Protein AF-0000000066103511 (afdb_homodimer)

InterPro domains:
  IPR000836 Phosphoribosyltransferase domain [PF00156] (49-152)
  IPR000836 Phosphoribosyltransferase domain [cd06223] (54-162)
  IPR004467 Orotate phosphoribosyl transferase domain [TIGR00336] (7-167)
  IPR023031 Orotate phosphoribosyltransferase [MF_01208] (1-195)
  IPR029057 Phosphoribosyltransferase-like [G3DSA:3.40.50.2020] (1-192)
  IPR029057 Phosphoribosyltransferase-like [SSF53271] (5-192)

pLDDT: mean 93.3, std 11.45, range [39.0, 98.94]

Secondary structure (DSSP, 8-state):
--HHHHHHHTTSEEEEEEE-TTS-EEEEEE--TTGGGSHHHHHHHHHHHHHHTTT---SEEEEETTTHHHHHHHHHHHHT--EEEEE---SSS----EEES--TT-EEEEE-SEESSSHHHHHHHHHHHHTT-EEEEEEEEEE--SSHHHHHHTTT-EEEEEEEHHHHHHHHHTSSSS-HHHHHHHHHHHHHHT-/--HHHHHHHTTSEEEEEEE-TTS-EEEEEE--TTGGGSHHHHHHHHHHHHHHTTT---SEEEEETTTHHHHHHHHHHHHT--EEEEE---SSS----EEES--TT-EEEEE-SEESSSHHHHHHHHHHHHTT-EEEEEEEEEE--SSHHHHHHTTT-EEEEEEEHHHHHHHHHTSSSS-HHHHHHHHHHHHHHT-

Structure (mmCIF, N/CA/C/O backbone):
data_AF-0000000066103511-model_v1
#
loop_
_entity.id
_entity.type
_entity.pdbx_description
1 polymer 'Orotate phosphoribosyltransferase'
#
loop_
_atom_site.group_PDB
_atom_site.id
_atom_site.type_symbol
_atom_site.label_atom_id
_atom_site.label_alt_id
_atom_site.label_comp_id
_atom_site.label_asym_id
_atom_site.label_entity_id
_atom_site.label_seq_id
_atom_site.pdbx_PDB_ins_code
_atom_site.Cartn_x
_atom_site.Cartn_y
_atom_site.Cartn_z
_atom_site.occupancy
_atom_site.B_iso_or_equiv
_atom_site.auth_seq_id
_atom_site.auth_comp_id
_atom_site.auth_asym_id
_atom_site.auth_atom_id
_atom_site.pdbx_PDB_model_num
ATOM 1 N N . MET A 1 1 ? 7.734 -7.965 -22.047 1 66.94 1 MET A N 1
ATOM 2 C CA . MET A 1 1 ? 8.609 -8.773 -21.203 1 66.94 1 MET A CA 1
ATOM 3 C C . MET A 1 1 ? 7.879 -10.023 -20.719 1 66.94 1 MET A C 1
ATOM 5 O O . MET A 1 1 ? 6.664 -10 -20.5 1 66.94 1 MET A O 1
ATOM 9 N N . ASP A 1 2 ? 8.688 -11.172 -20.719 1 88.62 2 ASP A N 1
ATOM 10 C CA . ASP A 1 2 ? 8.109 -12.445 -20.312 1 88.62 2 ASP A CA 1
ATOM 11 C C . ASP A 1 2 ? 7.938 -12.508 -18.797 1 88.62 2 ASP A C 1
ATOM 13 O O . ASP A 1 2 ? 8.922 -12.461 -18.047 1 88.62 2 ASP A O 1
ATOM 17 N N . PHE A 1 3 ? 6.762 -12.43 -18.297 1 95.69 3 PHE A N 1
ATOM 18 C CA . PHE A 1 3 ? 6.41 -12.422 -16.891 1 95.69 3 PHE A CA 1
ATOM 19 C C . PHE A 1 3 ? 7.117 -13.547 -16.141 1 95.69 3 PHE A C 1
ATOM 21 O O . PHE A 1 3 ? 7.789 -13.305 -15.141 1 95.69 3 PHE A O 1
ATOM 28 N N . ILE A 1 4 ? 7.012 -14.695 -16.594 1 95.69 4 ILE A N 1
ATOM 29 C CA . ILE A 1 4 ? 7.527 -15.859 -15.883 1 95.69 4 ILE A CA 1
ATOM 30 C C . ILE A 1 4 ? 9.055 -15.812 -15.852 1 95.69 4 ILE A C 1
ATOM 32 O O . ILE A 1 4 ? 9.664 -16.078 -14.812 1 95.69 4 ILE A O 1
ATOM 36 N N . LYS A 1 5 ? 9.625 -15.508 -16.969 1 95 5 LYS A N 1
ATOM 37 C CA . LYS A 1 5 ? 11.078 -15.359 -17.016 1 95 5 LYS A CA 1
ATOM 38 C C . LYS A 1 5 ? 11.555 -14.328 -15.984 1 95 5 LYS A C 1
ATOM 40 O O . LYS A 1 5 ? 12.555 -14.547 -15.297 1 95 5 LYS A O 1
ATOM 45 N N . SER A 1 6 ? 10.812 -13.227 -15.922 1 95.5 6 SER A N 1
ATOM 46 C CA . SER A 1 6 ? 11.172 -12.164 -14.992 1 95.5 6 SER A CA 1
ATOM 47 C C . SER A 1 6 ? 11.078 -12.641 -13.547 1 95.5 6 SER A C 1
ATOM 49 O O . SER A 1 6 ? 11.898 -12.25 -12.703 1 95.5 6 SER A O 1
ATOM 51 N N . LEU A 1 7 ? 10.086 -13.461 -13.242 1 97.5 7 LEU A N 1
ATOM 52 C CA . LEU A 1 7 ? 9.93 -13.992 -11.898 1 97.5 7 LEU A CA 1
ATOM 53 C C . LEU A 1 7 ? 11.156 -14.805 -11.484 1 97.5 7 LEU A C 1
ATOM 55 O O . LEU A 1 7 ? 11.672 -14.648 -10.383 1 97.5 7 LEU A O 1
ATOM 59 N N . VAL A 1 8 ? 11.602 -15.609 -12.406 1 96.06 8 VAL A N 1
ATOM 60 C CA . VAL A 1 8 ? 12.719 -16.516 -12.117 1 96.06 8 VAL A CA 1
ATOM 61 C C . VAL A 1 8 ? 14.016 -15.719 -12.047 1 96.06 8 VAL A C 1
ATOM 63 O O . VAL A 1 8 ? 14.789 -15.867 -11.102 1 96.06 8 VAL A O 1
ATOM 66 N N . GLU A 1 9 ? 14.234 -14.852 -13 1 95 9 GLU A N 1
ATOM 67 C CA . GLU A 1 9 ? 15.477 -14.086 -13.094 1 95 9 GLU A CA 1
ATOM 68 C C . GLU A 1 9 ? 15.656 -13.172 -11.891 1 95 9 GLU A C 1
ATOM 70 O O . GLU A 1 9 ? 16.781 -12.938 -11.438 1 95 9 GLU A O 1
ATOM 75 N N . ASN A 1 10 ? 14.555 -12.703 -11.367 1 95.38 10 ASN A N 1
ATOM 76 C CA . ASN A 1 10 ? 14.633 -11.758 -10.258 1 95.38 10 ASN A CA 1
ATOM 77 C C . ASN A 1 10 ? 14.359 -12.438 -8.922 1 95.38 10 ASN A C 1
ATOM 79 O O . ASN A 1 10 ? 14.156 -11.766 -7.91 1 95.38 10 ASN A O 1
ATOM 83 N N . LYS A 1 11 ? 14.219 -13.727 -8.914 1 95.94 11 LYS A N 1
ATOM 84 C CA . LYS A 1 11 ? 14.133 -14.57 -7.727 1 95.94 11 LYS A CA 1
ATOM 85 C C . LYS A 1 11 ? 12.82 -14.328 -6.98 1 95.94 11 LYS A C 1
ATOM 87 O O . LYS A 1 11 ? 12.781 -14.398 -5.754 1 95.94 11 LYS A O 1
ATOM 92 N N . LEU A 1 12 ? 11.859 -13.906 -7.742 1 97.44 12 LEU A N 1
ATOM 93 C CA . LEU A 1 12 ? 10.516 -13.82 -7.195 1 97.44 12 LEU A CA 1
ATOM 94 C C . LEU A 1 12 ? 9.844 -15.195 -7.188 1 97.44 12 LEU A C 1
ATOM 96 O O . LEU A 1 12 ? 8.891 -15.422 -6.441 1 97.44 12 LEU A O 1
ATOM 100 N N . LEU A 1 13 ? 10.281 -16.016 -8.023 1 97.56 13 LEU A N 1
ATOM 101 C CA . LEU A 1 13 ? 9.93 -17.438 -8.094 1 97.56 13 LEU A CA 1
ATOM 102 C C . LEU A 1 13 ? 11.1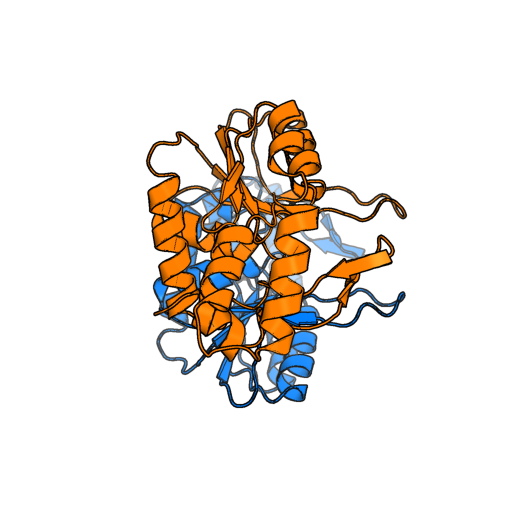8 -18.297 -8 1 97.56 13 LEU A C 1
ATOM 104 O O . LEU A 1 13 ? 12.07 -18.219 -8.852 1 97.56 13 LEU A O 1
ATOM 108 N N . LEU A 1 14 ? 11.195 -19.078 -6.945 1 97 14 LEU A N 1
ATOM 109 C CA . LEU A 1 14 ? 12.297 -20.016 -6.762 1 97 14 LEU A CA 1
ATOM 110 C C . LEU A 1 14 ? 11.844 -21.453 -7.023 1 97 14 LEU A C 1
ATOM 112 O O . LEU A 1 14 ? 10.742 -21.844 -6.629 1 97 14 LEU A O 1
ATOM 116 N N . ILE A 1 15 ? 12.664 -22.141 -7.719 1 96.19 15 ILE A N 1
ATOM 117 C CA . ILE A 1 15 ? 12.383 -23.547 -7.984 1 96.19 15 ILE A CA 1
ATOM 118 C C . ILE A 1 15 ? 13.336 -24.422 -7.172 1 96.19 15 ILE A C 1
ATOM 120 O O . ILE A 1 15 ? 14.539 -24.156 -7.121 1 96.19 15 ILE A O 1
ATOM 124 N N . GLY A 1 16 ? 12.828 -25.312 -6.477 1 94.81 16 GLY A N 1
ATOM 125 C CA . GLY A 1 16 ? 13.555 -26.203 -5.59 1 94.81 16 GLY A CA 1
ATOM 126 C C . GLY A 1 16 ? 12.648 -27.031 -4.688 1 94.81 16 GLY A C 1
ATOM 127 O O . GLY A 1 16 ? 11.57 -27.453 -5.109 1 94.81 16 GLY A O 1
ATOM 128 N N . ASN A 1 17 ? 13.148 -27.375 -3.516 1 92.44 17 ASN A N 1
ATOM 129 C CA . ASN A 1 17 ? 12.367 -28.094 -2.512 1 92.44 17 ASN A CA 1
ATOM 130 C C . ASN A 1 17 ? 12.109 -27.234 -1.28 1 92.44 17 ASN A C 1
ATOM 132 O O . ASN A 1 17 ? 13.023 -26.953 -0.508 1 92.44 17 ASN A O 1
ATOM 136 N N . PHE A 1 18 ? 10.852 -26.938 -1.115 1 94.69 18 PHE A N 1
ATOM 137 C CA . PHE A 1 18 ? 10.469 -26.047 -0.024 1 94.69 18 PHE A CA 1
ATOM 138 C C . PHE A 1 18 ? 9.422 -26.703 0.871 1 94.69 18 PHE A C 1
ATOM 140 O O . PHE A 1 18 ? 8.438 -27.25 0.379 1 94.69 18 PHE A O 1
ATOM 147 N N . VAL A 1 19 ? 9.641 -26.594 2.129 1 90.25 19 VAL A N 1
ATOM 148 C CA . VAL A 1 19 ? 8.711 -27.188 3.08 1 90.25 19 VAL A CA 1
ATOM 149 C C . VAL A 1 19 ? 7.668 -26.156 3.508 1 90.25 19 VAL A C 1
ATOM 151 O O . VAL A 1 19 ? 8.016 -25.094 4.016 1 90.25 19 VAL A O 1
ATOM 154 N N . LEU A 1 20 ? 6.504 -26.531 3.295 1 82.62 20 LEU A N 1
ATOM 155 C CA . LEU A 1 20 ? 5.406 -25.656 3.682 1 82.62 20 LEU A CA 1
ATOM 156 C C . LEU A 1 20 ? 5.051 -25.844 5.152 1 82.62 20 LEU A C 1
ATOM 158 O O . LEU A 1 20 ? 5.531 -26.781 5.797 1 82.62 20 LEU A O 1
ATOM 162 N N . THR A 1 21 ? 4.266 -24.922 5.699 1 76.31 21 THR A N 1
ATOM 163 C CA . THR A 1 21 ? 3.857 -25 7.098 1 76.31 21 THR A CA 1
ATOM 164 C C . THR A 1 21 ? 3.086 -26.297 7.363 1 76.31 21 THR A C 1
ATOM 166 O O . THR A 1 21 ? 3.102 -26.812 8.484 1 76.31 21 THR A O 1
ATOM 169 N N . SER A 1 22 ? 2.457 -26.781 6.391 1 76.06 22 SER A N 1
ATOM 170 C CA . SER A 1 22 ? 1.691 -28.031 6.484 1 76.06 22 SER A CA 1
ATOM 171 C C . SER A 1 22 ? 2.611 -29.234 6.547 1 76.06 22 SER A C 1
ATOM 173 O O . SER A 1 22 ? 2.166 -30.344 6.863 1 76.06 22 SER A O 1
ATOM 175 N N . GLY A 1 23 ? 3.857 -28.969 6.203 1 84.12 23 GLY A N 1
ATOM 176 C CA . GLY A 1 23 ? 4.797 -30.078 6.109 1 84.12 23 GLY A CA 1
ATOM 177 C C . GLY A 1 23 ? 4.961 -30.594 4.695 1 84.12 23 GLY A C 1
ATOM 178 O O . GLY A 1 23 ? 5.898 -31.344 4.41 1 84.12 23 GLY A O 1
ATOM 179 N N . LYS A 1 24 ? 4.102 -30.141 3.848 1 83.81 24 LYS A N 1
ATOM 180 C CA . LYS A 1 24 ? 4.176 -30.562 2.451 1 83.81 24 LYS A CA 1
ATOM 181 C C . LYS A 1 24 ? 5.359 -29.906 1.743 1 83.81 24 LYS A C 1
ATOM 183 O O . LYS A 1 24 ? 5.797 -28.812 2.133 1 83.81 24 LYS A O 1
ATOM 188 N N . ILE A 1 25 ? 5.809 -30.656 0.769 1 89.81 25 ILE A N 1
ATOM 189 C CA . ILE A 1 25 ? 6.934 -30.125 0.005 1 89.81 25 ILE A CA 1
ATOM 190 C C . ILE A 1 25 ? 6.426 -29.484 -1.287 1 89.81 25 ILE A C 1
ATOM 192 O O . ILE A 1 25 ? 5.613 -30.078 -1.999 1 89.81 25 ILE A O 1
ATOM 196 N N . SER A 1 26 ? 6.898 -28.328 -1.518 1 92.94 26 SER A N 1
ATOM 197 C CA . SER A 1 26 ? 6.582 -27.609 -2.75 1 92.94 26 SER A CA 1
ATOM 198 C C . SER A 1 26 ? 7.82 -27.438 -3.623 1 92.94 26 SER A C 1
ATOM 200 O O . SER A 1 26 ? 8.906 -27.156 -3.117 1 92.94 26 SER A O 1
ATOM 202 N N . PRO A 1 27 ? 7.648 -27.688 -4.902 1 95.31 27 PRO A N 1
ATOM 203 C CA . PRO A 1 27 ? 8.805 -27.516 -5.789 1 95.31 27 PRO A CA 1
ATOM 204 C C . PRO A 1 27 ? 9.086 -26.062 -6.125 1 95.31 27 PRO A C 1
ATOM 206 O O . PRO A 1 27 ? 9.961 -25.766 -6.938 1 95.31 27 PRO A O 1
ATOM 209 N N . TYR A 1 28 ? 8.297 -25.203 -5.551 1 96.5 28 TYR A N 1
ATOM 210 C CA . TYR A 1 28 ? 8.5 -23.797 -5.863 1 96.5 28 TYR A CA 1
ATOM 211 C C . TYR A 1 28 ? 8.188 -22.922 -4.656 1 96.5 28 TYR A C 1
ATOM 213 O O . TYR A 1 28 ? 7.504 -23.344 -3.727 1 96.5 28 TYR A O 1
ATOM 221 N N . TYR A 1 29 ? 8.766 -21.812 -4.629 1 96.31 29 TYR A N 1
ATOM 222 C CA . TYR A 1 29 ? 8.477 -20.734 -3.682 1 96.31 29 TYR A CA 1
ATOM 223 C C . TYR A 1 29 ? 8.203 -19.422 -4.406 1 96.31 29 TYR A C 1
ATOM 225 O O . TYR A 1 29 ? 9.031 -18.969 -5.199 1 96.31 29 TYR A O 1
ATOM 233 N N . LEU A 1 30 ? 7.008 -18.906 -4.121 1 96.62 30 LEU A N 1
ATOM 234 C CA . LEU A 1 30 ? 6.559 -17.703 -4.812 1 96.62 30 LEU A CA 1
ATOM 235 C C . LEU A 1 30 ? 6.379 -16.547 -3.834 1 96.62 30 LEU A C 1
ATOM 237 O O . LEU A 1 30 ? 5.648 -16.672 -2.85 1 96.62 30 LEU A O 1
ATOM 241 N N . ASP A 1 31 ? 7.074 -15.461 -4.07 1 95.31 31 ASP A N 1
ATOM 242 C CA . ASP A 1 31 ? 6.953 -14.219 -3.307 1 95.31 31 ASP A CA 1
ATOM 243 C C . ASP A 1 31 ? 6.895 -13.008 -4.23 1 95.31 31 ASP A C 1
ATOM 245 O O . ASP A 1 31 ? 7.914 -12.602 -4.797 1 95.31 31 ASP A O 1
ATOM 249 N N . LEU A 1 32 ? 5.723 -12.422 -4.277 1 97.81 32 LEU A N 1
ATOM 250 C CA . LEU A 1 32 ? 5.531 -11.359 -5.266 1 97.81 32 LEU A CA 1
ATOM 251 C C . LEU A 1 32 ? 5.637 -9.984 -4.617 1 97.81 32 LEU A C 1
ATOM 253 O O . LEU A 1 32 ? 5.426 -8.969 -5.277 1 97.81 32 LEU A O 1
ATOM 257 N N . ARG A 1 33 ? 6.047 -9.883 -3.363 1 96.44 33 ARG A N 1
ATOM 258 C CA . ARG A 1 33 ? 6.055 -8.625 -2.625 1 96.44 33 ARG A CA 1
ATOM 259 C C . ARG A 1 33 ? 7.004 -7.617 -3.266 1 96.44 33 ARG A C 1
ATOM 261 O O . ARG A 1 33 ? 6.797 -6.406 -3.17 1 96.44 33 ARG A O 1
ATOM 268 N N . ARG A 1 34 ? 7.945 -8.117 -4.027 1 97.12 34 ARG A N 1
ATOM 269 C CA . ARG A 1 34 ? 8.938 -7.23 -4.629 1 97.12 34 ARG A CA 1
ATOM 270 C C . ARG A 1 34 ? 8.703 -7.086 -6.129 1 97.12 34 ARG A C 1
ATOM 272 O O . ARG A 1 34 ? 9.547 -6.531 -6.844 1 97.12 34 ARG A O 1
ATOM 279 N N . LEU A 1 35 ? 7.605 -7.598 -6.605 1 98.25 35 LEU A N 1
ATOM 280 C CA . LEU A 1 35 ? 7.336 -7.488 -8.031 1 98.25 35 LEU A CA 1
ATOM 281 C C . LEU A 1 35 ? 7.336 -6.031 -8.477 1 98.25 35 LEU A C 1
ATOM 283 O O . LEU A 1 35 ? 7.801 -5.711 -9.578 1 98.25 35 LEU A O 1
ATOM 287 N N . SER A 1 36 ? 6.914 -5.152 -7.637 1 98.62 36 SER A N 1
ATOM 288 C CA . SER A 1 36 ? 6.793 -3.736 -7.973 1 98.62 36 SER A CA 1
ATOM 289 C C . SER A 1 36 ? 8.164 -3.072 -8.07 1 98.62 36 SER A C 1
ATOM 291 O O . SER A 1 36 ? 8.273 -1.947 -8.562 1 98.62 36 SER A O 1
ATOM 293 N N . ASN A 1 37 ? 9.188 -3.812 -7.629 1 98.38 37 ASN A N 1
ATOM 294 C CA . ASN A 1 37 ? 10.547 -3.314 -7.828 1 98.38 37 ASN A CA 1
ATOM 295 C C . ASN A 1 37 ? 10.898 -3.234 -9.312 1 98.38 37 ASN A C 1
ATOM 297 O O . ASN A 1 37 ? 11.867 -2.568 -9.688 1 98.38 37 ASN A O 1
ATOM 301 N N . TYR A 1 38 ? 10.141 -3.924 -10.078 1 97.88 38 TYR A N 1
ATOM 302 C CA . TYR A 1 38 ? 10.336 -3.998 -11.516 1 97.88 38 TYR A CA 1
ATOM 303 C C . TYR A 1 38 ? 9.164 -3.377 -12.266 1 97.88 38 TYR A C 1
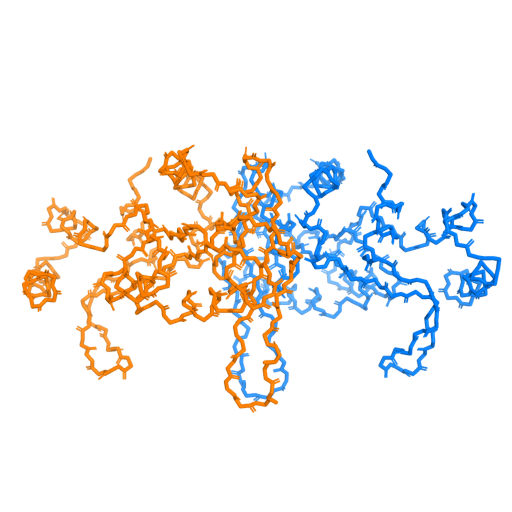ATOM 305 O O . TYR A 1 38 ? 8.234 -4.082 -12.672 1 97.88 38 TYR A O 1
ATOM 313 N N . TYR A 1 39 ? 9.297 -2.129 -12.562 1 98.38 39 TYR A N 1
ATOM 314 C CA . TYR A 1 39 ? 8.172 -1.301 -12.984 1 98.38 39 TYR A CA 1
ATOM 315 C C . TYR A 1 39 ? 7.527 -1.86 -14.25 1 98.38 39 TYR A C 1
ATOM 317 O O . TYR A 1 39 ? 6.305 -2.004 -14.312 1 98.38 39 TYR A O 1
ATOM 325 N N . GLU A 1 40 ? 8.344 -2.184 -15.227 1 97.75 40 GLU A N 1
ATOM 326 C CA . GLU A 1 40 ? 7.785 -2.574 -16.516 1 97.75 40 GLU A CA 1
ATOM 327 C C . GLU A 1 40 ? 6.941 -3.84 -16.391 1 97.75 40 GLU A C 1
ATOM 329 O O . GLU A 1 40 ? 5.82 -3.896 -16.906 1 97.75 40 GLU A O 1
ATOM 334 N N . ILE A 1 41 ? 7.461 -4.785 -15.672 1 97.94 41 ILE A N 1
ATOM 335 C CA . ILE A 1 41 ? 6.746 -6.051 -15.516 1 97.94 41 ILE A CA 1
ATOM 336 C C . ILE A 1 41 ? 5.504 -5.844 -14.656 1 97.94 41 ILE A C 1
ATOM 338 O O . ILE A 1 41 ? 4.438 -6.387 -14.953 1 97.94 41 ILE A O 1
ATOM 342 N N . PHE A 1 42 ? 5.66 -5.07 -13.641 1 98.56 42 PHE A N 1
ATOM 343 C CA . PHE A 1 42 ? 4.535 -4.781 -12.758 1 98.56 42 PHE A CA 1
ATOM 344 C C . PHE A 1 42 ? 3.447 -4.012 -13.5 1 98.56 42 PHE A C 1
ATOM 346 O O . PHE A 1 42 ? 2.27 -4.367 -13.43 1 98.56 42 PHE A O 1
ATOM 353 N N . SER A 1 43 ? 3.846 -3.041 -14.242 1 98.62 43 SER A N 1
ATOM 354 C CA . SER A 1 43 ? 2.938 -2.225 -15.039 1 98.62 43 SER A CA 1
ATOM 355 C C . SER A 1 43 ? 2.178 -3.072 -16.062 1 98.62 43 SER A C 1
ATOM 357 O O . SER A 1 43 ? 0.959 -2.938 -16.188 1 98.62 43 SER A O 1
ATOM 359 N N . ASP A 1 44 ? 2.855 -3.953 -16.688 1 98.44 44 ASP A N 1
ATOM 360 C CA . ASP A 1 44 ? 2.23 -4.844 -17.656 1 98.44 44 ASP A CA 1
ATOM 361 C C . ASP A 1 44 ? 1.229 -5.777 -16.984 1 98.44 44 ASP A C 1
ATOM 363 O O . ASP A 1 44 ? 0.163 -6.055 -17.547 1 98.44 44 ASP A O 1
ATOM 367 N N . THR A 1 45 ? 1.624 -6.262 -15.852 1 98.69 45 THR A N 1
ATOM 368 C CA . THR A 1 45 ? 0.745 -7.145 -15.094 1 98.69 45 THR A CA 1
ATOM 369 C C . THR A 1 45 ? -0.543 -6.422 -14.703 1 98.69 45 THR A C 1
ATOM 371 O O . THR A 1 45 ? -1.634 -6.988 -14.812 1 98.69 45 THR A O 1
ATOM 374 N N . VAL A 1 46 ? -0.422 -5.184 -14.328 1 98.81 46 VAL A N 1
ATOM 375 C CA . VAL A 1 46 ? -1.58 -4.375 -13.961 1 98.81 46 VAL A CA 1
ATOM 376 C C . VAL A 1 46 ? -2.482 -4.188 -15.18 1 98.81 46 VAL A C 1
ATOM 378 O O . VAL A 1 46 ? -3.707 -4.293 -15.07 1 98.81 46 VAL A O 1
ATOM 381 N N . ASN A 1 47 ? -1.891 -3.947 -16.312 1 98.75 47 ASN A N 1
ATOM 382 C CA . ASN A 1 47 ? -2.68 -3.795 -17.531 1 98.75 47 ASN A CA 1
ATOM 383 C C . ASN A 1 47 ? -3.469 -5.059 -17.844 1 98.75 47 ASN A C 1
ATOM 385 O O . ASN A 1 47 ? -4.648 -4.988 -18.203 1 98.75 47 ASN A O 1
ATOM 389 N N . LYS A 1 48 ? -2.816 -6.176 -17.703 1 98.69 48 LYS A N 1
ATOM 390 C CA . LYS A 1 48 ? -3.492 -7.449 -17.938 1 98.69 48 LYS A CA 1
ATOM 391 C C . LYS A 1 48 ? -4.637 -7.656 -16.953 1 98.69 48 LYS A C 1
ATOM 393 O O . LYS A 1 48 ? -5.699 -8.148 -17.328 1 98.69 48 LYS A O 1
ATOM 398 N N . ALA A 1 49 ? -4.383 -7.297 -15.773 1 98.88 49 ALA A N 1
ATOM 399 C CA . ALA A 1 49 ? -5.41 -7.41 -14.742 1 98.88 49 ALA A CA 1
ATOM 400 C C . ALA A 1 49 ? -6.625 -6.555 -15.086 1 98.88 49 ALA A C 1
ATOM 402 O O . ALA A 1 49 ? -7.766 -7.008 -14.961 1 98.88 49 ALA A O 1
ATOM 403 N N . ILE A 1 50 ? -6.387 -5.348 -15.477 1 98.88 50 ILE A N 1
ATOM 404 C CA . ILE A 1 50 ? -7.461 -4.414 -15.797 1 98.88 50 ILE A CA 1
ATOM 405 C C . ILE A 1 50 ? -8.297 -4.973 -16.953 1 98.88 50 ILE A C 1
ATOM 407 O O . ILE A 1 50 ? -9.531 -4.875 -16.938 1 98.88 50 ILE A O 1
ATOM 411 N N . ASP A 1 51 ? -7.645 -5.594 -17.891 1 98.75 51 ASP A N 1
ATOM 412 C CA . ASP A 1 51 ? -8.352 -6.23 -19 1 98.75 51 ASP A CA 1
ATOM 413 C C . ASP A 1 51 ? -9.281 -7.336 -18.5 1 98.75 51 ASP A C 1
ATOM 415 O O . ASP A 1 51 ? -10.398 -7.488 -18.984 1 98.75 51 ASP A O 1
ATOM 419 N N . LYS A 1 52 ? -8.852 -8.047 -17.516 1 98.62 52 LYS A N 1
ATOM 420 C CA . LYS A 1 52 ? -9.609 -9.18 -17 1 98.62 52 LYS A CA 1
ATOM 421 C C . LYS A 1 52 ? -10.828 -8.711 -16.203 1 98.62 52 LYS A C 1
ATOM 423 O O . LYS A 1 52 ? -11.805 -9.445 -16.062 1 98.62 52 LYS A O 1
ATOM 428 N N . ILE A 1 53 ? -10.75 -7.508 -15.695 1 98.62 53 ILE A N 1
ATOM 429 C CA . ILE A 1 53 ? -11.844 -7.078 -14.82 1 98.62 53 ILE A CA 1
ATOM 430 C C . ILE A 1 53 ? -12.672 -6 -15.523 1 98.62 53 ILE A C 1
ATOM 432 O O . ILE A 1 53 ? -13.492 -5.332 -14.891 1 98.62 53 ILE A O 1
ATOM 436 N N . LYS A 1 54 ? -12.477 -5.777 -16.75 1 97.19 54 LYS A N 1
ATOM 437 C CA . LYS A 1 54 ? -13.078 -4.68 -17.5 1 97.19 54 LYS A CA 1
ATOM 438 C C . LYS A 1 54 ? -14.602 -4.77 -17.469 1 97.19 54 LYS A C 1
ATOM 440 O O . LYS A 1 54 ? -15.289 -3.748 -17.562 1 97.19 54 LYS A O 1
ATOM 445 N N . ASN A 1 55 ? -15.164 -5.988 -17.281 1 97.62 55 ASN A N 1
ATOM 446 C CA . ASN A 1 55 ? -16.609 -6.172 -17.328 1 97.62 55 ASN A CA 1
ATOM 447 C C . ASN A 1 55 ? -17.203 -6.297 -15.922 1 97.62 55 ASN A C 1
ATOM 449 O O . ASN A 1 55 ? -18.375 -6.605 -15.766 1 97.62 55 ASN A O 1
ATOM 453 N N . ILE A 1 56 ? -16.422 -6.129 -14.969 1 98.31 56 ILE A N 1
ATOM 454 C CA . ILE A 1 56 ? -16.891 -6.184 -13.594 1 98.31 56 ILE A CA 1
ATOM 455 C C . ILE A 1 56 ? -17.297 -4.785 -13.125 1 98.31 56 ILE A C 1
ATOM 457 O O . ILE A 1 56 ? -16.547 -3.824 -13.312 1 98.31 56 ILE A O 1
ATOM 461 N N . ASP A 1 57 ? -18.484 -4.691 -12.586 1 98.38 57 ASP A N 1
ATOM 462 C CA . ASP A 1 57 ? -18.969 -3.426 -12.055 1 98.38 57 ASP A CA 1
ATOM 463 C C . ASP A 1 57 ? -18.625 -3.281 -10.57 1 98.38 57 ASP A C 1
ATOM 465 O O . ASP A 1 57 ? -19.109 -4.047 -9.734 1 98.38 57 ASP A O 1
ATOM 469 N N . PHE A 1 58 ? -17.828 -2.311 -10.234 1 98.81 58 PHE A N 1
ATOM 470 C CA . PHE A 1 58 ? -17.453 -2.033 -8.859 1 98.81 58 PHE A CA 1
ATOM 471 C C . PHE A 1 58 ? -17.172 -0.546 -8.656 1 98.81 58 PHE A C 1
ATOM 473 O O . PHE A 1 58 ? -16.891 0.171 -9.617 1 98.81 58 PHE A O 1
ATOM 480 N N . ASP A 1 59 ? -17.188 -0.113 -7.352 1 98.25 59 ASP A N 1
ATOM 481 C CA . ASP A 1 59 ? -17.078 1.295 -6.98 1 98.25 59 ASP A CA 1
ATOM 482 C C . ASP A 1 59 ? -15.711 1.605 -6.379 1 98.25 59 ASP A C 1
ATOM 484 O O . ASP A 1 59 ? -15.258 2.75 -6.418 1 98.25 59 ASP A O 1
ATOM 488 N N . MET A 1 60 ? -15.203 0.579 -5.754 1 98.81 60 MET A N 1
ATOM 489 C CA . MET A 1 60 ? -14.016 0.798 -4.938 1 98.81 60 MET A CA 1
ATOM 490 C C . MET A 1 60 ? -13.125 -0.437 -4.934 1 98.81 60 MET A C 1
ATOM 492 O O . MET A 1 60 ? -13.609 -1.558 -5.109 1 98.81 60 MET A O 1
ATOM 496 N N . ILE A 1 61 ? -11.906 -0.186 -4.836 1 98.94 61 ILE A N 1
ATOM 497 C CA . ILE A 1 61 ? -10.914 -1.247 -4.758 1 98.94 61 ILE A CA 1
ATOM 498 C C . ILE A 1 61 ? -10.336 -1.315 -3.346 1 98.94 61 ILE A C 1
ATOM 500 O O . ILE A 1 61 ? -9.992 -0.287 -2.76 1 98.94 61 ILE A O 1
ATOM 504 N N . ILE A 1 62 ? -10.281 -2.477 -2.793 1 98.88 62 ILE A N 1
ATOM 505 C CA . ILE A 1 62 ? -9.68 -2.688 -1.48 1 98.88 62 ILE A CA 1
ATOM 506 C C . ILE A 1 62 ? -8.5 -3.65 -1.604 1 98.88 62 ILE A C 1
ATOM 508 O O . ILE A 1 62 ? -8.656 -4.77 -2.098 1 98.88 62 ILE A O 1
ATOM 512 N N . GLY A 1 63 ? -7.352 -3.193 -1.202 1 98.81 63 GLY A N 1
ATOM 513 C CA . GLY A 1 63 ? -6.172 -4.047 -1.192 1 98.81 63 GLY A CA 1
ATOM 514 C C . GLY A 1 63 ? -5.918 -4.691 0.156 1 98.81 63 GLY A C 1
ATOM 515 O O . GLY A 1 63 ? -6.07 -4.051 1.197 1 98.81 63 GLY A O 1
ATOM 516 N N . ILE A 1 64 ? -5.535 -5.906 0.145 1 98 64 ILE A N 1
ATOM 517 C CA . ILE A 1 64 ? -5.133 -6.578 1.373 1 98 64 ILE A CA 1
ATOM 518 C C . ILE A 1 64 ? -3.701 -6.184 1.732 1 98 64 ILE A C 1
ATOM 520 O O . ILE A 1 64 ? -2.791 -6.312 0.91 1 98 64 ILE A O 1
ATOM 524 N N . ALA A 1 65 ? -3.504 -5.652 2.924 1 95.94 65 ALA A N 1
ATOM 525 C CA . ALA A 1 65 ? -2.174 -5.289 3.398 1 95.94 65 ALA A CA 1
ATOM 526 C C . ALA A 1 65 ? -1.328 -6.527 3.674 1 95.94 65 ALA A C 1
ATOM 528 O O . ALA A 1 65 ? -1.829 -7.523 4.207 1 95.94 65 ALA A O 1
ATOM 529 N N . THR A 1 66 ? -0.083 -6.492 3.305 1 94.56 66 THR A N 1
ATOM 530 C CA . THR A 1 66 ? 0.63 -5.363 2.723 1 94.56 66 THR A CA 1
ATOM 531 C C . THR A 1 66 ? 0.851 -5.578 1.227 1 94.56 66 THR A C 1
ATOM 533 O O . THR A 1 66 ? 0.768 -4.629 0.441 1 94.56 66 THR A O 1
ATOM 536 N N . GLY A 1 67 ? 0.946 -6.801 0.786 1 95.62 67 GLY A N 1
ATOM 537 C CA . GLY A 1 67 ? 1.352 -7.145 -0.566 1 95.62 67 GLY A CA 1
ATOM 538 C C . GLY A 1 67 ? 0.319 -6.773 -1.613 1 95.62 67 GLY A C 1
ATOM 539 O O . GLY A 1 67 ? 0.656 -6.57 -2.781 1 95.62 67 GLY A O 1
ATOM 540 N N . GLY A 1 68 ? -0.88 -6.629 -1.239 1 98.31 68 GLY A N 1
ATOM 541 C CA . GLY A 1 68 ? -1.958 -6.332 -2.168 1 98.31 68 GLY A CA 1
ATOM 542 C C . GLY A 1 68 ? -2.123 -4.848 -2.439 1 98.31 68 GLY A C 1
ATOM 543 O O . GLY A 1 68 ? -2.797 -4.457 -3.395 1 98.31 68 GLY A O 1
ATOM 544 N N . ILE A 1 69 ? -1.504 -4.031 -1.669 1 98.81 69 ILE A N 1
ATOM 545 C CA . ILE A 1 69 ? -1.782 -2.602 -1.709 1 98.81 69 ILE A CA 1
ATOM 546 C C . ILE A 1 69 ? -1.152 -1.987 -2.957 1 98.81 69 ILE A C 1
ATOM 548 O O . ILE A 1 69 ? -1.801 -1.223 -3.676 1 98.81 69 ILE A O 1
ATOM 552 N N . PRO A 1 70 ? 0.101 -2.326 -3.311 1 98.94 70 PRO A N 1
ATOM 553 C CA . PRO A 1 70 ? 0.659 -1.757 -4.539 1 98.94 70 PRO A CA 1
ATOM 554 C C . PRO A 1 70 ? -0.168 -2.1 -5.777 1 98.94 70 PRO A C 1
ATOM 556 O O . PRO A 1 70 ? -0.456 -1.222 -6.594 1 98.94 70 PRO A O 1
ATOM 559 N N . PHE A 1 71 ? -0.536 -3.352 -5.836 1 98.94 71 PHE A N 1
ATOM 560 C CA . PHE A 1 71 ? -1.325 -3.83 -6.965 1 98.94 71 PHE A CA 1
ATOM 561 C C . PHE A 1 71 ? -2.666 -3.109 -7.035 1 98.94 71 PHE A C 1
ATOM 563 O O . PHE A 1 71 ? -3.021 -2.547 -8.07 1 98.94 71 PHE A O 1
ATOM 570 N N . ALA A 1 72 ? -3.352 -3.023 -5.941 1 98.94 72 ALA A N 1
ATOM 571 C CA . ALA A 1 72 ? -4.625 -2.316 -5.836 1 98.94 72 ALA A CA 1
ATOM 572 C C . ALA A 1 72 ? -4.465 -0.841 -6.188 1 98.94 72 ALA A C 1
ATOM 574 O O . ALA A 1 72 ? -5.309 -0.266 -6.883 1 98.94 72 ALA A O 1
ATOM 575 N N . SER A 1 73 ? -3.404 -0.24 -5.734 1 98.94 73 SER A N 1
ATOM 576 C CA . SER A 1 73 ? -3.156 1.184 -5.938 1 98.94 73 SER A CA 1
ATOM 577 C C . SER A 1 73 ? -2.945 1.501 -7.414 1 98.94 73 SER A C 1
ATOM 579 O O . SER A 1 73 ? -3.451 2.506 -7.918 1 98.94 73 SER A O 1
ATOM 581 N N . PHE A 1 74 ? -2.182 0.656 -8.094 1 98.94 74 PHE A N 1
ATOM 582 C CA . PHE A 1 74 ? -1.953 0.872 -9.516 1 98.94 74 PHE A CA 1
ATOM 583 C C . PHE A 1 74 ? -3.26 0.779 -10.297 1 98.94 74 PHE A C 1
ATOM 585 O O . PHE A 1 74 ? -3.518 1.593 -11.188 1 98.94 74 PHE A O 1
ATOM 592 N N . ILE A 1 75 ? -4.07 -0.205 -9.961 1 98.94 75 ILE A N 1
ATOM 593 C CA . ILE A 1 75 ? -5.355 -0.356 -10.633 1 98.94 75 ILE A CA 1
ATOM 594 C C . ILE A 1 75 ? -6.223 0.875 -10.367 1 98.94 75 ILE A C 1
ATOM 596 O O . ILE A 1 75 ? -6.82 1.429 -11.289 1 98.94 75 ILE A O 1
ATOM 600 N N . SER A 1 76 ? -6.273 1.317 -9.141 1 98.94 76 SER A N 1
ATOM 601 C CA . SER A 1 76 ? -7.012 2.523 -8.773 1 98.94 76 SER A CA 1
ATOM 602 C C . SER A 1 76 ? -6.531 3.729 -9.578 1 98.94 76 SER A C 1
ATOM 604 O O . SER A 1 76 ? -7.344 4.469 -10.141 1 98.94 76 SER A O 1
ATOM 606 N N . CYS A 1 77 ? -5.277 3.891 -9.625 1 98.94 77 CYS A N 1
ATOM 607 C CA . CYS A 1 77 ? -4.664 5.023 -10.312 1 98.94 77 CYS A CA 1
ATOM 608 C C . CYS A 1 77 ? -5.07 5.055 -11.781 1 98.94 77 CYS A C 1
ATOM 610 O O . CYS A 1 77 ? -5.414 6.113 -12.312 1 98.94 77 CYS A O 1
ATOM 612 N N . ARG A 1 78 ? -5.113 3.924 -12.391 1 98.81 78 ARG A N 1
ATOM 613 C CA . ARG A 1 78 ? -5.359 3.852 -13.828 1 98.81 78 ARG A CA 1
ATOM 614 C C . ARG A 1 78 ? -6.852 3.93 -14.133 1 98.81 78 ARG A C 1
ATOM 616 O O . ARG A 1 78 ? -7.254 4.508 -15.141 1 98.81 78 ARG A O 1
ATOM 623 N N . MET A 1 79 ? -7.633 3.365 -13.258 1 98.75 79 MET A N 1
ATOM 624 C CA . MET A 1 79 ? -9.055 3.27 -13.555 1 98.75 79 MET A CA 1
ATOM 625 C C . MET A 1 79 ? -9.812 4.469 -13 1 98.75 79 MET A C 1
ATOM 627 O O . MET A 1 79 ? -10.992 4.664 -13.305 1 98.75 79 MET A O 1
ATOM 631 N N . GLY A 1 80 ? -9.164 5.254 -12.164 1 98.56 80 GLY A N 1
ATOM 632 C CA . GLY A 1 80 ? -9.812 6.41 -11.562 1 98.56 80 GLY A CA 1
ATOM 633 C C . GLY A 1 80 ? -10.883 6.039 -10.555 1 98.56 80 GLY A C 1
ATOM 634 O O . GLY A 1 80 ? -11.961 6.629 -10.547 1 98.56 80 GLY A O 1
ATOM 635 N N . LYS A 1 81 ? -10.562 5.043 -9.742 1 98.75 81 LYS A N 1
ATOM 636 C CA . LYS A 1 81 ? -11.531 4.57 -8.75 1 98.75 81 LYS A CA 1
ATOM 637 C C . LYS A 1 81 ? -10.984 4.723 -7.336 1 98.75 81 LYS A C 1
ATOM 639 O O . LYS A 1 81 ? -9.781 4.625 -7.117 1 98.75 81 LYS A O 1
ATOM 644 N N . PRO A 1 82 ? -11.891 4.883 -6.324 1 98.88 82 PRO A N 1
ATOM 645 C CA . PRO A 1 82 ? -11.469 4.957 -4.926 1 98.88 82 PRO A CA 1
ATOM 646 C C . PRO A 1 82 ? -10.68 3.727 -4.48 1 98.88 82 PRO A C 1
ATOM 648 O O . PRO A 1 82 ? -10.938 2.619 -4.961 1 98.88 82 PRO A O 1
ATOM 651 N N . LEU A 1 83 ? -9.789 4.008 -3.59 1 98.88 83 LEU A N 1
ATOM 652 C CA . LEU A 1 83 ? -8.898 2.977 -3.064 1 98.88 83 LEU A CA 1
ATOM 653 C C . LEU A 1 83 ? -8.953 2.93 -1.542 1 98.88 83 LEU A C 1
ATOM 655 O O . LEU A 1 83 ? -8.977 3.973 -0.886 1 98.88 83 LEU A O 1
ATOM 659 N N . GLY A 1 84 ? -9.047 1.748 -0.993 1 98.62 84 GLY A N 1
ATOM 660 C CA . GLY A 1 84 ? -8.805 1.472 0.415 1 98.62 84 GLY A CA 1
ATOM 661 C C . GLY A 1 84 ? -7.977 0.22 0.644 1 98.62 84 GLY A C 1
ATOM 662 O O . GLY A 1 84 ? -7.5 -0.398 -0.31 1 98.62 84 GLY A O 1
ATOM 663 N N . TYR A 1 85 ? -7.734 -0.079 1.934 1 98.5 85 TYR A N 1
ATOM 664 C CA . TYR A 1 85 ? -7.027 -1.316 2.244 1 98.5 85 TYR A CA 1
ATOM 665 C C . TYR A 1 85 ? -7.48 -1.883 3.584 1 98.5 85 TYR A C 1
ATOM 667 O O . TYR A 1 85 ? -8.156 -1.199 4.359 1 98.5 85 TYR A O 1
ATOM 675 N N . ILE A 1 86 ? -7.18 -3.133 3.719 1 97.38 86 ILE A N 1
ATOM 676 C CA . ILE A 1 86 ? -7.523 -3.836 4.949 1 97.38 86 ILE A CA 1
ATOM 677 C C . ILE A 1 86 ? -6.297 -4.562 5.492 1 97.38 86 ILE A C 1
ATOM 679 O O . ILE A 1 86 ? -5.551 -5.188 4.734 1 97.38 86 ILE A O 1
ATOM 683 N N . ARG A 1 87 ? -6.055 -4.375 6.816 1 93.62 87 ARG A N 1
ATOM 684 C CA . ARG A 1 87 ? -4.973 -5.059 7.52 1 93.62 87 ARG A CA 1
ATOM 685 C C . ARG A 1 87 ? -5.504 -6.238 8.328 1 93.62 87 ARG A C 1
ATOM 687 O O . ARG A 1 87 ? -6.461 -6.09 9.094 1 93.62 87 ARG A O 1
ATOM 694 N N . MET A 1 88 ? -4.824 -7.434 8.086 1 82.44 88 MET A N 1
ATOM 695 C CA . MET A 1 88 ? -5.27 -8.648 8.766 1 82.44 88 MET A CA 1
ATOM 696 C C . MET A 1 88 ? -4.453 -8.898 10.023 1 82.44 88 MET A C 1
ATOM 698 O O . MET A 1 88 ? -3.236 -8.703 10.031 1 82.44 88 MET A O 1
ATOM 702 N N . GLU A 1 89 ? -4.977 -8.648 11.219 1 65.5 89 GLU A N 1
ATOM 703 C CA . GLU A 1 89 ? -4.238 -8.875 12.461 1 65.5 89 GLU A CA 1
ATOM 704 C C . GLU A 1 89 ? -4.191 -10.359 12.812 1 65.5 89 GLU A C 1
ATOM 706 O O . GLU A 1 89 ? -5.125 -11.102 12.516 1 65.5 89 GLU A O 1
ATOM 711 N N . LYS A 1 90 ? -2.977 -10.93 13.242 1 56.41 90 LYS A N 1
ATOM 712 C CA . LYS A 1 90 ? -2.807 -12.281 13.773 1 56.41 90 LYS A CA 1
ATOM 713 C C . LYS A 1 90 ? -3.59 -12.461 15.07 1 56.41 90 LYS A C 1
ATOM 715 O O . LYS A 1 90 ? -3.791 -11.5 15.82 1 56.41 90 LYS A O 1
ATOM 720 N N . LYS A 1 91 ? -4.184 -13.656 15.367 1 47.94 91 LYS A N 1
ATOM 721 C CA . LYS A 1 91 ? -4.805 -14.242 16.547 1 47.94 91 LYS A CA 1
ATOM 722 C C . LYS A 1 91 ? -3.959 -13.992 17.797 1 47.94 91 LYS A C 1
ATOM 724 O O . LYS A 1 91 ? -2.732 -14.102 17.75 1 47.94 91 LYS A O 1
ATOM 729 N N . GLY A 1 92 ? -4.086 -12.938 18.781 1 42.28 92 GLY A N 1
ATOM 730 C CA . GLY A 1 92 ? -3.85 -12.664 20.188 1 42.28 92 GLY A CA 1
ATOM 731 C C . GLY A 1 92 ? -4.141 -11.227 20.578 1 42.28 92 GLY A C 1
ATOM 732 O O . GLY A 1 92 ? -4.758 -10.969 21.609 1 42.28 92 GLY A O 1
ATOM 733 N N . TYR A 1 93 ? -3.229 -10.391 20.516 1 40.84 93 TYR A N 1
ATOM 734 C CA . TYR A 1 93 ? -3.396 -9.156 21.281 1 40.84 93 TYR A CA 1
ATOM 735 C C . TYR A 1 93 ? -4.559 -8.336 20.719 1 40.84 93 TYR A C 1
ATOM 737 O O . TYR A 1 93 ? -4.582 -8 19.547 1 40.84 93 TYR A O 1
ATOM 745 N N . GLY A 1 94 ? -5.668 -8.586 20.5 1 39 94 GLY A N 1
ATOM 746 C CA . GLY A 1 94 ? -6.852 -7.875 20.047 1 39 94 GLY A CA 1
ATOM 747 C C . GLY A 1 94 ? -6.566 -6.902 18.922 1 39 94 GLY A C 1
ATOM 748 O O . GLY A 1 94 ? -6.289 -5.727 19.172 1 39 94 GLY A O 1
ATOM 749 N N . THR A 1 95 ? -5.734 -7.254 18.031 1 43.34 95 THR A N 1
ATOM 750 C CA . THR A 1 95 ? -5.449 -6.336 16.938 1 43.34 95 THR A CA 1
ATOM 751 C C . THR A 1 95 ? -6.68 -6.152 16.047 1 43.34 95 THR A C 1
ATOM 753 O O . THR A 1 95 ? -7.25 -7.129 15.555 1 43.34 95 THR A O 1
ATOM 756 N N . ASP A 1 96 ? -7.535 -5.32 16.203 1 50.5 96 ASP A N 1
ATOM 757 C CA . ASP A 1 96 ? -8.656 -4.695 15.508 1 50.5 96 ASP A CA 1
ATOM 758 C C . ASP A 1 96 ? -8.414 -4.66 14 1 50.5 96 ASP A C 1
AT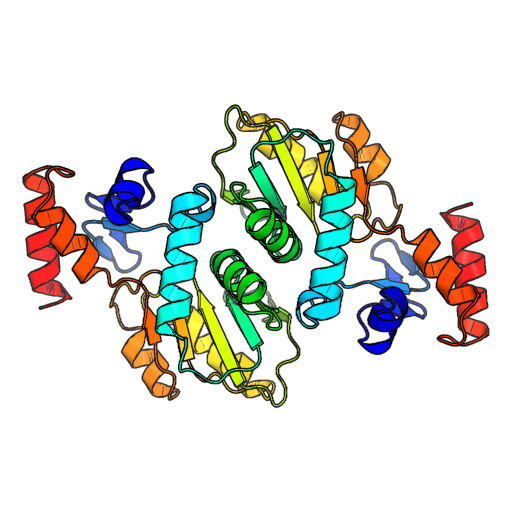OM 760 O O . ASP A 1 96 ? -7.301 -4.359 13.555 1 50.5 96 ASP A O 1
ATOM 764 N N . LYS A 1 97 ? -8.906 -5.727 13.305 1 60.25 97 LYS A N 1
ATOM 765 C CA . LYS A 1 97 ? -9.031 -5.602 11.859 1 60.25 97 LYS A CA 1
ATOM 766 C C . LYS A 1 97 ? -9.406 -4.18 11.453 1 60.25 97 LYS A C 1
ATOM 768 O O . LYS A 1 97 ? -10.359 -3.611 11.984 1 60.25 97 LYS A O 1
ATOM 773 N N . ILE A 1 98 ? -8.336 -3.566 10.703 1 81 98 ILE A N 1
ATOM 774 C CA . ILE A 1 98 ? -8.57 -2.15 10.438 1 81 98 ILE A CA 1
ATOM 775 C C . ILE A 1 98 ? -8.82 -1.938 8.945 1 81 98 ILE A C 1
ATOM 777 O O . ILE A 1 98 ? -7.957 -2.225 8.117 1 81 98 ILE A O 1
ATOM 781 N N . LEU A 1 99 ? -10.094 -2.023 8.672 1 94.38 99 LEU A N 1
ATOM 782 C CA . LEU A 1 99 ? -10.516 -1.575 7.352 1 94.38 99 LEU A CA 1
ATOM 783 C C . LEU A 1 99 ? -10.375 -0.062 7.219 1 94.38 99 LEU A C 1
ATOM 785 O O . LEU A 1 99 ? -11.07 0.691 7.902 1 94.38 99 LEU A O 1
ATOM 789 N N . GLU A 1 100 ? -9.43 0.279 6.391 1 96.19 100 GLU A N 1
ATOM 790 C CA . GLU A 1 100 ? -9.242 1.699 6.109 1 96.19 100 GLU A CA 1
ATOM 791 C C . GLU A 1 100 ? -10.008 2.121 4.859 1 96.19 100 GLU A C 1
ATOM 793 O O . GLU A 1 100 ? -9.406 2.545 3.871 1 96.19 100 GLU A O 1
ATOM 798 N N . ALA A 1 101 ? -11.289 2.025 4.941 1 97.38 101 ALA A N 1
ATOM 799 C CA . ALA A 1 101 ? -12.172 2.344 3.826 1 97.38 101 ALA A CA 1
ATOM 800 C C . ALA A 1 101 ? -13.617 2.486 4.297 1 97.38 101 ALA A C 1
ATOM 802 O O . ALA A 1 101 ? -14.07 1.743 5.172 1 97.38 101 ALA A O 1
ATOM 803 N N . ASP A 1 102 ? -14.258 3.451 3.781 1 95.94 102 ASP A N 1
ATOM 804 C CA . ASP A 1 102 ? -15.711 3.512 3.898 1 95.94 102 ASP A CA 1
ATOM 805 C C . ASP A 1 102 ? -16.391 2.705 2.791 1 95.94 102 ASP A C 1
ATOM 807 O O . ASP A 1 102 ? -16.484 3.166 1.651 1 95.94 102 ASP A O 1
ATOM 811 N N . VAL A 1 103 ? -16.984 1.536 3.166 1 97.94 103 VAL A N 1
ATOM 812 C CA . VAL A 1 103 ? -17.406 0.591 2.143 1 97.94 103 VAL A CA 1
ATOM 813 C C . VAL A 1 103 ? -18.938 0.518 2.115 1 97.94 103 VAL A C 1
ATOM 815 O O . VAL A 1 103 ? -19.516 -0.222 1.315 1 97.94 103 VAL A O 1
ATOM 818 N N . SER A 1 104 ? -19.562 1.254 2.994 1 97.56 104 SER A N 1
ATOM 819 C CA . SER A 1 104 ? -21 1.146 3.133 1 97.56 104 SER A CA 1
ATOM 820 C C . SER A 1 104 ? -21.719 1.458 1.819 1 97.56 104 SER A C 1
ATOM 822 O O . SER A 1 104 ? -21.531 2.539 1.255 1 97.56 104 SER A O 1
ATOM 824 N N . GLY A 1 105 ? -22.469 0.489 1.302 1 98.38 105 GLY A N 1
ATOM 825 C CA . GLY A 1 105 ? -23.266 0.668 0.102 1 98.38 105 GLY A CA 1
ATOM 826 C C . GLY A 1 105 ? -22.453 0.566 -1.177 1 98.38 105 GLY A C 1
ATOM 827 O O . GLY A 1 105 ? -22.969 0.844 -2.264 1 98.38 105 GLY A O 1
ATOM 828 N N . ARG A 1 106 ? -21.266 0.124 -1.04 1 98.62 106 ARG A N 1
ATOM 829 C CA . ARG A 1 106 ? -20.391 0.131 -2.213 1 98.62 106 ARG A CA 1
ATOM 830 C C . ARG A 1 106 ? -20.125 -1.288 -2.701 1 98.62 106 ARG A C 1
ATOM 832 O O . ARG A 1 106 ? -20.062 -2.223 -1.901 1 98.62 106 ARG A O 1
ATOM 839 N N . LYS A 1 107 ? -20.016 -1.44 -4.031 1 98.88 107 LYS A N 1
ATOM 840 C CA . LYS A 1 107 ? -19.484 -2.65 -4.652 1 98.88 107 LYS A CA 1
ATOM 841 C C . LYS A 1 107 ? -17.953 -2.646 -4.645 1 98.88 107 LYS A C 1
ATOM 843 O O . LYS A 1 107 ? -17.328 -1.696 -5.121 1 98.88 107 LYS A O 1
ATOM 848 N N . ILE A 1 108 ? -17.391 -3.777 -4.156 1 98.88 108 ILE A N 1
ATOM 849 C CA . ILE A 1 108 ? -15.961 -3.754 -3.85 1 98.88 108 ILE A CA 1
ATOM 850 C C . ILE A 1 108 ? -15.234 -4.789 -4.703 1 98.88 108 ILE A C 1
ATOM 852 O O . ILE A 1 108 ? -15.688 -5.93 -4.832 1 98.88 108 ILE A O 1
ATOM 856 N N . LEU A 1 109 ? -14.172 -4.363 -5.363 1 98.94 109 LEU A N 1
ATOM 857 C CA . LEU A 1 109 ? -13.164 -5.293 -5.863 1 98.94 109 LEU A CA 1
ATOM 858 C C . LEU A 1 109 ? -12.07 -5.516 -4.824 1 98.94 109 LEU A C 1
ATOM 860 O O . LEU A 1 109 ? -11.375 -4.578 -4.438 1 98.94 109 LEU A O 1
ATOM 864 N N . LEU A 1 110 ? -11.914 -6.75 -4.348 1 98.94 110 LEU A N 1
ATOM 865 C CA . LEU A 1 110 ? -10.922 -7.117 -3.338 1 98.94 110 LEU A CA 1
ATOM 866 C C . LEU A 1 110 ? -9.664 -7.668 -3.99 1 98.94 110 LEU A C 1
ATOM 868 O O . LEU A 1 110 ? -9.727 -8.594 -4.797 1 98.94 110 LEU A O 1
ATOM 872 N N . VAL A 1 111 ? -8.484 -7.086 -3.604 1 98.94 111 VAL A N 1
ATOM 873 C CA . VAL A 1 111 ? -7.281 -7.328 -4.387 1 98.94 111 VAL A CA 1
ATOM 874 C C . VAL A 1 111 ? -6.152 -7.793 -3.467 1 98.94 111 VAL A C 1
ATOM 876 O O . VAL A 1 111 ? -5.965 -7.246 -2.377 1 98.94 111 VAL A O 1
ATOM 879 N N . ASP A 1 112 ? -5.422 -8.758 -3.881 1 98.69 112 ASP A N 1
ATOM 880 C CA . ASP A 1 112 ? -4.191 -9.219 -3.244 1 98.69 112 ASP A CA 1
ATOM 881 C C . ASP A 1 112 ? -3.158 -9.641 -4.289 1 98.69 112 ASP A C 1
ATOM 883 O O . ASP A 1 112 ? -3.418 -9.562 -5.492 1 98.69 112 ASP A O 1
ATOM 887 N N . ASP A 1 113 ? -1.979 -9.992 -3.822 1 98.5 113 ASP A N 1
ATOM 888 C CA . ASP A 1 113 ? -0.964 -10.367 -4.801 1 98.5 113 ASP A CA 1
ATOM 889 C C . ASP A 1 113 ? -1.04 -11.859 -5.133 1 98.5 113 ASP A C 1
ATOM 891 O O . ASP A 1 113 ? -1.043 -12.234 -6.305 1 98.5 113 ASP A O 1
ATOM 895 N N . VAL A 1 114 ? -1.171 -12.695 -4.078 1 98.31 114 VAL A N 1
ATOM 896 C CA . VAL A 1 114 ? -1.194 -14.141 -4.273 1 98.31 114 VAL A CA 1
ATOM 897 C C . VAL A 1 114 ? -2.357 -14.75 -3.492 1 98.31 114 VAL A C 1
ATOM 899 O O . VAL A 1 114 ? -2.631 -14.344 -2.361 1 98.31 114 VAL A O 1
ATOM 902 N N . ALA A 1 115 ? -3.039 -15.703 -4.09 1 98.06 115 ALA A N 1
ATOM 903 C CA . ALA A 1 115 ? -4.051 -16.5 -3.395 1 98.06 115 ALA A CA 1
ATOM 904 C C . ALA A 1 115 ? -3.58 -17.938 -3.195 1 98.06 115 ALA A C 1
ATOM 906 O O . ALA A 1 115 ? -3.141 -18.594 -4.145 1 98.06 115 ALA A O 1
ATOM 907 N N . THR A 1 116 ? -3.615 -18.359 -1.979 1 94.5 116 THR A N 1
ATOM 908 C CA . THR A 1 116 ? -3.311 -19.75 -1.648 1 94.5 116 THR A CA 1
ATOM 909 C C . THR A 1 116 ? -4.57 -20.484 -1.204 1 94.5 116 THR A C 1
ATOM 911 O O . THR A 1 116 ? -5.387 -20.891 -2.035 1 94.5 116 THR A O 1
ATOM 914 N N . THR A 1 117 ? -4.84 -20.516 0.109 1 94.19 117 THR A N 1
ATOM 915 C CA . THR A 1 117 ? -6.047 -21.172 0.607 1 94.19 117 THR A CA 1
ATOM 916 C C . THR A 1 117 ? -7.246 -20.234 0.509 1 94.19 117 THR A C 1
ATOM 918 O O . THR A 1 117 ? -8.391 -20.672 0.553 1 94.19 117 THR A O 1
ATOM 921 N N . GLY A 1 118 ? -6.973 -18.984 0.494 1 96.19 118 GLY A N 1
ATOM 922 C CA . GLY A 1 118 ? -8.023 -17.984 0.457 1 96.19 118 GLY A CA 1
ATOM 923 C C . GLY A 1 118 ? -8.406 -17.469 1.831 1 96.19 118 GLY A C 1
ATOM 924 O O . GLY A 1 118 ? -9.414 -16.766 1.979 1 96.19 118 GLY A O 1
ATOM 925 N N . GLY A 1 119 ? -7.648 -17.766 2.797 1 94.62 119 GLY A N 1
ATOM 926 C CA . GLY A 1 119 ? -7.953 -17.391 4.168 1 94.62 119 GLY A CA 1
ATOM 927 C C . GLY A 1 119 ? -8.023 -15.883 4.363 1 94.62 119 GLY A C 1
ATOM 928 O O . GLY A 1 119 ? -9.016 -15.375 4.887 1 94.62 119 GLY A O 1
ATOM 929 N N . SER A 1 120 ? -7.023 -15.164 3.945 1 95.06 120 SER A N 1
ATOM 930 C CA . SER A 1 120 ? -6.992 -13.711 4.09 1 95.06 120 SER A CA 1
ATOM 931 C C . SER A 1 120 ? -8.117 -13.055 3.291 1 95.06 120 SER A C 1
ATOM 933 O O . SER A 1 120 ? -8.797 -12.156 3.791 1 95.06 120 SER A O 1
ATOM 935 N N . LEU A 1 121 ? -8.359 -13.562 2.127 1 97.88 121 LEU A N 1
ATOM 936 C CA . LEU A 1 121 ? -9.383 -13 1.26 1 97.88 121 LEU A CA 1
ATOM 937 C C . LEU A 1 121 ? -10.773 -13.227 1.849 1 97.88 121 LEU A C 1
ATOM 939 O O . LEU A 1 121 ? -11.594 -12.305 1.898 1 97.88 121 LEU A O 1
ATOM 943 N N . SER A 1 122 ? -11.008 -14.414 2.279 1 97.31 122 SER A N 1
ATOM 944 C CA . SER A 1 122 ? -12.328 -14.727 2.814 1 97.31 122 SER A CA 1
ATOM 945 C C . SER A 1 122 ? -12.625 -13.922 4.074 1 97.31 122 SER A C 1
ATOM 947 O O . SER A 1 122 ? -13.742 -13.438 4.262 1 97.31 122 SER A O 1
ATOM 949 N N . LYS A 1 123 ? -11.648 -13.812 4.918 1 96.19 123 LYS A N 1
ATOM 950 C CA . LYS A 1 123 ? -11.82 -13 6.117 1 96.19 123 LYS A CA 1
ATOM 951 C C . LYS A 1 123 ? -12.117 -11.547 5.758 1 96.19 123 LYS A C 1
ATOM 953 O O . LYS A 1 123 ? -12.953 -10.906 6.391 1 96.19 123 LYS A O 1
ATOM 958 N N . ALA A 1 124 ? -11.43 -11.055 4.793 1 97.69 124 ALA A N 1
ATOM 959 C CA . ALA A 1 124 ? -11.672 -9.688 4.332 1 97.69 124 ALA A CA 1
ATOM 960 C C . ALA A 1 124 ? -13.102 -9.531 3.807 1 97.69 124 ALA A C 1
ATOM 962 O O . ALA A 1 124 ? -13.758 -8.523 4.07 1 97.69 124 ALA A O 1
ATOM 963 N N . VAL A 1 125 ? -13.539 -10.508 3.078 1 98.19 125 VAL A N 1
ATOM 964 C CA . VAL A 1 125 ? -14.906 -10.484 2.562 1 98.19 125 VAL A CA 1
ATOM 965 C C . VAL A 1 125 ? -15.891 -10.352 3.719 1 98.19 125 VAL A C 1
ATOM 967 O O . VAL A 1 125 ? -16.797 -9.516 3.674 1 98.19 125 VAL A O 1
ATOM 970 N N . GLU A 1 126 ? -15.648 -11.102 4.742 1 97.25 126 GLU A N 1
ATOM 971 C CA . GLU A 1 126 ? -16.531 -11.07 5.906 1 97.25 126 GLU A CA 1
ATOM 972 C C . GLU A 1 126 ? -16.547 -9.688 6.551 1 97.25 126 GLU A C 1
ATOM 974 O O . GLU A 1 126 ? -17.625 -9.164 6.871 1 97.25 126 GLU A O 1
ATOM 979 N N . ILE A 1 127 ? -15.445 -9.125 6.715 1 96.31 127 ILE A N 1
ATOM 980 C CA . ILE A 1 127 ? -15.32 -7.828 7.371 1 96.31 127 ILE A CA 1
ATOM 981 C C . ILE A 1 127 ? -15.984 -6.754 6.516 1 96.31 127 ILE A C 1
ATOM 983 O O . ILE A 1 127 ? -16.766 -5.941 7.02 1 96.31 127 ILE A O 1
ATOM 987 N N . ILE A 1 128 ? -15.727 -6.738 5.234 1 97.81 128 ILE A N 1
ATOM 988 C CA . ILE A 1 128 ? -16.266 -5.738 4.32 1 97.81 128 ILE A CA 1
ATOM 989 C C . ILE A 1 128 ? -17.797 -5.844 4.285 1 97.81 128 ILE A C 1
ATOM 991 O O . ILE A 1 128 ? -18.484 -4.832 4.375 1 97.81 128 ILE A O 1
ATOM 995 N N . ASN A 1 129 ? -18.234 -7.082 4.203 1 96.88 129 ASN A N 1
ATOM 996 C CA . ASN A 1 129 ? -19.672 -7.293 4.191 1 96.88 129 ASN A CA 1
ATOM 997 C C . ASN A 1 129 ? -20.328 -6.816 5.488 1 96.88 129 ASN A C 1
ATOM 999 O O . ASN A 1 129 ? -21.375 -6.184 5.465 1 96.88 129 ASN A O 1
ATOM 1003 N N . SER A 1 130 ? -19.656 -7.078 6.582 1 96.44 130 SER A N 1
ATOM 1004 C CA . SER A 1 130 ? -20.188 -6.691 7.883 1 96.44 130 SER A CA 1
ATOM 1005 C C . SER A 1 130 ? -20.25 -5.176 8.031 1 96.44 130 SER A C 1
ATOM 1007 O O . SER A 1 130 ? -21.016 -4.648 8.828 1 96.44 130 SER A O 1
ATOM 1009 N N . GLU A 1 131 ? -19.484 -4.492 7.242 1 96.44 131 GLU A N 1
ATOM 1010 C CA . GLU A 1 131 ? -19.438 -3.033 7.312 1 96.44 131 GLU A CA 1
ATOM 1011 C C . GLU A 1 131 ? -20.312 -2.404 6.227 1 96.44 131 GLU A C 1
ATOM 1013 O O . GLU A 1 131 ? -20.266 -1.188 6.02 1 96.44 131 GLU A O 1
ATOM 1018 N N . GLY A 1 132 ? -21 -3.195 5.52 1 98 132 GLY A N 1
ATOM 1019 C CA . GLY A 1 132 ? -22.031 -2.697 4.613 1 98 132 GLY A CA 1
ATOM 1020 C C . GLY A 1 132 ? -21.578 -2.689 3.162 1 98 132 GLY A C 1
ATOM 1021 O O . GLY A 1 132 ? -22.312 -2.217 2.287 1 98 132 GLY A O 1
ATOM 1022 N N . GLY A 1 133 ? -20.391 -3.166 2.914 1 98.5 133 GLY A N 1
ATOM 1023 C CA . GLY A 1 133 ? -19.922 -3.336 1.547 1 98.5 133 GLY A CA 1
ATOM 1024 C C . GLY A 1 133 ? -20.297 -4.68 0.951 1 98.5 133 GLY A C 1
ATOM 1025 O O . GLY A 1 133 ? -20.75 -5.574 1.664 1 98.5 133 GLY A O 1
ATOM 1026 N N . ARG A 1 134 ? -20.172 -4.738 -0.335 1 98.62 134 ARG A N 1
ATOM 1027 C CA . ARG A 1 134 ? -20.375 -5.996 -1.049 1 98.62 134 ARG A CA 1
ATOM 1028 C C . ARG A 1 134 ? -19.188 -6.316 -1.946 1 98.62 134 ARG A C 1
ATOM 1030 O O . ARG A 1 134 ? -18.969 -5.637 -2.949 1 98.62 134 ARG A O 1
ATOM 1037 N N . VAL A 1 135 ? -18.531 -7.336 -1.612 1 98.81 135 VAL A N 1
ATOM 1038 C CA . VAL A 1 135 ? -17.438 -7.77 -2.471 1 98.81 135 VAL A CA 1
ATOM 1039 C C . VAL A 1 135 ? -17.984 -8.477 -3.703 1 98.81 135 VAL A C 1
ATOM 1041 O O . VAL A 1 135 ? -18.656 -9.516 -3.586 1 98.81 135 VAL A O 1
ATOM 1044 N N . VAL A 1 136 ? -17.672 -7.957 -4.875 1 98.69 136 VAL A N 1
ATOM 1045 C CA . VAL A 1 136 ? -18.281 -8.5 -6.086 1 98.69 136 VAL A CA 1
ATOM 1046 C C . VAL A 1 136 ? -17.312 -9.461 -6.77 1 98.69 136 VAL A C 1
ATOM 1048 O O . VAL A 1 136 ? -17.734 -10.352 -7.516 1 98.69 136 VAL A O 1
ATOM 1051 N N . ALA A 1 137 ? -16.047 -9.266 -6.551 1 98.88 137 ALA A N 1
ATOM 1052 C CA . ALA A 1 137 ? -14.992 -10.133 -7.078 1 98.88 137 ALA A CA 1
ATOM 1053 C C . ALA A 1 137 ? -13.688 -9.93 -6.324 1 98.88 137 ALA A C 1
ATOM 1055 O O . ALA A 1 137 ? -13.5 -8.922 -5.645 1 98.88 137 ALA A O 1
ATOM 1056 N N . SER A 1 138 ? -12.906 -10.914 -6.391 1 98.88 138 SER A N 1
ATOM 1057 C CA . SER A 1 138 ? -11.531 -10.836 -5.898 1 98.88 138 SER A CA 1
ATOM 1058 C C . SER A 1 138 ? -10.523 -11.016 -7.027 1 98.88 138 SER A C 1
ATOM 1060 O O . SER A 1 138 ? -10.758 -11.797 -7.953 1 98.88 138 SER A O 1
ATOM 1062 N N . LEU A 1 139 ? -9.469 -10.25 -6.934 1 98.94 139 LEU A N 1
ATOM 1063 C CA . LEU A 1 139 ? -8.438 -10.258 -7.965 1 98.94 139 LEU A CA 1
ATOM 1064 C C . LEU A 1 139 ? -7.055 -10.461 -7.344 1 98.94 139 LEU A C 1
ATOM 1066 O O . LEU A 1 139 ? -6.719 -9.82 -6.348 1 98.94 139 LEU A O 1
ATOM 1070 N N . VAL A 1 140 ? -6.297 -11.375 -7.941 1 98.94 140 VAL A N 1
ATOM 1071 C CA . VAL A 1 140 ? -4.91 -11.57 -7.531 1 98.94 140 VAL A CA 1
ATOM 1072 C C . VAL A 1 140 ? -4.012 -11.648 -8.766 1 98.94 140 VAL A C 1
ATOM 1074 O O . VAL A 1 140 ? -4.496 -11.828 -9.883 1 98.94 140 VAL A O 1
ATOM 1077 N N . ILE A 1 141 ? -2.729 -11.461 -8.531 1 98.88 141 ILE A N 1
ATOM 1078 C CA . ILE A 1 141 ? -1.779 -11.633 -9.625 1 98.88 141 ILE A CA 1
ATOM 1079 C C . ILE A 1 141 ? -1.619 -13.117 -9.945 1 98.88 141 ILE A C 1
ATOM 1081 O O . ILE A 1 141 ? -1.756 -13.531 -11.094 1 98.88 141 ILE A O 1
ATOM 1085 N N . VAL A 1 142 ? -1.415 -13.914 -8.875 1 98.88 142 VAL A N 1
ATOM 1086 C CA . VAL A 1 142 ? -1.246 -15.344 -9.086 1 98.88 142 VAL A CA 1
ATOM 1087 C C . VAL A 1 142 ? -2.164 -16.125 -8.148 1 98.88 142 VAL A C 1
ATOM 1089 O O . VAL A 1 142 ? -2.184 -15.867 -6.938 1 98.88 142 VAL A O 1
ATOM 1092 N N . ASP A 1 143 ? -2.906 -17 -8.648 1 98.44 143 ASP A N 1
ATOM 1093 C CA . ASP A 1 143 ? -3.619 -18.031 -7.887 1 98.44 143 ASP A CA 1
ATOM 1094 C C . ASP A 1 143 ? -2.801 -19.312 -7.793 1 98.44 143 ASP A C 1
ATOM 1096 O O . ASP A 1 143 ? -2.525 -19.953 -8.812 1 98.44 143 ASP A O 1
ATOM 1100 N N . ARG A 1 144 ? -2.508 -19.656 -6.613 1 96.56 144 ARG A N 1
ATOM 1101 C CA . ARG A 1 144 ? -1.723 -20.859 -6.414 1 96.56 144 ARG A CA 1
ATOM 1102 C C . ARG A 1 144 ? -2.59 -22.109 -6.57 1 96.56 144 ARG A C 1
ATOM 1104 O O . ARG A 1 144 ? -2.08 -23.234 -6.574 1 96.56 144 ARG A O 1
ATOM 1111 N N . GLU A 1 145 ? -3.836 -21.938 -6.645 1 96 145 GLU A N 1
ATOM 1112 C CA . GLU A 1 145 ? -4.812 -23 -6.883 1 96 145 GLU A CA 1
ATOM 1113 C C . GLU A 1 145 ? -4.824 -24 -5.738 1 96 145 GLU A C 1
ATOM 1115 O O . GLU A 1 145 ? -4.836 -25.219 -5.977 1 96 145 GLU A O 1
ATOM 1120 N N . GLU A 1 146 ? -4.824 -23.438 -4.539 1 93.62 146 GLU A N 1
ATOM 1121 C CA . GLU A 1 146 ? -4.809 -24.281 -3.354 1 93.62 146 GLU A CA 1
ATOM 1122 C C . GLU A 1 146 ? -6.062 -24.062 -2.506 1 93.62 146 GLU A C 1
ATOM 1124 O O . GLU A 1 146 ? -6 -24.109 -1.274 1 93.62 146 GLU A O 1
ATOM 1129 N N . GLY A 1 147 ? -7.145 -23.719 -3.176 1 95.94 147 GLY A N 1
ATOM 1130 C CA . GLY A 1 147 ? -8.406 -23.75 -2.455 1 95.94 147 GLY A CA 1
ATOM 1131 C C . GLY A 1 147 ? -9.086 -22.391 -2.389 1 95.94 147 GLY A C 1
ATOM 1132 O O . GLY A 1 147 ? -10.266 -22.297 -2.023 1 95.94 147 GLY A O 1
ATOM 1133 N N . ALA A 1 148 ? -8.438 -21.375 -2.846 1 98.12 148 ALA A N 1
ATOM 1134 C CA . ALA A 1 148 ? -8.977 -20.016 -2.711 1 98.12 148 ALA A CA 1
ATOM 1135 C C . ALA A 1 148 ? -10.266 -19.859 -3.506 1 98.12 148 ALA A C 1
ATOM 1137 O O . ALA A 1 148 ? -11.219 -19.234 -3.033 1 98.12 148 ALA A O 1
ATOM 1138 N N . GLU A 1 149 ? -10.32 -20.375 -4.668 1 98.19 149 GLU A N 1
ATOM 1139 C CA . GLU A 1 149 ? -11.508 -20.25 -5.508 1 98.19 149 GLU A CA 1
ATOM 1140 C C . GLU A 1 149 ? -12.734 -20.844 -4.816 1 98.19 149 GLU A C 1
ATOM 1142 O O . GLU A 1 149 ? -13.789 -20.203 -4.766 1 98.19 149 GLU A O 1
ATOM 1147 N N . LYS A 1 150 ? -12.562 -21.984 -4.297 1 97.88 150 LYS A N 1
ATOM 1148 C CA . LYS A 1 150 ? -13.664 -22.656 -3.611 1 97.88 150 LYS A CA 1
ATOM 1149 C C . LYS A 1 150 ? -14.086 -21.875 -2.363 1 97.88 150 LYS A C 1
ATOM 1151 O O . LYS A 1 150 ? -15.273 -21.672 -2.131 1 97.88 150 LYS A O 1
ATOM 1156 N N . LYS A 1 151 ? -13.133 -21.516 -1.596 1 98.12 151 LYS A N 1
ATOM 1157 C CA . LYS A 1 151 ? -13.414 -20.797 -0.354 1 98.12 151 LYS A CA 1
ATOM 1158 C C . LYS A 1 151 ? -14.172 -19.5 -0.625 1 98.12 151 LYS A C 1
ATOM 1160 O O . LYS A 1 151 ? -15.18 -19.219 0.031 1 98.12 151 LYS A O 1
ATOM 1165 N N . LEU A 1 152 ? -13.719 -18.75 -1.538 1 98.69 152 LEU A N 1
ATOM 1166 C CA . LEU A 1 152 ? -14.383 -17.5 -1.885 1 98.69 152 LEU A CA 1
ATOM 1167 C C . LEU A 1 152 ? -15.766 -17.75 -2.479 1 98.69 152 LEU A C 1
ATOM 1169 O O . LEU A 1 152 ? -16.688 -16.953 -2.291 1 98.69 152 LEU A O 1
ATOM 1173 N N . GLY A 1 153 ? -15.852 -18.859 -3.217 1 98.25 153 GLY A N 1
ATOM 1174 C CA . GLY A 1 153 ? -17.141 -19.25 -3.766 1 98.25 153 GLY A CA 1
ATOM 1175 C C . GLY A 1 153 ? -18.219 -19.422 -2.709 1 98.25 153 GLY A C 1
ATOM 1176 O O . GLY A 1 153 ? -19.391 -19.172 -2.975 1 98.25 153 GLY A O 1
ATOM 1177 N N . GLU A 1 154 ? -17.828 -19.797 -1.558 1 97.5 154 GLU A N 1
ATOM 1178 C CA . GLU A 1 154 ? -18.75 -19.953 -0.448 1 97.5 154 GLU A CA 1
ATOM 1179 C C . GLU A 1 154 ? -19.391 -18.625 -0.075 1 97.5 154 GLU A C 1
ATOM 1181 O O . GLU A 1 154 ? -20.484 -18.594 0.499 1 97.5 154 GLU A O 1
ATOM 1186 N N . TYR A 1 155 ? -18.766 -17.562 -0.439 1 96.94 155 TYR A N 1
ATOM 1187 C CA . TYR A 1 155 ? -19.281 -16.234 -0.16 1 96.94 155 TYR A CA 1
ATOM 1188 C C . TYR A 1 155 ? -19.922 -15.625 -1.401 1 96.94 155 TYR A C 1
ATOM 1190 O O . TYR A 1 155 ? -20.297 -14.453 -1.397 1 96.94 155 TYR A O 1
ATOM 1198 N N . GLY A 1 156 ? -19.922 -16.422 -2.469 1 97.69 156 GLY A N 1
ATOM 1199 C CA . GLY A 1 156 ? -20.453 -15.898 -3.719 1 97.69 156 GLY A CA 1
ATOM 1200 C C . GLY A 1 156 ? -19.5 -14.938 -4.41 1 97.69 156 GLY A C 1
ATOM 1201 O O . GLY A 1 156 ? -19.938 -14.086 -5.191 1 97.69 156 GLY A O 1
ATOM 1202 N N . VAL A 1 157 ? -18.25 -15.016 -4.098 1 98.62 157 VAL A N 1
ATOM 1203 C CA . VAL A 1 157 ? -17.25 -14.117 -4.66 1 98.62 157 VAL A CA 1
ATOM 1204 C C . VAL A 1 157 ? -16.391 -14.867 -5.676 1 98.62 157 VAL A C 1
ATOM 1206 O O . VAL A 1 157 ? -15.82 -15.914 -5.367 1 98.62 157 VAL A O 1
ATOM 1209 N N . LYS A 1 158 ? -16.297 -14.336 -6.848 1 98.38 158 LYS A N 1
ATOM 1210 C CA . LYS A 1 158 ? -15.461 -14.914 -7.895 1 98.38 158 LYS A CA 1
ATOM 1211 C C . LYS A 1 158 ? -13.992 -14.531 -7.695 1 98.38 158 LYS A C 1
ATOM 1213 O O . LYS A 1 158 ? -13.688 -13.375 -7.406 1 98.38 158 LYS A O 1
ATOM 1218 N N . LEU A 1 159 ? -13.164 -15.516 -7.848 1 98.81 159 LEU A N 1
ATOM 1219 C CA . LEU A 1 159 ? -11.734 -15.25 -7.848 1 98.81 159 LEU A CA 1
ATOM 1220 C C . LEU A 1 159 ? -11.203 -15.117 -9.273 1 98.81 159 LEU A C 1
ATOM 1222 O O . LEU A 1 159 ? -11.352 -16.031 -10.086 1 98.81 159 LEU A O 1
ATOM 1226 N N . ILE A 1 160 ? -10.648 -13.977 -9.547 1 98.88 160 ILE A N 1
ATOM 1227 C CA . ILE A 1 160 ? -9.984 -13.703 -10.82 1 98.88 160 ILE A CA 1
ATOM 1228 C C . ILE A 1 160 ? -8.477 -13.609 -10.609 1 98.88 160 ILE A C 1
ATOM 1230 O O . ILE A 1 160 ? -8.016 -13.023 -9.625 1 98.88 160 ILE A O 1
ATOM 1234 N N . SER A 1 161 ? -7.707 -14.242 -11.445 1 98.88 161 SER A N 1
ATOM 1235 C CA . SER A 1 161 ? -6.254 -14.172 -11.359 1 98.88 161 SER A CA 1
ATOM 1236 C C . SER A 1 161 ? -5.637 -13.828 -12.711 1 98.88 161 SER A C 1
ATOM 1238 O O . SER A 1 161 ? -6.172 -14.195 -13.758 1 98.88 161 SER A O 1
ATOM 1240 N N . VAL A 1 162 ? -4.586 -13.07 -12.672 1 98.75 162 VAL A N 1
ATOM 1241 C CA . VAL A 1 162 ? -3.852 -12.789 -13.906 1 98.75 162 VAL A CA 1
ATOM 1242 C C . VAL A 1 162 ? -3.191 -14.07 -14.414 1 98.75 162 VAL A C 1
ATOM 1244 O O . VAL A 1 162 ? -3.236 -14.359 -15.609 1 98.75 162 VAL A O 1
ATOM 1247 N N . TYR A 1 163 ? -2.59 -14.797 -13.477 1 98.25 163 TYR A N 1
ATOM 1248 C CA . TYR A 1 163 ? -1.966 -16.078 -13.789 1 98.25 163 TYR A CA 1
ATOM 1249 C C . TYR A 1 163 ? -2.393 -17.156 -12.789 1 98.25 163 TYR A C 1
ATOM 1251 O O . TYR A 1 163 ? -2.719 -16.844 -11.641 1 98.25 163 TYR A O 1
ATOM 1259 N N . LYS A 1 164 ? -2.365 -18.328 -13.281 1 97.81 164 LYS A N 1
ATOM 1260 C CA . LYS A 1 164 ? -2.48 -19.5 -12.422 1 97.81 164 LYS A CA 1
ATOM 1261 C C . LYS A 1 164 ? -1.142 -20.219 -12.289 1 97.81 164 LYS A C 1
ATOM 1263 O O . LYS A 1 164 ? -0.366 -20.281 -13.25 1 97.81 164 LYS A O 1
ATOM 1268 N N . ILE A 1 165 ? -0.934 -20.781 -11.078 1 97.25 165 ILE A N 1
ATOM 1269 C CA . ILE A 1 165 ? 0.361 -21.406 -10.828 1 97.25 165 ILE A CA 1
ATOM 1270 C C . ILE A 1 165 ? 0.59 -22.531 -11.828 1 97.25 165 ILE A C 1
ATOM 1272 O O . ILE A 1 165 ? 1.716 -22.75 -12.281 1 97.25 165 ILE A O 1
ATOM 1276 N N . ARG A 1 166 ? -0.406 -23.219 -12.211 1 95.94 166 ARG A N 1
ATOM 1277 C CA . ARG A 1 166 ? -0.283 -24.297 -13.172 1 95.94 166 ARG A CA 1
ATOM 1278 C C . ARG A 1 166 ? 0.284 -23.797 -14.5 1 95.94 166 ARG A C 1
ATOM 1280 O O . ARG A 1 166 ? 1.147 -24.453 -15.094 1 95.94 166 ARG A O 1
ATOM 1287 N N . GLU A 1 167 ? -0.194 -22.688 -14.938 1 95.69 167 GLU A N 1
ATOM 1288 C CA . GLU A 1 167 ? 0.276 -22.094 -16.188 1 95.69 167 GLU A CA 1
ATOM 1289 C C . GLU A 1 167 ? 1.752 -21.719 -16.094 1 95.69 167 GLU A C 1
ATOM 1291 O O . GLU A 1 167 ? 2.504 -21.906 -17.062 1 95.69 167 GLU A O 1
ATOM 1296 N N . ILE A 1 168 ? 2.09 -21.203 -14.969 1 97.19 168 ILE A N 1
ATOM 1297 C CA . ILE A 1 168 ? 3.469 -20.781 -14.734 1 97.19 168 ILE A CA 1
ATOM 1298 C C . ILE A 1 168 ? 4.387 -22 -14.742 1 97.19 168 ILE A C 1
ATOM 1300 O O . ILE A 1 168 ? 5.414 -22.016 -15.422 1 97.19 168 ILE A O 1
ATOM 1304 N N . LEU A 1 169 ? 3.99 -23.047 -14.062 1 96.06 169 LEU A N 1
ATOM 1305 C CA . LEU A 1 169 ? 4.805 -24.25 -13.953 1 96.06 169 LEU A CA 1
ATOM 1306 C C . LEU A 1 169 ? 4.891 -24.969 -15.289 1 96.06 169 LEU A C 1
ATOM 1308 O O . LEU A 1 169 ? 5.953 -25.484 -15.656 1 96.06 169 LEU A O 1
ATOM 1312 N N . GLU A 1 170 ? 3.84 -25 -16.031 1 95.25 170 GLU A N 1
ATOM 1313 C CA . GLU A 1 170 ? 3.842 -25.609 -17.359 1 95.25 170 GLU A CA 1
ATOM 1314 C C . GLU A 1 170 ? 4.793 -24.875 -18.297 1 95.25 170 GLU A C 1
ATOM 1316 O O . GLU A 1 170 ? 5.492 -25.5 -19.109 1 95.25 170 GLU A O 1
ATOM 1321 N N . TYR A 1 171 ? 4.754 -23.594 -18.172 1 94.94 171 TYR A N 1
ATOM 1322 C CA . TYR A 1 171 ? 5.684 -22.797 -18.969 1 94.94 171 TYR A CA 1
ATOM 1323 C C . TYR A 1 171 ? 7.129 -23.156 -18.641 1 94.94 171 TYR A C 1
ATOM 1325 O O . TYR A 1 171 ? 7.961 -23.281 -19.531 1 94.94 171 TYR A O 1
ATOM 1333 N N . LEU A 1 172 ? 7.418 -23.359 -17.422 1 94.94 172 LEU A N 1
ATOM 1334 C CA . LEU A 1 172 ? 8.766 -23.672 -16.969 1 94.94 172 LEU A CA 1
ATOM 1335 C C . LEU A 1 172 ? 9.203 -25.031 -17.469 1 94.94 172 LEU A C 1
ATOM 1337 O O . LEU A 1 172 ? 10.375 -25.234 -17.812 1 94.94 172 LEU A O 1
ATOM 1341 N N . LEU A 1 173 ? 8.297 -25.969 -17.562 1 94.06 173 LEU A N 1
ATOM 1342 C CA . LEU A 1 173 ? 8.594 -27.312 -18.047 1 94.06 173 LEU A CA 1
ATOM 1343 C C . LEU A 1 173 ? 9.07 -27.266 -19.5 1 94.06 173 LEU A C 1
ATOM 1345 O O . LEU A 1 173 ? 9.883 -28.094 -19.922 1 94.06 173 LEU A O 1
ATOM 1349 N N . ASN A 1 174 ? 8.633 -26.266 -20.188 1 92.38 174 ASN A N 1
ATOM 1350 C CA . ASN A 1 174 ? 8.938 -26.188 -21.609 1 92.38 174 ASN A CA 1
ATOM 1351 C C . ASN A 1 174 ? 10.008 -25.141 -21.891 1 92.38 174 ASN A C 1
ATOM 1353 O O . ASN A 1 174 ? 10.25 -24.781 -23.047 1 92.38 174 ASN A O 1
ATOM 1357 N N . SER A 1 175 ? 10.57 -24.672 -20.812 1 91.81 175 SER A N 1
ATOM 1358 C CA . SER A 1 175 ? 11.586 -23.625 -20.953 1 91.81 175 SER A CA 1
ATOM 1359 C C . SER A 1 175 ? 12.977 -24.156 -20.609 1 91.81 175 SER A C 1
ATOM 1361 O O . SER A 1 175 ? 13.117 -25.297 -20.172 1 91.81 175 SER A O 1
ATOM 1363 N N . SER A 1 176 ? 13.992 -23.375 -20.875 1 91.25 176 SER A N 1
ATOM 1364 C CA . SER A 1 176 ? 15.359 -23.719 -20.5 1 91.25 176 SER A CA 1
ATOM 1365 C C . SER A 1 176 ? 15.781 -22.984 -19.234 1 91.25 176 SER A C 1
ATOM 1367 O O . SER A 1 176 ? 16.969 -22.922 -18.906 1 91.25 176 SER A O 1
ATOM 1369 N N . LEU A 1 177 ? 14.766 -22.531 -18.547 1 91.19 177 LEU A N 1
ATOM 1370 C CA . LEU A 1 177 ? 15.047 -21.656 -17.422 1 91.19 177 LEU A CA 1
ATOM 1371 C C . LEU A 1 177 ? 15.391 -22.469 -16.172 1 91.19 177 LEU A C 1
ATOM 1373 O O . LEU A 1 177 ? 15.945 -21.938 -15.211 1 91.19 177 LEU A O 1
ATOM 1377 N N . ILE A 1 178 ? 15.086 -23.781 -16.203 1 92.12 178 ILE A N 1
ATOM 1378 C CA . ILE A 1 178 ? 15.305 -24.594 -15.008 1 92.12 178 ILE A CA 1
ATOM 1379 C C . ILE A 1 178 ? 15.953 -25.922 -15.398 1 92.12 178 ILE A C 1
ATOM 1381 O O . ILE A 1 178 ? 15.953 -26.297 -16.562 1 92.12 178 ILE A O 1
ATOM 1385 N N . SER A 1 179 ? 16.516 -26.609 -14.406 1 92.94 179 SER A N 1
ATOM 1386 C CA . SER A 1 179 ? 17.219 -27.859 -14.648 1 92.94 179 SER A CA 1
ATOM 1387 C C . SER A 1 179 ? 16.234 -29 -14.922 1 92.94 179 SER A C 1
ATOM 1389 O O . SER A 1 179 ? 15.039 -28.891 -14.625 1 92.94 179 SER A O 1
ATOM 1391 N N . ASP A 1 180 ? 16.766 -30.016 -15.484 1 93.44 180 ASP A N 1
ATOM 1392 C CA . ASP A 1 180 ? 15.938 -31.188 -15.758 1 93.44 180 ASP A CA 1
ATOM 1393 C C . ASP A 1 180 ? 15.414 -31.797 -14.461 1 93.44 180 ASP A C 1
ATOM 1395 O O . ASP A 1 180 ? 14.289 -32.312 -14.414 1 93.44 180 ASP A O 1
ATOM 1399 N N . ASN A 1 181 ? 16.219 -31.797 -13.484 1 93.69 181 ASN A N 1
ATOM 1400 C CA . ASN A 1 181 ? 15.781 -32.281 -12.188 1 93.69 181 ASN A CA 1
ATOM 1401 C C . ASN A 1 181 ? 14.609 -31.484 -11.641 1 93.69 181 ASN A C 1
ATOM 1403 O O . ASN A 1 181 ? 13.641 -32.062 -11.125 1 93.69 181 ASN A O 1
ATOM 1407 N N . ASP A 1 182 ? 14.742 -30.234 -11.812 1 94.31 182 ASP A N 1
ATOM 1408 C CA . ASP A 1 182 ? 13.664 -29.359 -11.375 1 94.31 182 ASP A CA 1
ATOM 1409 C C . ASP A 1 182 ? 12.391 -29.609 -12.188 1 94.31 182 ASP A C 1
ATOM 1411 O O . ASP A 1 182 ? 11.281 -29.578 -11.641 1 94.31 182 ASP A O 1
ATOM 1415 N N . LYS A 1 183 ? 12.539 -29.844 -13.406 1 94.69 183 LYS A N 1
ATOM 1416 C CA . LYS A 1 183 ? 11.391 -30.156 -14.258 1 94.69 183 LYS A CA 1
ATOM 1417 C C . LYS A 1 183 ? 10.664 -31.406 -13.773 1 94.69 183 LYS A C 1
ATOM 1419 O O . LYS A 1 183 ? 9.438 -31.453 -13.734 1 94.69 183 LYS A O 1
ATOM 1424 N N . ASN A 1 184 ? 11.398 -32.344 -13.367 1 94.12 184 ASN A N 1
ATOM 1425 C CA . ASN A 1 184 ? 10.812 -33.562 -12.875 1 94.12 184 ASN A CA 1
ATOM 1426 C C . ASN A 1 184 ? 10.016 -33.344 -11.594 1 94.12 184 ASN A C 1
ATOM 1428 O O . ASN A 1 184 ? 8.914 -33.875 -11.445 1 94.12 184 ASN A O 1
ATOM 1432 N N . ASN A 1 185 ? 10.586 -32.594 -10.758 1 92.69 185 ASN A N 1
ATOM 1433 C CA . ASN A 1 185 ? 9.891 -32.25 -9.516 1 92.69 185 ASN A CA 1
ATOM 1434 C C . ASN A 1 185 ? 8.578 -31.531 -9.773 1 92.69 185 ASN A C 1
ATOM 1436 O O . ASN A 1 185 ? 7.574 -31.812 -9.109 1 92.69 185 ASN A O 1
ATOM 1440 N N . ILE A 1 186 ? 8.602 -30.688 -10.703 1 93.75 186 ILE A N 1
ATOM 1441 C CA . ILE A 1 186 ? 7.414 -29.922 -11.062 1 93.75 186 ILE A CA 1
ATOM 1442 C C . ILE A 1 186 ? 6.363 -30.844 -11.656 1 93.75 186 ILE A C 1
ATOM 1444 O O . ILE A 1 186 ? 5.18 -30.75 -11.328 1 93.75 186 ILE A O 1
ATOM 1448 N N . LYS A 1 187 ? 6.809 -31.734 -12.5 1 93.12 187 LYS A N 1
ATOM 1449 C CA . LYS A 1 187 ? 5.891 -32.688 -13.117 1 93.12 187 LYS A CA 1
ATOM 1450 C C . LYS A 1 187 ? 5.184 -33.531 -12.062 1 93.12 187 LYS A C 1
ATOM 1452 O O . LYS A 1 187 ? 3.967 -33.719 -12.117 1 93.12 187 LYS A O 1
ATOM 1457 N N . GLU A 1 188 ? 5.898 -34 -11.156 1 91.44 188 GLU A N 1
ATOM 1458 C CA . GLU A 1 188 ? 5.336 -34.781 -10.078 1 91.44 188 GLU A CA 1
ATOM 1459 C C . GLU A 1 188 ? 4.328 -34 -9.258 1 91.44 188 GLU A C 1
ATOM 1461 O O . GLU A 1 188 ? 3.273 -34.531 -8.883 1 91.44 188 GLU A O 1
ATOM 1466 N N . TYR A 1 189 ? 4.715 -32.812 -9.023 1 91.31 189 TYR A N 1
ATOM 1467 C CA . TYR A 1 189 ? 3.85 -31.906 -8.258 1 91.31 189 TYR A CA 1
ATOM 1468 C C . TYR A 1 189 ? 2.535 -31.672 -8.992 1 91.31 189 TYR A C 1
ATOM 1470 O O . TYR A 1 189 ? 1.463 -31.703 -8.383 1 91.31 189 TYR A O 1
ATOM 1478 N N . LEU A 1 190 ? 2.588 -31.422 -10.242 1 88.56 190 LEU A N 1
ATOM 1479 C CA . LEU A 1 190 ? 1.408 -31.109 -11.039 1 88.56 190 LEU A CA 1
ATOM 1480 C C . LEU A 1 190 ? 0.469 -32.312 -11.109 1 88.56 190 LEU A C 1
ATOM 1482 O O . LEU A 1 190 ? -0.754 -32.156 -11.086 1 88.56 190 LEU A O 1
ATOM 1486 N N . VAL A 1 191 ? 1.021 -33.469 -11.109 1 84 191 VAL A N 1
ATOM 1487 C CA . VAL A 1 191 ? 0.233 -34.688 -11.18 1 84 191 VAL A CA 1
ATOM 1488 C C . VAL A 1 191 ? -0.466 -34.938 -9.844 1 84 191 VAL A C 1
ATOM 1490 O O . VAL A 1 191 ? -1.648 -35.281 -9.812 1 84 191 VAL A O 1
ATOM 1493 N N . LYS A 1 192 ? 0.171 -34.625 -8.773 1 82.88 192 LYS A N 1
ATOM 1494 C CA . LYS A 1 192 ? -0.326 -34.938 -7.441 1 82.88 192 LYS A CA 1
ATOM 1495 C C . LYS A 1 192 ? -1.333 -33.875 -6.965 1 82.88 192 LYS A C 1
ATOM 1497 O O . LYS A 1 192 ? -2.275 -34.219 -6.238 1 82.88 192 LYS A O 1
ATOM 1502 N N . ASN A 1 193 ? -1.107 -32.625 -7.473 1 75.25 193 ASN A N 1
ATOM 1503 C CA . ASN A 1 193 ? -1.843 -31.578 -6.781 1 75.25 193 ASN A CA 1
ATOM 1504 C C . ASN A 1 193 ? -2.801 -30.859 -7.723 1 75.25 193 ASN A C 1
ATOM 1506 O O . ASN A 1 193 ? -3.75 -30.203 -7.273 1 75.25 193 ASN A O 1
ATOM 1510 N N . ILE A 1 194 ? -2.553 -30.875 -8.93 1 63.5 194 ILE A N 1
ATOM 1511 C CA . ILE A 1 194 ? -3.354 -30.047 -9.812 1 63.5 194 ILE A CA 1
ATOM 1512 C C . ILE A 1 194 ? -4.188 -30.938 -10.742 1 63.5 194 ILE A C 1
ATOM 1514 O O . ILE A 1 194 ? -5.352 -30.641 -11.008 1 63.5 194 ILE A O 1
ATOM 1518 N N . GLU A 1 195 ? -3.619 -32.188 -11.211 1 54.5 195 GLU A N 1
ATOM 1519 C CA . GLU A 1 195 ? -4.359 -33.125 -12.07 1 54.5 195 GLU A CA 1
ATOM 1520 C C . GLU A 1 195 ? -5.262 -34.031 -11.25 1 54.5 195 GLU A C 1
ATOM 1522 O O . GLU A 1 195 ? -4.961 -34.344 -10.094 1 54.5 195 GLU A O 1
ATOM 1527 N N . MET B 1 1 ? -10.703 20.641 -6.371 1 66.19 1 MET B N 1
ATOM 1528 C CA . MET B 1 1 ? -11.336 20.5 -5.066 1 66.19 1 MET B CA 1
ATOM 1529 C C . MET B 1 1 ? -10.422 21 -3.955 1 66.19 1 MET B C 1
ATOM 1531 O O . MET B 1 1 ? -9.203 20.906 -4.059 1 66.19 1 MET B O 1
ATOM 1535 N N . ASP B 1 2 ? -11.109 21.688 -2.965 1 88.25 2 ASP B N 1
ATOM 1536 C CA . ASP B 1 2 ? -10.352 22.25 -1.854 1 88.25 2 ASP B CA 1
ATOM 1537 C C . ASP B 1 2 ? -9.875 21.156 -0.9 1 88.25 2 ASP B C 1
ATOM 1539 O O . ASP B 1 2 ? -10.695 20.469 -0.281 1 88.25 2 ASP B O 1
ATOM 1543 N N . PHE B 1 3 ? -8.633 20.828 -0.89 1 95.56 3 PHE B N 1
ATOM 1544 C CA . PHE B 1 3 ? -8.008 19.781 -0.091 1 95.56 3 PHE B CA 1
ATOM 1545 C C . PHE B 1 3 ? -8.438 19.875 1.366 1 95.56 3 PHE B C 1
ATOM 1547 O O . PHE B 1 3 ? -8.922 18.891 1.943 1 95.56 3 PHE B O 1
ATOM 1554 N N . ILE B 1 4 ? -8.32 20.984 1.935 1 95.69 4 ILE B N 1
ATOM 1555 C CA . ILE B 1 4 ? -8.57 21.156 3.361 1 95.69 4 ILE B CA 1
ATOM 1556 C C . ILE B 1 4 ? -10.055 20.953 3.658 1 95.69 4 ILE B C 1
ATOM 1558 O O . ILE B 1 4 ? -10.414 20.297 4.633 1 95.69 4 ILE B O 1
ATOM 1562 N N . LYS B 1 5 ? -10.867 21.547 2.844 1 95 5 LYS B N 1
ATOM 1563 C CA . LYS B 1 5 ? -12.305 21.344 3.002 1 95 5 LYS B CA 1
ATOM 1564 C C . LYS B 1 5 ? -12.664 19.875 2.957 1 95 5 LYS B C 1
ATOM 1566 O O . LYS B 1 5 ? -13.477 19.391 3.76 1 95 5 LYS B O 1
ATOM 1571 N N . SER B 1 6 ? -12.047 19.172 2.016 1 95.5 6 SER B N 1
ATOM 1572 C CA . SER B 1 6 ? -12.312 17.75 1.863 1 95.5 6 SER B CA 1
ATOM 1573 C C . SER B 1 6 ? -11.883 16.969 3.102 1 95.5 6 SER B C 1
ATOM 1575 O O . SER B 1 6 ? -12.547 16 3.498 1 95.5 6 SER B O 1
ATOM 1577 N N . LEU B 1 7 ? -10.781 17.375 3.705 1 97.5 7 LEU B N 1
ATOM 1578 C CA . LEU B 1 7 ? -10.305 16.703 4.914 1 97.5 7 LEU B CA 1
ATOM 1579 C C . LEU B 1 7 ? -11.336 16.812 6.031 1 97.5 7 LEU B C 1
ATOM 1581 O O . LEU B 1 7 ? -11.633 15.82 6.707 1 97.5 7 LEU B O 1
ATOM 1585 N N . VAL B 1 8 ? -11.875 17.984 6.16 1 96.12 8 VAL B N 1
ATOM 1586 C CA . VAL B 1 8 ? -12.812 18.25 7.246 1 96.12 8 VAL B CA 1
ATOM 1587 C C . VAL B 1 8 ? -14.141 17.562 6.957 1 96.12 8 VAL B C 1
ATOM 1589 O O . VAL B 1 8 ? -14.688 16.859 7.816 1 96.12 8 VAL B O 1
ATOM 1592 N N . GLU B 1 9 ? -14.633 17.688 5.754 1 95.06 9 GLU B N 1
ATOM 1593 C CA . GLU B 1 9 ? -15.938 17.141 5.371 1 95.06 9 GLU B CA 1
ATOM 1594 C C . GLU B 1 9 ? -15.945 15.625 5.469 1 95.06 9 GLU B C 1
ATOM 1596 O O . GLU B 1 9 ? -16.969 15.023 5.797 1 95.06 9 GLU B O 1
ATOM 1601 N N . ASN B 1 10 ? -14.82 15.031 5.219 1 95.38 10 ASN B N 1
ATOM 1602 C CA . ASN B 1 10 ? -14.758 13.57 5.211 1 95.38 10 ASN B CA 1
ATOM 1603 C C . ASN B 1 10 ? -14.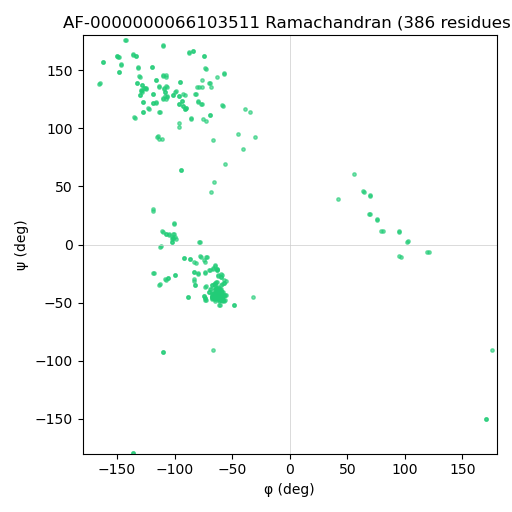156 13.023 6.504 1 95.38 10 ASN B C 1
ATOM 1605 O O . ASN B 1 10 ? -13.812 11.844 6.582 1 95.38 10 ASN B O 1
ATOM 1609 N N . LYS B 1 11 ? -13.891 13.867 7.449 1 95.94 11 LYS B N 1
ATOM 1610 C CA . LYS B 1 11 ? -13.484 13.531 8.812 1 95.94 11 LYS B CA 1
ATOM 1611 C C . LYS B 1 11 ? -12.078 12.938 8.828 1 95.94 11 LYS B C 1
ATOM 1613 O O . LYS B 1 11 ? -11.781 12.055 9.641 1 95.94 11 LYS B O 1
ATOM 1618 N N . LEU B 1 12 ? -11.344 13.32 7.84 1 97.5 12 LEU B N 1
ATOM 1619 C CA . LEU B 1 12 ? -9.922 12.984 7.848 1 97.5 12 LEU B CA 1
ATOM 1620 C C . LEU B 1 12 ? -9.141 13.938 8.75 1 97.5 12 LEU B C 1
ATOM 1622 O O . LEU B 1 12 ? -8.047 13.609 9.211 1 97.5 12 LEU B O 1
ATOM 1626 N N . LEU B 1 13 ? -9.656 15.07 8.93 1 97.56 13 LEU B N 1
ATOM 1627 C CA . LEU B 1 13 ? -9.203 16.062 9.891 1 97.56 13 LEU B CA 1
ATOM 1628 C C . LEU B 1 13 ? -10.32 16.453 10.859 1 97.56 13 LEU B C 1
ATOM 1630 O O . LEU B 1 13 ? -11.359 16.953 10.438 1 97.56 13 LEU B O 1
ATOM 1634 N N . LEU B 1 14 ? -10.047 16.141 12.102 1 97.06 14 LEU B N 1
ATOM 1635 C CA . LEU B 1 14 ? -11 16.5 13.148 1 97.06 14 LEU B CA 1
ATOM 1636 C C . LEU B 1 14 ? -10.477 17.672 13.977 1 97.06 14 LEU B C 1
ATOM 1638 O O . LEU B 1 14 ? -9.281 17.734 14.289 1 97.06 14 LEU B O 1
ATOM 1642 N N . ILE B 1 15 ? -11.336 18.578 14.219 1 96.19 15 ILE B N 1
ATOM 1643 C CA . ILE B 1 15 ? -10.992 19.719 15.062 1 96.19 15 ILE B CA 1
ATOM 1644 C C . ILE B 1 15 ? -11.672 19.578 16.422 1 96.19 15 ILE B C 1
ATOM 1646 O O . ILE B 1 15 ? -12.859 19.266 16.5 1 96.19 15 ILE B O 1
ATOM 1650 N N . GLY B 1 16 ? -10.945 19.672 17.422 1 94.81 16 GLY B N 1
ATOM 1651 C CA . GLY B 1 16 ? -11.383 19.516 18.797 1 94.81 16 GLY B CA 1
ATOM 1652 C C . GLY B 1 16 ? -10.242 19.453 19.797 1 94.81 16 GLY B C 1
ATOM 1653 O O . GLY B 1 16 ? -9.234 20.141 19.641 1 94.81 16 GLY B O 1
ATOM 1654 N N . ASN B 1 17 ? -10.453 18.75 20.891 1 92.5 17 ASN B N 1
ATOM 1655 C CA . ASN B 1 17 ? -9.422 18.531 21.906 1 92.5 17 ASN B CA 1
ATOM 1656 C C . ASN B 1 17 ? -9.008 17.062 21.969 1 92.5 17 ASN B C 1
ATOM 1658 O O . ASN B 1 17 ? -9.773 16.219 22.422 1 92.5 17 ASN B O 1
ATOM 1662 N N . PHE B 1 18 ? -7.77 16.875 21.594 1 94.75 18 PHE B N 1
ATOM 1663 C CA . PHE B 1 18 ? -7.266 15.508 21.531 1 94.75 18 PHE B CA 1
ATOM 1664 C C . PHE B 1 18 ? -6.004 15.359 22.375 1 94.75 18 PHE B C 1
ATOM 1666 O O . PHE B 1 18 ? -5.082 16.172 22.281 1 94.75 18 PHE B O 1
ATOM 1673 N N . VAL B 1 19 ? -5.98 14.305 23.125 1 90.38 19 VAL B N 1
ATOM 1674 C CA . VAL B 1 19 ? -4.832 14.062 23.984 1 90.38 19 VAL B CA 1
ATOM 1675 C C . VAL B 1 19 ? -3.824 13.172 23.266 1 90.38 19 VAL B C 1
ATOM 1677 O O . VAL B 1 19 ? -4.16 12.062 22.844 1 90.38 19 VAL B O 1
ATOM 1680 N N . LEU B 1 20 ? -2.691 13.68 23.188 1 82.75 20 LEU B N 1
ATOM 1681 C CA . LEU B 1 20 ? -1.622 12.922 22.562 1 82.75 20 LEU B CA 1
ATOM 1682 C C . LEU B 1 20 ? -0.963 11.969 23.547 1 82.75 20 LEU B C 1
ATOM 1684 O O . LEU B 1 20 ? -1.211 12.055 24.75 1 82.75 20 LEU B O 1
ATOM 1688 N N . THR B 1 21 ? -0.178 11.031 23.047 1 76.62 21 THR B N 1
ATOM 1689 C CA . THR B 1 21 ? 0.508 10.07 23.891 1 76.62 21 THR B CA 1
ATOM 1690 C C . THR B 1 21 ? 1.436 10.781 24.875 1 76.62 21 THR B C 1
ATOM 1692 O O . THR B 1 21 ? 1.699 10.273 25.969 1 76.62 21 THR B O 1
ATOM 1695 N N . SER B 1 22 ? 1.892 11.891 24.516 1 76.44 22 SER B N 1
ATOM 1696 C CA . SER B 1 22 ? 2.771 12.695 25.359 1 76.44 22 SER B CA 1
ATOM 1697 C C . SER B 1 22 ? 2 13.359 26.484 1 76.44 22 SER B C 1
ATOM 1699 O O . SER B 1 22 ? 2.6 13.883 27.422 1 76.44 22 SER B O 1
ATOM 1701 N N . GLY B 1 23 ? 0.687 13.32 26.328 1 84.19 23 GLY B N 1
ATOM 1702 C CA . GLY B 1 23 ? -0.147 14.031 27.281 1 84.19 23 GLY B CA 1
ATOM 1703 C C . GLY B 1 23 ? -0.538 15.422 26.828 1 84.19 23 GLY B C 1
ATOM 1704 O O . GLY B 1 23 ? -1.441 16.031 27.391 1 84.19 23 GLY B O 1
ATOM 1705 N N . LYS B 1 24 ? 0.087 15.828 25.781 1 83.88 24 LYS B N 1
ATOM 1706 C CA . LYS B 1 24 ? -0.227 17.141 25.234 1 83.88 24 LYS B CA 1
ATOM 1707 C C . LYS B 1 24 ? -1.582 17.141 24.531 1 83.88 24 LYS B C 1
ATOM 1709 O O . LYS B 1 24 ? -2.031 16.094 24.047 1 83.88 24 LYS B O 1
ATOM 1714 N N . ILE B 1 25 ? -2.143 18.328 24.562 1 89.88 25 ILE B N 1
ATOM 1715 C CA . ILE B 1 25 ? -3.441 18.453 23.922 1 89.88 25 ILE B CA 1
ATOM 1716 C C . ILE B 1 25 ? -3.268 19.062 22.531 1 89.88 25 ILE B C 1
ATOM 1718 O O . ILE B 1 25 ? -2.572 20.078 22.375 1 89.88 25 ILE B O 1
ATOM 1722 N N . SER B 1 26 ? -3.879 18.438 21.609 1 93.06 26 SER B N 1
ATOM 1723 C CA . SER B 1 26 ? -3.887 18.938 20.234 1 93.06 26 SER B CA 1
ATOM 1724 C C . SER B 1 26 ? -5.285 19.375 19.812 1 93.06 26 SER B C 1
ATOM 1726 O O . SER B 1 26 ? -6.273 18.703 20.125 1 93.06 26 SER B O 1
ATOM 1728 N N . PRO B 1 27 ? -5.352 20.516 19.156 1 95.38 27 PRO B N 1
ATOM 1729 C CA . PRO B 1 27 ? -6.672 20.969 18.719 1 95.38 27 PRO B CA 1
ATOM 1730 C C . PRO B 1 27 ? -7.152 20.25 17.453 1 95.38 27 PRO B C 1
ATOM 1732 O O . PRO B 1 27 ? -8.203 20.594 16.906 1 95.38 27 PRO B O 1
ATOM 1735 N N . TYR B 1 28 ? -6.352 19.344 17.016 1 96.5 28 TYR B N 1
ATOM 1736 C CA . TYR B 1 28 ? -6.75 18.641 15.797 1 96.5 28 TYR B CA 1
ATOM 1737 C C . TYR B 1 28 ? -6.285 17.188 15.82 1 96.5 28 TYR B C 1
ATOM 1739 O O . TYR B 1 28 ? -5.387 16.828 16.594 1 96.5 28 TYR B O 1
ATOM 1747 N N . TYR B 1 29 ? -6.949 16.391 15.109 1 96.31 29 TYR B N 1
ATOM 1748 C CA . TYR B 1 29 ? -6.578 15.016 14.836 1 96.31 29 TYR B CA 1
ATOM 1749 C C . TYR B 1 29 ? -6.578 14.734 13.336 1 96.31 29 TYR B C 1
ATOM 1751 O O . TYR B 1 29 ? -7.586 14.969 12.656 1 96.31 29 TYR B O 1
ATOM 1759 N N . LEU B 1 30 ? -5.41 14.297 12.875 1 96.56 30 LEU B N 1
ATOM 1760 C CA . LEU B 1 30 ? -5.223 14.078 11.445 1 96.56 30 LEU B CA 1
ATOM 1761 C C . LEU B 1 30 ? -4.961 12.609 11.148 1 96.56 30 LEU B C 1
ATOM 1763 O O . LEU B 1 30 ? -4.039 12.008 11.703 1 96.56 30 LEU B O 1
ATOM 1767 N N . ASP B 1 31 ? -5.789 12.016 10.32 1 95.25 31 ASP B N 1
ATOM 1768 C CA . ASP B 1 31 ? -5.633 10.648 9.836 1 95.25 31 ASP B CA 1
ATOM 1769 C C . ASP B 1 31 ? -5.875 10.562 8.328 1 95.25 31 ASP B C 1
ATOM 1771 O O . ASP B 1 31 ? -7.016 10.633 7.871 1 95.25 31 ASP B O 1
ATOM 1775 N N . LEU B 1 32 ? -4.797 10.336 7.617 1 97.81 32 LEU B N 1
ATOM 1776 C CA . LEU B 1 32 ? -4.906 10.414 6.164 1 97.81 32 LEU B CA 1
ATOM 1777 C C . LEU B 1 32 ? -5.004 9.023 5.551 1 97.81 32 LEU B C 1
ATOM 1779 O O . LEU B 1 32 ? -5.023 8.875 4.324 1 97.81 32 LEU B O 1
ATOM 1783 N N . ARG B 1 33 ? -5.164 7.965 6.34 1 96.44 33 ARG B N 1
ATOM 1784 C CA . ARG B 1 33 ? -5.141 6.59 5.848 1 96.44 33 ARG B CA 1
ATOM 1785 C C . ARG B 1 33 ? -6.289 6.332 4.879 1 96.44 33 ARG B C 1
ATOM 1787 O O . ARG B 1 33 ? -6.176 5.5 3.98 1 96.44 33 ARG B O 1
ATOM 1794 N N . ARG B 1 34 ? -7.316 7.141 4.977 1 97.19 34 ARG B N 1
ATOM 1795 C CA . ARG B 1 34 ? -8.484 6.922 4.133 1 97.19 34 ARG B CA 1
ATOM 1796 C C . ARG B 1 34 ? -8.578 7.988 3.043 1 97.19 34 ARG B C 1
ATOM 1798 O O . ARG B 1 34 ? -9.594 8.086 2.352 1 97.19 34 ARG B O 1
ATOM 1805 N N . LEU B 1 35 ? -7.562 8.781 2.91 1 98.25 35 LEU B N 1
ATOM 1806 C CA . LEU B 1 35 ? -7.602 9.82 1.883 1 98.25 35 LEU B CA 1
ATOM 1807 C C . LEU B 1 35 ? -7.828 9.211 0.504 1 98.25 35 LEU B C 1
ATOM 1809 O O . LEU B 1 35 ? -8.539 9.789 -0.325 1 98.25 35 LEU B O 1
ATOM 1813 N N . SER B 1 36 ? -7.32 8.039 0.276 1 98.62 36 SER B N 1
ATOM 1814 C CA . SER B 1 36 ? -7.402 7.383 -1.025 1 98.62 36 SER B CA 1
ATOM 1815 C C . SER B 1 36 ? -8.82 6.898 -1.31 1 98.62 36 SER B C 1
ATOM 1817 O O . SER B 1 36 ? -9.141 6.523 -2.439 1 98.62 36 SER B O 1
ATOM 1819 N N . ASN B 1 37 ? -9.664 6.945 -0.267 1 98.44 37 ASN B N 1
ATOM 1820 C CA . ASN B 1 37 ? -11.07 6.645 -0.493 1 98.44 37 ASN B CA 1
ATOM 1821 C C . ASN B 1 37 ? -11.727 7.68 -1.402 1 98.44 37 ASN B C 1
ATOM 1823 O O . ASN B 1 37 ? -12.805 7.441 -1.945 1 98.44 37 ASN B O 1
ATOM 1827 N N . TYR B 1 38 ? -11.094 8.781 -1.504 1 97.94 38 TYR B N 1
ATOM 1828 C CA . TYR B 1 38 ? -11.57 9.898 -2.309 1 97.94 38 TYR B CA 1
ATOM 1829 C C . TYR B 1 38 ? -10.633 10.172 -3.48 1 97.94 38 TYR B C 1
ATOM 1831 O O . TYR B 1 38 ? -9.75 11.031 -3.395 1 97.94 38 TYR B O 1
ATOM 1839 N N . TYR B 1 39 ? -10.945 9.578 -4.586 1 98.38 39 TYR B N 1
ATOM 1840 C CA . TYR B 1 39 ? -10.016 9.469 -5.699 1 98.38 39 TYR B CA 1
ATOM 1841 C C . TYR B 1 39 ? -9.586 10.844 -6.195 1 98.38 39 TYR B C 1
ATOM 1843 O O . TYR B 1 39 ? -8.391 11.102 -6.375 1 98.38 39 TYR B O 1
ATOM 1851 N N . GLU B 1 40 ? -10.539 11.719 -6.391 1 97.75 40 GLU B N 1
ATOM 1852 C CA . GLU B 1 40 ? -10.219 13 -7.016 1 97.75 40 GLU B CA 1
ATOM 1853 C C . GLU B 1 40 ? -9.258 13.805 -6.152 1 97.75 40 GLU B C 1
ATOM 1855 O O . GLU B 1 40 ? -8.258 14.328 -6.656 1 97.75 40 GLU B O 1
ATOM 1860 N N . ILE B 1 41 ? -9.523 13.828 -4.879 1 97.94 41 ILE B N 1
ATOM 1861 C CA . ILE B 1 41 ? -8.672 14.602 -3.977 1 97.94 41 ILE B CA 1
ATOM 1862 C C . ILE B 1 41 ? -7.309 13.93 -3.848 1 97.94 41 ILE B C 1
ATOM 1864 O O . ILE B 1 41 ? -6.277 14.602 -3.838 1 97.94 41 ILE B O 1
ATOM 1868 N N . PHE B 1 42 ? -7.332 12.648 -3.766 1 98.56 42 PHE B N 1
ATOM 1869 C CA . PHE B 1 42 ? -6.086 11.898 -3.664 1 98.56 42 PHE B CA 1
ATOM 1870 C C . PHE B 1 42 ? -5.25 12.062 -4.926 1 98.56 42 PHE B C 1
ATOM 1872 O O . PHE B 1 42 ? -4.051 12.352 -4.852 1 98.56 42 PHE B O 1
ATOM 1879 N N . SER B 1 43 ? -5.883 11.953 -6.039 1 98.62 43 SER B N 1
ATOM 1880 C CA . SER B 1 43 ? -5.238 12.109 -7.336 1 98.62 43 SER B CA 1
ATOM 1881 C C . SER B 1 43 ? -4.621 13.5 -7.484 1 98.62 43 SER B C 1
ATOM 1883 O O . SER B 1 43 ? -3.475 13.625 -7.922 1 98.62 43 SER B O 1
ATOM 1885 N N . ASP B 1 44 ? -5.324 14.484 -7.074 1 98.44 44 ASP B N 1
ATOM 1886 C CA . ASP B 1 44 ? -4.828 15.852 -7.141 1 98.44 44 ASP B CA 1
ATOM 1887 C C . ASP B 1 44 ? -3.629 16.047 -6.219 1 98.44 44 ASP B C 1
ATOM 1889 O O . ASP B 1 44 ? -2.674 16.75 -6.57 1 98.44 44 ASP B O 1
ATOM 1893 N N . THR B 1 45 ? -3.738 15.477 -5.062 1 98.69 45 THR B N 1
ATOM 1894 C CA . THR B 1 45 ? -2.645 15.555 -4.102 1 98.69 45 THR B CA 1
ATOM 1895 C C . THR B 1 45 ? -1.379 14.914 -4.664 1 98.69 45 THR B C 1
ATOM 1897 O O . THR B 1 45 ? -0.284 15.461 -4.527 1 98.69 45 THR B O 1
ATOM 1900 N N . VAL B 1 46 ? -1.538 13.812 -5.344 1 98.81 46 VAL B N 1
ATOM 1901 C CA . VAL B 1 46 ? -0.413 13.117 -5.961 1 98.81 46 VAL B CA 1
ATOM 1902 C C . VAL B 1 46 ? 0.205 14 -7.043 1 98.81 46 VAL B C 1
ATOM 1904 O O . VAL B 1 46 ? 1.43 14.102 -7.145 1 98.81 46 VAL B O 1
ATOM 1907 N N . ASN B 1 47 ? -0.614 14.641 -7.812 1 98.75 47 ASN B N 1
ATOM 1908 C CA . ASN B 1 47 ? -0.106 15.531 -8.852 1 98.75 47 ASN B CA 1
ATOM 1909 C C . ASN B 1 47 ? 0.719 16.672 -8.25 1 98.75 47 ASN B C 1
ATOM 1911 O O . ASN B 1 47 ? 1.79 17 -8.766 1 98.75 47 ASN B O 1
ATOM 1915 N N . LYS B 1 48 ? 0.207 17.234 -7.191 1 98.69 48 LYS B N 1
ATOM 1916 C CA . LYS B 1 48 ? 0.938 18.297 -6.516 1 98.69 48 LYS B CA 1
ATOM 1917 C C . LYS B 1 48 ? 2.271 17.797 -5.973 1 98.69 48 LYS B C 1
ATOM 1919 O O . LYS B 1 48 ? 3.283 18.5 -6.043 1 98.69 48 LYS B O 1
ATOM 1924 N N . ALA B 1 49 ? 2.23 16.641 -5.453 1 98.88 49 ALA B N 1
ATOM 1925 C CA . ALA B 1 49 ? 3.451 16.031 -4.93 1 98.88 49 ALA B CA 1
ATOM 1926 C C . ALA B 1 49 ? 4.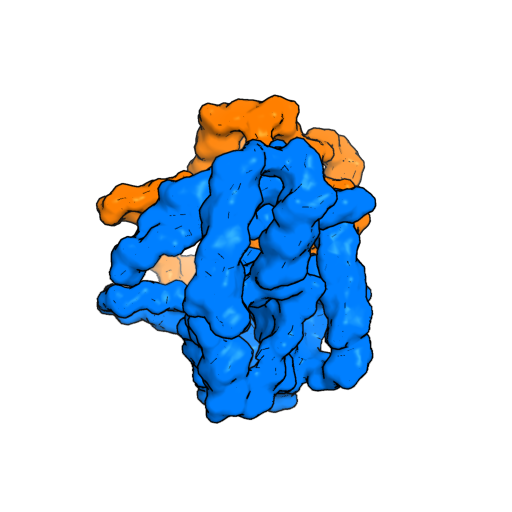488 15.852 -6.035 1 98.88 49 ALA B C 1
ATOM 1928 O O . ALA B 1 49 ? 5.668 16.156 -5.844 1 98.88 49 ALA B O 1
ATOM 1929 N N . ILE B 1 50 ? 4.066 15.336 -7.137 1 98.88 50 ILE B N 1
ATOM 1930 C CA . ILE B 1 50 ? 4.961 15.078 -8.266 1 98.88 50 ILE B CA 1
ATOM 1931 C C . ILE B 1 50 ? 5.598 16.391 -8.727 1 98.88 50 ILE B C 1
ATOM 1933 O O . ILE B 1 50 ? 6.789 16.422 -9.039 1 98.88 50 ILE B O 1
ATOM 1937 N N . ASP B 1 51 ? 4.828 17.438 -8.711 1 98.75 51 ASP B N 1
ATOM 1938 C CA . ASP B 1 51 ? 5.355 18.75 -9.07 1 98.75 51 ASP B CA 1
ATOM 1939 C C . ASP B 1 51 ? 6.465 19.188 -8.109 1 98.75 51 ASP B C 1
ATOM 1941 O O . ASP B 1 51 ? 7.465 19.766 -8.531 1 98.75 51 ASP B O 1
ATOM 1945 N N . LYS B 1 52 ? 6.312 18.859 -6.867 1 98.62 52 LYS B N 1
ATOM 1946 C CA . LYS B 1 52 ? 7.266 19.281 -5.844 1 98.62 52 LYS B CA 1
ATOM 1947 C C . LYS B 1 52 ? 8.57 18.484 -5.949 1 98.62 52 LYS B C 1
ATOM 1949 O O . LYS B 1 52 ? 9.625 18.953 -5.508 1 98.62 52 LYS B O 1
ATOM 1954 N N . ILE B 1 53 ? 8.484 17.312 -6.539 1 98.62 53 ILE B N 1
ATOM 1955 C CA . ILE B 1 53 ? 9.688 16.484 -6.543 1 98.62 53 ILE B CA 1
ATOM 1956 C C . ILE B 1 53 ? 10.242 16.391 -7.961 1 98.62 53 ILE B C 1
ATOM 1958 O O . ILE B 1 53 ? 11.102 15.547 -8.242 1 98.62 53 ILE B O 1
ATOM 1962 N N . LYS B 1 54 ? 9.781 17.156 -8.852 1 97.19 54 LYS B N 1
ATOM 1963 C CA . LYS B 1 54 ? 10.117 17.078 -10.273 1 97.19 54 LYS B CA 1
ATOM 1964 C C . LYS B 1 54 ? 11.617 17.25 -10.492 1 97.19 54 LYS B C 1
ATOM 1966 O O . LYS B 1 54 ? 12.172 16.719 -11.461 1 97.19 54 LYS B O 1
ATOM 1971 N N . ASN B 1 55 ? 12.32 17.953 -9.57 1 97.62 55 ASN B N 1
ATOM 1972 C CA . ASN B 1 55 ? 13.742 18.25 -9.75 1 97.62 55 ASN B CA 1
ATOM 1973 C C . ASN B 1 55 ? 14.609 17.328 -8.898 1 97.62 55 ASN B C 1
ATOM 1975 O O . ASN B 1 55 ? 15.82 17.531 -8.797 1 97.62 55 ASN B O 1
ATOM 1979 N N . ILE B 1 56 ? 14.039 16.406 -8.281 1 98.31 56 ILE B N 1
ATOM 1980 C CA . ILE B 1 56 ? 14.789 15.445 -7.477 1 98.31 56 ILE B CA 1
ATOM 1981 C C . ILE B 1 56 ? 15.141 14.219 -8.328 1 98.31 56 ILE B C 1
ATOM 1983 O O .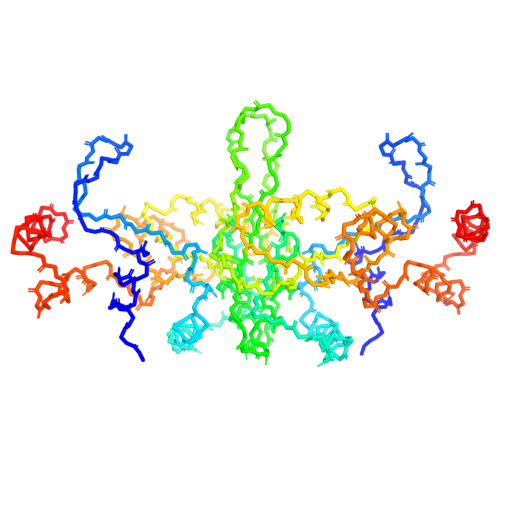 ILE B 1 56 ? 14.281 13.672 -9.016 1 98.31 56 ILE B O 1
ATOM 1987 N N . ASP B 1 57 ? 16.391 13.867 -8.289 1 98.38 57 ASP B N 1
ATOM 1988 C CA . ASP B 1 57 ? 16.859 12.688 -9.016 1 98.38 57 ASP B CA 1
ATOM 1989 C C . ASP B 1 57 ? 16.797 11.445 -8.133 1 98.38 57 ASP B C 1
ATOM 1991 O O . ASP B 1 57 ? 17.5 11.352 -7.129 1 98.38 57 ASP B O 1
ATOM 1995 N N . PHE B 1 58 ? 16 10.492 -8.5 1 98.81 58 PHE B N 1
ATOM 1996 C CA . PHE B 1 58 ? 15.883 9.234 -7.773 1 98.81 58 PHE B CA 1
ATOM 1997 C C . PHE B 1 58 ? 15.523 8.094 -8.719 1 98.81 58 PHE B C 1
ATOM 1999 O O . PHE B 1 58 ? 14.977 8.328 -9.805 1 98.81 58 PHE B O 1
ATOM 2006 N N . ASP B 1 59 ? 15.75 6.836 -8.234 1 98.19 59 ASP B N 1
ATOM 2007 C CA . ASP B 1 59 ? 15.594 5.633 -9.047 1 98.19 59 ASP B CA 1
ATOM 2008 C C . ASP B 1 59 ? 14.359 4.844 -8.633 1 98.19 59 ASP B C 1
ATOM 2010 O O . ASP B 1 59 ? 13.805 4.082 -9.43 1 98.19 59 ASP B O 1
ATOM 2014 N N . MET B 1 60 ? 14.078 4.992 -7.371 1 98.81 60 MET B N 1
ATOM 2015 C CA . MET B 1 60 ? 13.062 4.117 -6.785 1 98.81 60 MET B CA 1
ATOM 2016 C C . MET B 1 60 ? 12.312 4.832 -5.668 1 98.81 60 MET B C 1
ATOM 2018 O O . MET B 1 60 ? 12.852 5.738 -5.027 1 98.81 60 MET B O 1
ATOM 2022 N N . ILE B 1 61 ? 11.117 4.48 -5.547 1 98.94 61 ILE B N 1
ATOM 2023 C CA . ILE B 1 61 ? 10.258 5.016 -4.492 1 98.94 61 ILE B CA 1
ATOM 2024 C C . ILE B 1 61 ? 9.992 3.939 -3.445 1 98.94 61 ILE B C 1
ATOM 2026 O O . ILE B 1 61 ? 9.68 2.797 -3.787 1 98.94 61 ILE B O 1
ATOM 2030 N N . ILE B 1 62 ? 10.164 4.273 -2.211 1 98.88 62 ILE B N 1
ATOM 2031 C CA . ILE B 1 62 ? 9.859 3.363 -1.114 1 98.88 62 ILE B CA 1
ATOM 2032 C C . ILE B 1 62 ? 8.781 3.971 -0.224 1 98.88 62 ILE B C 1
ATOM 2034 O O . ILE B 1 62 ? 8.938 5.082 0.289 1 98.88 62 ILE B O 1
ATOM 2038 N N . GLY B 1 63 ? 7.695 3.254 -0.091 1 98.81 63 GLY B N 1
ATOM 2039 C CA . GLY B 1 63 ? 6.629 3.689 0.8 1 98.81 63 GLY B CA 1
ATOM 2040 C C . GLY B 1 63 ? 6.715 3.064 2.182 1 98.81 63 GLY B C 1
ATOM 2041 O O . GLY B 1 63 ? 7.02 1.878 2.312 1 98.81 63 GLY B O 1
ATOM 2042 N N . ILE B 1 64 ? 6.457 3.824 3.166 1 98 64 ILE B N 1
ATOM 2043 C CA . ILE B 1 64 ? 6.375 3.293 4.523 1 98 64 ILE B CA 1
ATOM 2044 C C . ILE B 1 64 ? 5.02 2.627 4.734 1 98 64 ILE B C 1
ATOM 2046 O O . ILE B 1 64 ? 3.975 3.242 4.508 1 98 64 ILE B O 1
ATOM 2050 N N . ALA B 1 65 ? 5.027 1.354 5.105 1 96 65 ALA B N 1
ATOM 2051 C CA . ALA B 1 65 ? 3.795 0.63 5.398 1 96 65 ALA B CA 1
ATOM 2052 C C . ALA B 1 65 ? 3.15 1.144 6.684 1 96 65 ALA B C 1
ATOM 2054 O O . ALA B 1 65 ? 3.846 1.438 7.656 1 96 65 ALA B O 1
ATOM 2055 N N . THR B 1 66 ? 1.869 1.282 6.684 1 94.62 66 THR B N 1
ATOM 2056 C CA . THR B 1 66 ? 0.938 0.928 5.621 1 94.62 66 THR B CA 1
ATOM 2057 C C . THR B 1 66 ? 0.436 2.178 4.902 1 94.62 66 THR B C 1
ATOM 2059 O O . THR B 1 66 ? 0.255 2.168 3.682 1 94.62 66 THR B O 1
ATOM 2062 N N . GLY B 1 67 ? 0.373 3.299 5.566 1 95.69 67 GLY B N 1
ATOM 2063 C CA . GLY B 1 67 ? -0.266 4.508 5.074 1 95.69 67 GLY B CA 1
ATOM 2064 C C . GLY B 1 67 ? 0.487 5.156 3.93 1 95.69 67 GLY B C 1
ATOM 2065 O O . GLY B 1 67 ? -0.103 5.879 3.123 1 95.69 67 GLY B O 1
ATOM 2066 N N . GLY B 1 68 ? 1.717 4.898 3.803 1 98.38 68 GLY B N 1
ATOM 2067 C CA . GLY B 1 68 ? 2.545 5.516 2.777 1 98.38 68 GLY B CA 1
ATOM 2068 C C . GLY B 1 68 ? 2.506 4.773 1.455 1 98.38 68 GLY B C 1
ATOM 2069 O O . GLY B 1 68 ? 2.926 5.309 0.426 1 98.38 68 GLY B O 1
ATOM 2070 N N . ILE B 1 69 ? 1.988 3.604 1.44 1 98.81 69 ILE B N 1
ATOM 2071 C CA . ILE B 1 69 ? 2.115 2.73 0.278 1 98.81 69 ILE B CA 1
ATOM 2072 C C . ILE B 1 69 ? 1.189 3.215 -0.835 1 98.81 69 ILE B C 1
ATOM 2074 O O . ILE B 1 69 ? 1.604 3.322 -1.992 1 98.81 69 ILE B O 1
ATOM 2078 N N . PRO B 1 70 ? -0.075 3.588 -0.541 1 98.94 70 PRO B N 1
ATOM 2079 C CA . PRO B 1 70 ? -0.921 4.094 -1.624 1 98.94 70 PRO B CA 1
ATOM 2080 C C . PRO B 1 70 ? -0.333 5.328 -2.305 1 98.94 70 PRO B C 1
ATOM 2082 O O . PRO B 1 70 ? -0.3 5.402 -3.535 1 98.94 70 PRO B O 1
ATOM 2085 N N . PHE B 1 71 ? 0.136 6.223 -1.47 1 98.94 71 PHE B N 1
ATOM 2086 C CA . PHE B 1 71 ? 0.721 7.461 -1.972 1 98.94 71 PHE B CA 1
ATOM 2087 C C . PHE B 1 71 ? 1.945 7.172 -2.832 1 98.94 71 PHE B C 1
ATOM 2089 O O . PHE B 1 71 ? 2.031 7.629 -3.973 1 98.94 71 PHE B O 1
ATOM 2096 N N . ALA B 1 72 ? 2.822 6.355 -2.357 1 98.94 72 ALA B N 1
ATOM 2097 C CA . ALA B 1 72 ? 4.02 5.941 -3.084 1 98.94 72 ALA B CA 1
ATOM 2098 C C . ALA B 1 72 ? 3.652 5.234 -4.387 1 98.94 72 ALA B C 1
ATOM 2100 O O . ALA B 1 72 ? 4.277 5.465 -5.422 1 98.94 72 ALA B O 1
ATOM 2101 N N . SER B 1 73 ? 2.654 4.398 -4.34 1 98.94 73 SER B N 1
ATOM 2102 C CA . SER B 1 73 ? 2.238 3.605 -5.492 1 98.94 73 SER B CA 1
ATOM 2103 C C . SER B 1 73 ? 1.7 4.492 -6.609 1 98.94 73 SER B C 1
ATOM 2105 O O . SER B 1 73 ? 1.997 4.27 -7.781 1 98.94 73 SER B O 1
ATOM 2107 N N . PHE B 1 74 ? 0.896 5.48 -6.238 1 98.94 74 PHE B N 1
ATOM 2108 C CA . PHE B 1 74 ? 0.363 6.391 -7.242 1 98.94 74 PHE B CA 1
ATOM 2109 C C . PHE B 1 74 ? 1.486 7.164 -7.922 1 98.94 74 PHE B C 1
ATOM 2111 O O . PHE B 1 74 ? 1.481 7.328 -9.148 1 98.94 74 PHE B O 1
ATOM 2118 N N . ILE B 1 75 ? 2.432 7.633 -7.133 1 98.94 75 ILE B N 1
ATOM 2119 C CA . ILE B 1 75 ? 3.566 8.359 -7.695 1 98.94 75 ILE B CA 1
ATOM 2120 C C . ILE B 1 75 ? 4.348 7.441 -8.641 1 98.94 75 ILE B C 1
ATOM 2122 O O . ILE B 1 75 ? 4.691 7.836 -9.758 1 98.94 75 ILE B O 1
ATOM 2126 N N . SER B 1 76 ? 4.609 6.227 -8.219 1 98.94 76 SER B N 1
ATOM 2127 C CA . SER B 1 76 ? 5.289 5.238 -9.047 1 98.94 76 SER B CA 1
ATOM 2128 C C . SER B 1 76 ? 4.551 5.016 -10.359 1 98.94 76 SER B C 1
ATOM 2130 O O . SER B 1 76 ? 5.156 5.039 -11.438 1 98.94 76 SER B O 1
ATOM 2132 N N . CYS B 1 77 ? 3.299 4.836 -10.258 1 98.94 77 CYS B N 1
ATOM 2133 C CA . CYS B 1 77 ? 2.459 4.559 -11.422 1 98.94 77 CYS B CA 1
ATOM 2134 C C . CYS B 1 77 ? 2.555 5.688 -12.438 1 98.94 77 CYS B C 1
ATOM 2136 O O . CYS B 1 77 ? 2.689 5.434 -13.641 1 98.94 77 CYS B O 1
ATOM 2138 N N . ARG B 1 78 ? 2.568 6.879 -11.977 1 98.81 78 ARG B N 1
ATOM 2139 C CA . ARG B 1 78 ? 2.523 8.039 -12.867 1 98.81 78 ARG B CA 1
ATOM 2140 C C . ARG B 1 78 ? 3.908 8.359 -13.414 1 98.81 78 ARG B C 1
ATOM 2142 O O . ARG B 1 78 ? 4.043 8.781 -14.57 1 98.81 78 ARG B O 1
ATOM 2149 N N . MET B 1 79 ? 4.902 8.148 -12.609 1 98.75 79 MET B N 1
ATOM 2150 C CA . MET B 1 79 ? 6.242 8.57 -13.008 1 98.75 79 MET B CA 1
ATOM 2151 C C . MET B 1 79 ? 6.977 7.441 -13.719 1 98.75 79 MET B C 1
ATOM 2153 O O . MET B 1 79 ? 8.047 7.656 -14.289 1 98.75 79 MET B O 1
ATOM 2157 N N . GLY B 1 80 ? 6.434 6.238 -13.664 1 98.56 80 GLY B N 1
ATOM 2158 C CA . GLY B 1 80 ? 7.074 5.094 -14.297 1 98.56 80 GLY B CA 1
ATOM 2159 C C . GLY B 1 80 ? 8.352 4.668 -13.602 1 98.56 80 GLY B C 1
ATOM 2160 O O . GLY B 1 80 ? 9.352 4.375 -14.258 1 98.56 80 GLY B O 1
ATOM 2161 N N . LYS B 1 81 ? 8.305 4.672 -12.281 1 98.75 81 LYS B N 1
ATOM 2162 C CA . LYS B 1 81 ? 9.5 4.32 -11.508 1 98.75 81 LYS B CA 1
ATOM 2163 C C . LYS B 1 81 ? 9.242 3.1 -10.633 1 98.75 81 LYS B C 1
ATOM 2165 O O . LYS B 1 81 ? 8.117 2.883 -10.18 1 98.75 81 LYS B O 1
ATOM 2170 N N . PRO B 1 82 ? 10.312 2.316 -10.305 1 98.88 82 PRO B N 1
ATOM 2171 C CA . PRO B 1 82 ? 10.188 1.173 -9.398 1 98.88 82 PRO B CA 1
ATOM 2172 C C . PRO B 1 82 ? 9.633 1.562 -8.031 1 98.88 82 PRO B C 1
ATOM 2174 O O . PRO B 1 82 ? 9.883 2.67 -7.555 1 98.88 82 PRO B O 1
ATOM 2177 N N . LEU B 1 83 ? 8.898 0.617 -7.5 1 98.88 83 LEU B N 1
ATOM 2178 C CA . LEU B 1 83 ? 8.242 0.807 -6.215 1 98.88 83 LEU B CA 1
ATOM 2179 C C . LEU B 1 83 ? 8.609 -0.31 -5.242 1 98.88 83 LEU B C 1
ATOM 2181 O O . LEU B 1 83 ? 8.664 -1.48 -5.629 1 98.88 83 LEU B O 1
ATOM 2185 N N . GLY B 1 84 ? 8.922 0.046 -4.031 1 98.62 84 GLY B N 1
ATOM 2186 C CA . GLY B 1 84 ? 9 -0.861 -2.898 1 98.62 84 GLY B CA 1
ATOM 2187 C C . GLY B 1 84 ? 8.352 -0.302 -1.644 1 98.62 84 GLY B C 1
ATOM 2188 O O . GLY B 1 84 ? 7.742 0.769 -1.677 1 98.62 84 GLY B O 1
ATOM 2189 N N . TYR B 1 85 ? 8.414 -1.106 -0.563 1 98.44 85 TYR B N 1
ATOM 2190 C CA . TYR B 1 85 ? 7.906 -0.604 0.708 1 98.44 85 TYR B CA 1
ATOM 2191 C C . TYR B 1 85 ? 8.672 -1.208 1.88 1 98.44 85 TYR B C 1
ATOM 2193 O O . TYR B 1 85 ? 9.414 -2.176 1.709 1 98.44 85 TYR B O 1
ATOM 2201 N N . ILE B 1 86 ? 8.531 -0.517 2.969 1 97.31 86 ILE B N 1
ATOM 2202 C CA . ILE B 1 86 ? 9.18 -0.959 4.195 1 97.31 86 ILE B CA 1
ATOM 2203 C C . ILE B 1 86 ? 8.164 -1.016 5.332 1 97.31 86 ILE B C 1
ATOM 2205 O O . ILE B 1 86 ? 7.344 -0.108 5.484 1 97.31 86 ILE B O 1
ATOM 2209 N N . ARG B 1 87 ? 8.172 -2.172 6.066 1 93.56 87 ARG B N 1
ATOM 2210 C CA . ARG B 1 87 ? 7.324 -2.359 7.242 1 93.56 87 ARG B CA 1
ATOM 2211 C C . ARG B 1 87 ? 8.125 -2.166 8.523 1 93.56 87 ARG B C 1
ATOM 2213 O O . ARG B 1 87 ? 9.188 -2.76 8.695 1 93.56 87 ARG B O 1
ATOM 2220 N N . MET B 1 88 ? 7.531 -1.277 9.414 1 82.25 88 MET B N 1
ATOM 2221 C CA . MET B 1 88 ? 8.227 -0.964 10.664 1 82.25 88 MET B CA 1
ATOM 2222 C C . MET B 1 88 ? 7.703 -1.827 11.805 1 82.25 88 MET B C 1
ATOM 2224 O O . MET B 1 88 ? 6.496 -2.049 11.922 1 82.25 88 MET B O 1
ATOM 2228 N N . GLU B 1 89 ? 8.422 -2.924 12.227 1 65.62 89 GLU B N 1
ATOM 2229 C CA . GLU B 1 89 ? 7.961 -3.781 13.32 1 65.62 89 GLU B CA 1
ATOM 2230 C C . GLU B 1 89 ? 8.18 -3.113 14.672 1 65.62 89 GLU B C 1
ATOM 2232 O O . GLU B 1 89 ? 9.125 -2.35 14.852 1 65.62 89 GLU B O 1
ATOM 2237 N N . LYS B 1 90 ? 7.23 -3.264 15.625 1 56.62 90 LYS B N 1
ATOM 2238 C CA . LYS B 1 90 ? 7.348 -2.828 17.016 1 56.62 90 LYS B CA 1
ATOM 2239 C C . LYS B 1 90 ? 8.391 -3.656 17.766 1 56.62 90 LYS B C 1
ATOM 2241 O O . LYS B 1 90 ? 8.602 -4.828 17.438 1 56.62 90 LYS B O 1
ATOM 2246 N N . LYS B 1 91 ? 9.43 -3.152 18.672 1 51.5 91 LYS B N 1
ATOM 2247 C CA . LYS B 1 91 ? 10.602 -3.607 19.406 1 51.5 91 LYS B CA 1
ATOM 2248 C C . LYS B 1 91 ? 10.445 -5.059 19.844 1 51.5 91 LYS B C 1
ATOM 2250 O O . LYS B 1 91 ? 11.43 -5.801 19.938 1 51.5 91 LYS B O 1
ATOM 2255 N N . GLY B 1 92 ? 9.328 -5.617 20.422 1 41.88 92 GLY B N 1
ATOM 2256 C CA . GLY B 1 92 ? 9.398 -6.836 21.203 1 41.88 92 GLY B CA 1
ATOM 2257 C C . GLY B 1 92 ? 9.766 -8.062 20.391 1 41.88 92 GLY B C 1
ATOM 2258 O O . GLY B 1 92 ? 10.594 -8.867 20.812 1 41.88 92 GLY B O 1
ATOM 2259 N N . TYR B 1 93 ? 8.93 -8.82 19.828 1 41.59 93 TYR B N 1
ATOM 2260 C CA . TYR B 1 93 ? 9.219 -10.195 19.438 1 41.59 93 TYR B CA 1
ATOM 2261 C C . TYR B 1 93 ? 10.234 -10.234 18.297 1 41.59 93 TYR B C 1
ATOM 2263 O O . TYR B 1 93 ? 11 -11.188 18.172 1 41.59 93 TYR B O 1
ATOM 2271 N N . GLY B 1 94 ? 11.188 -9.781 18 1 39.44 94 GLY B N 1
ATOM 2272 C CA . GLY B 1 94 ? 12.172 -9.727 16.922 1 39.44 94 GLY B CA 1
ATOM 2273 C C . GLY B 1 94 ? 11.578 -9.32 15.594 1 39.44 94 GLY B C 1
ATOM 2274 O O . GLY B 1 94 ? 10.922 -10.117 14.922 1 39.44 94 GLY B O 1
ATOM 2275 N N . THR B 1 95 ? 11.023 -8.172 15.492 1 43.94 95 THR B N 1
ATOM 2276 C CA . THR B 1 95 ? 10.352 -7.516 14.375 1 43.94 95 THR B CA 1
ATOM 2277 C C . THR B 1 95 ? 11.273 -7.441 13.164 1 43.94 95 THR B C 1
ATOM 2279 O O . THR B 1 95 ? 12.305 -6.77 13.203 1 43.94 95 THR B O 1
ATOM 2282 N N . ASP B 1 96 ? 11.617 -8.281 12.547 1 50.44 96 ASP B N 1
ATOM 2283 C CA . ASP B 1 96 ? 12.344 -8.32 11.281 1 50.44 96 ASP B CA 1
ATOM 2284 C C . ASP B 1 96 ? 11.844 -7.238 10.328 1 50.44 96 ASP B C 1
ATOM 2286 O O . ASP B 1 96 ? 10.641 -7.113 10.102 1 50.44 96 ASP B O 1
ATOM 2290 N N . LYS B 1 97 ? 12.383 -5.977 10.539 1 59.81 97 LYS B N 1
ATOM 2291 C CA . LYS B 1 97 ? 12.203 -4.953 9.516 1 59.81 97 LYS B CA 1
ATOM 2292 C C . LYS B 1 97 ? 12.336 -5.551 8.117 1 59.81 97 LYS B C 1
ATOM 2294 O O . LYS B 1 97 ? 13.312 -6.246 7.824 1 59.81 97 LYS B O 1
ATOM 2299 N N . ILE B 1 98 ? 11.102 -5.414 7.422 1 80.94 98 ILE B N 1
ATOM 2300 C CA . ILE B 1 98 ? 11.133 -6.109 6.141 1 80.94 98 ILE B CA 1
ATOM 2301 C C . ILE B 1 98 ? 11.062 -5.098 5 1 80.94 98 ILE B C 1
ATOM 2303 O O . ILE B 1 98 ? 10.086 -4.363 4.875 1 80.94 98 ILE B O 1
ATOM 2307 N N . LEU B 1 99 ? 12.258 -4.723 4.633 1 94.31 99 LEU B N 1
ATOM 2308 C CA . LEU B 1 99 ? 12.359 -3.973 3.383 1 94.31 99 LEU B CA 1
ATOM 2309 C C . LEU B 1 99 ? 12.055 -4.867 2.188 1 94.31 99 LEU B C 1
ATOM 2311 O O . LEU B 1 99 ? 12.805 -5.805 1.9 1 94.31 99 LEU B O 1
ATOM 2315 N N . GLU B 1 100 ? 10.938 -4.547 1.6 1 96.25 100 GLU B N 1
ATOM 2316 C CA . GLU B 1 100 ? 10.562 -5.273 0.391 1 96.25 100 GLU B CA 1
ATOM 2317 C C . GLU B 1 100 ? 11.016 -4.531 -0.863 1 96.25 100 GLU B C 1
ATOM 2319 O O . GLU B 1 100 ? 10.188 -4.117 -1.68 1 96.25 100 GLU B O 1
ATOM 2324 N N . ALA B 1 101 ? 12.281 -4.402 -1 1 97.38 101 ALA B N 1
ATOM 2325 C CA . ALA B 1 101 ? 12.891 -3.686 -2.117 1 97.38 101 ALA B CA 1
ATOM 2326 C C . ALA B 1 101 ? 14.383 -4 -2.223 1 97.38 101 ALA B C 1
ATOM 2328 O O . ALA B 1 101 ? 15.062 -4.148 -1.207 1 97.38 101 ALA B O 1
ATOM 2329 N N . ASP B 1 102 ? 14.812 -4.164 -3.4 1 95.81 102 ASP B N 1
ATOM 2330 C CA . ASP B 1 102 ? 16.25 -4.156 -3.666 1 95.81 102 ASP B CA 1
ATOM 2331 C C . ASP B 1 102 ? 16.75 -2.734 -3.883 1 95.81 102 ASP B C 1
ATOM 2333 O O . ASP B 1 102 ? 16.578 -2.162 -4.961 1 95.81 102 ASP B O 1
ATOM 2337 N N . VAL B 1 103 ? 17.516 -2.207 -2.895 1 97.94 103 VAL B N 1
ATOM 2338 C CA . VAL B 1 103 ? 17.812 -0.779 -2.908 1 97.94 103 VAL B CA 1
ATOM 2339 C C . VAL B 1 103 ? 19.312 -0.569 -3.18 1 97.94 103 VAL B C 1
ATOM 2341 O O . VAL B 1 103 ? 19.781 0.568 -3.236 1 97.94 103 VAL B O 1
ATOM 2344 N N . SER B 1 104 ? 20.031 -1.653 -3.305 1 97.5 104 SER B N 1
ATOM 2345 C CA . SER B 1 104 ? 21.469 -1.553 -3.43 1 97.5 104 SER B CA 1
ATOM 2346 C C . SER B 1 104 ? 21.875 -0.698 -4.629 1 97.5 104 SER B C 1
ATOM 2348 O O . SER B 1 104 ? 21.484 -0.993 -5.762 1 97.5 104 SER B O 1
ATOM 2350 N N . GLY B 1 105 ? 22.578 0.396 -4.371 1 98.38 105 GLY B N 1
ATOM 2351 C CA . GLY B 1 105 ? 23.094 1.26 -5.418 1 98.38 105 GLY B CA 1
ATOM 2352 C C . GLY B 1 105 ? 22.062 2.217 -5.973 1 98.38 105 GLY B C 1
ATOM 2353 O O . GLY B 1 105 ? 22.312 2.906 -6.965 1 98.38 105 GLY B O 1
ATOM 2354 N N . ARG B 1 106 ? 20.984 2.291 -5.316 1 98.62 106 ARG B N 1
ATOM 2355 C CA . ARG B 1 106 ? 19.891 3.094 -5.875 1 98.62 106 ARG B CA 1
ATOM 2356 C C . ARG B 1 106 ? 19.672 4.359 -5.051 1 98.62 106 ARG B C 1
ATOM 2358 O O . ARG B 1 106 ? 19.859 4.355 -3.834 1 98.62 106 ARG B O 1
ATOM 2365 N N . LYS B 1 107 ? 19.297 5.445 -5.738 1 98.88 107 LYS B N 1
ATOM 2366 C CA . LYS B 1 107 ? 18.766 6.648 -5.102 1 98.88 107 LYS B CA 1
ATOM 2367 C C . LYS B 1 107 ? 17.281 6.5 -4.793 1 98.88 107 LYS B C 1
ATOM 2369 O O . LYS B 1 107 ? 16.484 6.188 -5.68 1 98.88 107 LYS B O 1
ATOM 2374 N N . ILE B 1 108 ? 16.938 6.801 -3.523 1 98.88 108 ILE B N 1
ATOM 2375 C CA . ILE B 1 108 ? 15.609 6.422 -3.061 1 98.88 108 ILE B CA 1
ATOM 2376 C C . ILE B 1 108 ? 14.828 7.668 -2.662 1 98.88 108 ILE B C 1
ATOM 2378 O O . ILE B 1 108 ? 15.352 8.547 -1.973 1 98.88 108 ILE B O 1
ATOM 2382 N N . LEU B 1 109 ? 13.625 7.793 -3.178 1 98.94 109 LEU B N 1
ATOM 2383 C CA . LEU B 1 109 ? 12.625 8.68 -2.584 1 98.94 109 LEU B CA 1
ATOM 2384 C C . LEU B 1 109 ? 11.789 7.941 -1.545 1 98.94 109 LEU B C 1
ATOM 2386 O O . LEU B 1 109 ? 11.094 6.973 -1.874 1 98.94 109 LEU B O 1
ATOM 2390 N N . LEU B 1 110 ? 11.844 8.367 -0.283 1 98.94 110 LEU B N 1
ATOM 2391 C CA . LEU B 1 110 ? 11.117 7.746 0.821 1 98.94 110 LEU B CA 1
ATOM 2392 C C . LEU B 1 110 ? 9.805 8.477 1.088 1 98.94 110 LEU B C 1
ATOM 2394 O O . LEU B 1 110 ? 9.797 9.695 1.271 1 98.94 110 LEU B O 1
ATOM 2398 N N . VAL B 1 111 ? 8.695 7.695 1.13 1 98.94 111 VAL B N 1
ATOM 2399 C CA . VAL B 1 111 ? 7.379 8.328 1.071 1 98.94 111 VAL B CA 1
ATOM 2400 C C . VAL B 1 111 ? 6.512 7.828 2.225 1 98.94 111 VAL B C 1
ATOM 2402 O O . VAL B 1 111 ? 6.496 6.633 2.523 1 98.94 111 VAL B O 1
ATOM 2405 N N . ASP B 1 112 ? 5.809 8.703 2.846 1 98.69 112 ASP B N 1
ATOM 2406 C CA . ASP B 1 112 ? 4.781 8.406 3.84 1 98.69 112 ASP B CA 1
ATOM 2407 C C . ASP B 1 112 ? 3.6 9.367 3.711 1 98.69 112 ASP B C 1
ATOM 2409 O O . ASP B 1 112 ? 3.604 10.25 2.852 1 98.69 112 ASP B O 1
ATOM 2413 N N . ASP B 1 113 ? 2.578 9.141 4.508 1 98.5 113 ASP B N 1
ATOM 2414 C CA . ASP B 1 113 ? 1.424 10.023 4.383 1 98.5 113 ASP B CA 1
ATOM 2415 C C . ASP B 1 113 ? 1.571 11.242 5.285 1 98.5 113 ASP B C 1
ATOM 2417 O O . ASP B 1 113 ? 1.367 12.375 4.844 1 98.5 113 ASP B O 1
ATOM 2421 N N . VAL B 1 114 ? 2.002 11.008 6.551 1 98.31 114 VAL B N 1
ATOM 2422 C CA . VAL B 1 114 ? 2.119 12.094 7.52 1 98.31 114 VAL B CA 1
ATOM 2423 C C . VAL B 1 114 ? 3.469 12.008 8.234 1 98.31 114 VAL B C 1
ATOM 2425 O O . VAL B 1 114 ? 3.928 10.914 8.578 1 98.31 114 VAL B O 1
ATOM 2428 N N . ALA B 1 115 ? 4.098 13.148 8.438 1 98.06 115 ALA B N 1
ATOM 2429 C CA . ALA B 1 115 ? 5.301 13.234 9.266 1 98.06 115 ALA B CA 1
ATOM 2430 C C . ALA B 1 115 ? 5.016 13.961 10.57 1 98.06 115 ALA B C 1
ATOM 2432 O O . ALA B 1 115 ? 4.449 15.062 10.57 1 98.06 115 ALA B O 1
ATOM 2433 N N . THR B 1 116 ? 5.348 13.328 11.648 1 94.56 116 THR B N 1
ATOM 2434 C CA . THR B 1 116 ? 5.25 13.945 12.961 1 94.56 116 THR B CA 1
ATOM 2435 C C . THR B 1 116 ? 6.637 14.211 13.539 1 94.56 116 THR B C 1
ATOM 2437 O O . THR B 1 116 ? 7.301 15.18 13.164 1 94.56 116 THR B O 1
ATOM 2440 N N . THR B 1 117 ? 7.168 13.266 14.32 1 94.25 117 THR B N 1
ATOM 2441 C CA . THR B 1 117 ? 8.508 13.43 14.875 1 94.25 117 THR B CA 1
ATOM 2442 C C . THR B 1 117 ? 9.562 13 13.852 1 94.25 117 THR B C 1
ATOM 2444 O O . THR B 1 117 ? 10.734 13.367 13.977 1 94.25 117 THR B O 1
ATOM 2447 N N . GLY B 1 118 ? 9.172 12.18 12.961 1 96.19 118 GLY B N 1
ATOM 2448 C CA . GLY B 1 118 ? 10.094 11.656 11.969 1 96.19 118 GLY B CA 1
ATOM 2449 C C . GLY B 1 118 ? 10.695 10.32 12.359 1 96.19 118 GLY B C 1
ATOM 2450 O O . GLY B 1 118 ? 11.633 9.844 11.711 1 96.19 118 GLY B O 1
ATOM 2451 N N . GLY B 1 119 ? 10.188 9.719 13.352 1 94.69 119 GLY B N 1
ATOM 2452 C CA . GLY B 1 119 ? 10.727 8.461 13.852 1 94.69 119 GLY B CA 1
ATOM 2453 C C . GLY B 1 119 ? 10.695 7.348 12.82 1 94.69 119 GLY B C 1
ATOM 2454 O O . GLY B 1 119 ? 11.711 6.707 12.562 1 94.69 119 GLY B O 1
ATOM 2455 N N . SER B 1 120 ? 9.562 7.098 12.227 1 95.12 120 SER B N 1
ATOM 2456 C CA . SER B 1 120 ? 9.43 6.043 11.227 1 95.12 120 SER B CA 1
ATOM 2457 C C . SER B 1 120 ? 10.297 6.324 10.008 1 95.12 120 SER B C 1
ATOM 2459 O O . SER B 1 120 ? 10.977 5.426 9.5 1 95.12 120 SER B O 1
ATOM 2461 N N . LEU B 1 121 ? 10.336 7.562 9.617 1 97.88 121 LEU B N 1
ATOM 2462 C CA . LEU B 1 121 ? 11.109 7.949 8.438 1 97.88 121 LEU B CA 1
ATOM 2463 C C . LEU B 1 121 ? 12.609 7.781 8.695 1 97.88 121 LEU B C 1
ATOM 2465 O O . LEU B 1 121 ? 13.32 7.219 7.863 1 97.88 121 LEU B O 1
ATOM 2469 N N . SER B 1 122 ? 13.039 8.25 9.812 1 97.31 122 SER B N 1
ATOM 2470 C CA . SER B 1 122 ? 14.461 8.172 10.117 1 97.31 122 SER B CA 1
ATOM 2471 C C . SER B 1 122 ? 14.93 6.727 10.234 1 97.31 122 SER B C 1
ATOM 2473 O O . SER B 1 122 ? 16 6.371 9.758 1 97.31 122 SER B O 1
ATOM 2475 N N . LYS B 1 123 ? 14.141 5.918 10.875 1 96.12 123 LYS B N 1
ATOM 2476 C CA . LYS B 1 123 ? 14.469 4.5 10.969 1 96.12 123 LYS B CA 1
ATOM 2477 C C . LYS B 1 123 ? 14.547 3.857 9.594 1 96.12 123 LYS B C 1
ATOM 2479 O O . LYS B 1 123 ? 15.438 3.045 9.328 1 96.12 123 LYS B O 1
ATOM 2484 N N . ALA B 1 124 ? 13.641 4.207 8.758 1 97.69 124 ALA B N 1
ATOM 2485 C CA . ALA B 1 124 ? 13.648 3.695 7.391 1 97.69 124 ALA B CA 1
ATOM 2486 C C . ALA B 1 124 ? 14.914 4.121 6.656 1 97.69 124 ALA B C 1
ATOM 2488 O O . ALA B 1 124 ? 15.516 3.33 5.922 1 97.69 124 ALA B O 1
ATOM 2489 N N . VAL B 1 125 ? 15.289 5.348 6.848 1 98.19 125 VAL B N 1
ATOM 2490 C CA . VAL B 1 125 ? 16.516 5.855 6.234 1 98.19 125 VAL B CA 1
ATOM 2491 C C . VAL B 1 125 ? 17.703 4.988 6.652 1 98.19 125 VAL B C 1
ATOM 2493 O O . VAL B 1 125 ? 18.5 4.566 5.812 1 98.19 125 VAL B O 1
ATOM 2496 N N . GLU B 1 126 ? 17.734 4.672 7.902 1 97.25 126 GLU B N 1
ATOM 2497 C CA . GLU B 1 126 ? 18.828 3.861 8.43 1 97.25 126 GLU B CA 1
ATOM 2498 C C . GLU B 1 126 ? 18.859 2.479 7.781 1 97.25 126 GLU B C 1
ATOM 2500 O O . GLU B 1 126 ? 19.922 2 7.363 1 97.25 126 GLU B O 1
ATOM 2505 N N . ILE B 1 127 ? 17.766 1.885 7.676 1 96.31 127 ILE B N 1
ATOM 2506 C CA . ILE B 1 127 ? 17.656 0.537 7.129 1 96.31 127 ILE B CA 1
ATOM 2507 C C . ILE B 1 127 ? 18.016 0.549 5.645 1 96.31 127 ILE B C 1
ATOM 2509 O O . ILE B 1 127 ? 18.812 -0.283 5.191 1 96.31 127 ILE B O 1
ATOM 2513 N N . ILE B 1 128 ? 17.5 1.481 4.895 1 97.81 128 ILE B N 1
ATOM 2514 C CA . ILE B 1 128 ? 17.75 1.576 3.459 1 97.81 128 ILE B CA 1
ATOM 2515 C C . ILE B 1 128 ? 19.234 1.813 3.203 1 97.81 128 ILE B C 1
ATOM 2517 O O . ILE B 1 128 ? 19.844 1.153 2.355 1 97.81 128 ILE B O 1
ATOM 2521 N N . ASN B 1 129 ? 19.781 2.717 4.004 1 96.94 129 ASN B N 1
ATOM 2522 C CA . ASN B 1 129 ? 21.203 2.998 3.865 1 96.94 129 ASN B CA 1
ATOM 2523 C C . ASN B 1 129 ? 22.047 1.767 4.18 1 96.94 129 ASN B C 1
ATOM 2525 O O . ASN B 1 129 ? 23.016 1.475 3.469 1 96.94 129 ASN B O 1
ATOM 2529 N N . SER B 1 130 ? 21.641 1.047 5.191 1 96.44 130 SER B N 1
ATOM 2530 C CA . SER B 1 130 ? 22.391 -0.135 5.602 1 96.44 130 SER B CA 1
ATOM 2531 C C . SER B 1 130 ? 22.328 -1.227 4.539 1 96.44 130 SER B C 1
ATOM 2533 O O . SER B 1 130 ? 23.203 -2.1 4.484 1 96.44 130 SER B O 1
ATOM 2535 N N . GLU B 1 131 ? 21.359 -1.135 3.686 1 96.44 131 GLU B N 1
ATOM 2536 C CA . GLU B 1 131 ? 21.203 -2.139 2.639 1 96.44 131 GLU B CA 1
ATOM 2537 C C . GLU B 1 131 ? 21.766 -1.645 1.31 1 96.44 131 GLU B C 1
ATOM 2539 O O . GLU B 1 131 ? 21.562 -2.281 0.272 1 96.44 131 GLU B O 1
ATOM 2544 N N . GLY B 1 132 ? 22.375 -0.538 1.332 1 98 132 GLY B N 1
ATOM 2545 C CA . GLY B 1 132 ? 23.141 -0.079 0.183 1 98 132 GLY B CA 1
ATOM 2546 C C . GLY B 1 132 ? 22.422 0.969 -0.638 1 98 132 GLY B C 1
ATOM 2547 O O . GLY B 1 132 ? 22.906 1.398 -1.684 1 98 132 GLY B O 1
ATOM 2548 N N . GLY B 1 133 ? 21.25 1.355 -0.189 1 98.5 133 GLY B N 1
ATOM 2549 C CA . GLY B 1 133 ? 20.531 2.455 -0.817 1 98.5 133 GLY B CA 1
ATOM 2550 C C . GLY B 1 133 ? 20.906 3.812 -0.25 1 98.5 133 GLY B C 1
ATOM 2551 O O . GLY B 1 133 ? 21.594 3.896 0.767 1 98.5 133 GLY B O 1
ATOM 2552 N N . ARG B 1 134 ? 20.516 4.809 -0.98 1 98.62 134 ARG B N 1
ATOM 2553 C CA . ARG B 1 134 ? 20.688 6.184 -0.519 1 98.62 134 ARG B CA 1
ATOM 2554 C C . ARG B 1 134 ? 19.375 6.957 -0.592 1 98.62 134 ARG B C 1
ATOM 2556 O O . ARG B 1 134 ? 18.891 7.246 -1.684 1 98.62 134 ARG B O 1
ATOM 2563 N N . VAL B 1 135 ? 18.906 7.301 0.52 1 98.81 135 VAL B N 1
ATOM 2564 C CA . VAL B 1 135 ? 17.703 8.125 0.538 1 98.81 135 VAL B CA 1
ATOM 2565 C C . VAL B 1 135 ? 18.062 9.57 0.193 1 98.81 135 VAL B C 1
ATOM 2567 O O . VAL B 1 135 ? 18.828 10.219 0.914 1 98.81 135 VAL B O 1
ATOM 2570 N N . VAL B 1 136 ? 17.469 10.086 -0.865 1 98.69 136 VAL B N 1
ATOM 2571 C CA . VAL B 1 136 ? 17.875 11.406 -1.335 1 98.69 136 VAL B CA 1
ATOM 2572 C C . VAL B 1 136 ? 16.875 12.453 -0.835 1 98.69 136 VAL B C 1
ATOM 2574 O O . VAL B 1 136 ? 17.219 13.633 -0.711 1 98.69 136 VAL B O 1
ATOM 2577 N N . ALA B 1 137 ? 15.664 12.047 -0.592 1 98.88 137 ALA B N 1
ATOM 2578 C CA . ALA B 1 137 ? 14.617 12.914 -0.048 1 98.88 137 ALA B CA 1
ATOM 2579 C C . ALA B 1 137 ? 13.469 12.094 0.53 1 98.88 137 ALA B C 1
ATOM 2581 O O . ALA B 1 137 ? 13.336 10.906 0.224 1 98.88 137 ALA B O 1
ATOM 2582 N N . SER B 1 138 ? 12.789 12.703 1.383 1 98.88 138 SER B N 1
ATOM 2583 C CA . SER B 1 138 ? 11.547 12.148 1.911 1 98.88 138 SER B CA 1
ATOM 2584 C C . SER B 1 138 ? 10.352 13.023 1.548 1 98.88 138 SER B C 1
ATOM 2586 O O . SER B 1 138 ? 10.461 14.25 1.52 1 98.88 138 SER B O 1
ATOM 2588 N N . LEU B 1 139 ? 9.273 12.359 1.25 1 98.94 139 LEU B N 1
ATOM 2589 C CA . LEU B 1 139 ? 8.055 13.047 0.826 1 98.94 139 LEU B CA 1
ATOM 2590 C C . LEU B 1 139 ? 6.855 12.578 1.642 1 98.94 139 LEU B C 1
ATOM 2592 O O . LEU B 1 139 ? 6.668 11.375 1.846 1 98.94 139 LEU B O 1
ATOM 2596 N N . VAL B 1 140 ? 6.078 13.555 2.121 1 98.94 140 VAL B N 1
ATOM 2597 C CA . VAL B 1 140 ? 4.824 13.234 2.801 1 98.94 140 VAL B CA 1
ATOM 2598 C C . VAL B 1 140 ? 3.709 14.133 2.271 1 98.94 140 VAL B C 1
ATOM 2600 O O . VAL B 1 140 ? 3.973 15.141 1.616 1 98.94 140 VAL B O 1
ATOM 2603 N N . ILE B 1 141 ? 2.484 13.711 2.531 1 98.88 141 ILE B N 1
ATOM 2604 C CA . ILE B 1 141 ? 1.354 14.555 2.172 1 98.88 141 ILE B CA 1
ATOM 2605 C C . ILE B 1 141 ? 1.272 15.742 3.131 1 98.88 141 ILE B C 1
ATOM 2607 O O . ILE B 1 141 ? 1.214 16.891 2.697 1 98.88 141 ILE B O 1
ATOM 2611 N N . VAL B 1 142 ? 1.363 15.438 4.445 1 98.88 142 VAL B N 1
ATOM 2612 C CA . VAL B 1 142 ? 1.292 16.516 5.43 1 98.88 142 VAL B CA 1
ATOM 2613 C C . VAL B 1 142 ? 2.451 16.391 6.414 1 98.88 142 VAL B C 1
ATOM 2615 O O . VAL B 1 142 ? 2.688 15.312 6.973 1 98.88 142 VAL B O 1
ATOM 2618 N N . ASP B 1 143 ? 3.16 17.406 6.609 1 98.44 143 ASP B N 1
ATOM 2619 C CA . ASP B 1 143 ? 4.105 17.562 7.711 1 98.44 143 ASP B CA 1
ATOM 2620 C C . ASP B 1 143 ? 3.451 18.25 8.906 1 98.44 143 ASP B C 1
ATOM 2622 O O . ASP B 1 143 ? 3.039 19.422 8.812 1 98.44 143 ASP B O 1
ATOM 2626 N N . ARG B 1 144 ? 3.434 17.562 9.953 1 96.62 144 ARG B N 1
ATOM 2627 C CA . ARG B 1 144 ? 2.824 18.109 11.156 1 96.62 144 ARG B CA 1
ATOM 2628 C C . ARG B 1 144 ? 3.756 19.125 11.82 1 96.62 144 ARG B C 1
ATOM 2630 O O . ARG B 1 144 ? 3.361 19.812 12.766 1 96.62 144 ARG B O 1
ATOM 2637 N N . GLU B 1 145 ? 4.941 19.188 11.398 1 96.06 145 GLU B N 1
ATOM 2638 C CA . GLU B 1 145 ? 5.945 20.141 11.852 1 96.06 145 GLU B CA 1
ATOM 2639 C C . GLU B 1 145 ? 6.281 19.938 13.328 1 96.06 145 GLU B C 1
ATOM 2641 O O . GLU B 1 145 ? 6.352 20.906 14.094 1 96.06 145 GLU B O 1
ATOM 2646 N N . GLU B 1 146 ? 6.484 18.656 13.641 1 93.69 146 GLU B N 1
ATOM 2647 C CA . GLU B 1 146 ? 6.789 18.312 15.023 1 93.69 146 GLU B CA 1
ATOM 2648 C C . GLU B 1 146 ? 8.164 17.656 15.141 1 93.69 146 GLU B C 1
ATOM 2650 O O . GLU B 1 146 ? 8.359 16.75 15.961 1 93.69 146 GLU B O 1
ATOM 2655 N N . GLY B 1 147 ? 9.039 18.031 14.219 1 95.94 147 GLY B N 1
ATOM 2656 C CA . GLY B 1 147 ? 10.422 17.625 14.438 1 95.94 147 GLY B CA 1
ATOM 2657 C C . GLY B 1 147 ? 10.977 16.766 13.32 1 95.94 147 GLY B C 1
ATOM 2658 O O . GLY B 1 147 ? 12.188 16.547 13.242 1 95.94 147 GLY B O 1
ATOM 2659 N N . ALA B 1 148 ? 10.156 16.391 12.398 1 98.12 148 ALA B N 1
ATOM 2660 C CA . ALA B 1 148 ? 10.578 15.461 11.352 1 98.12 148 ALA B CA 1
ATOM 2661 C C . ALA B 1 148 ? 11.664 16.078 10.469 1 98.12 148 ALA B C 1
ATOM 2663 O O . ALA B 1 148 ? 12.633 15.406 10.102 1 98.12 148 ALA B O 1
ATOM 2664 N N . GLU B 1 149 ? 11.523 17.297 10.117 1 98.19 149 GLU B N 1
ATOM 2665 C CA . GLU B 1 149 ? 12.5 17.969 9.266 1 98.19 149 GLU B CA 1
ATOM 2666 C C . GLU B 1 149 ? 13.891 17.938 9.891 1 98.19 149 GLU B C 1
ATOM 2668 O O . GLU B 1 149 ? 14.875 17.594 9.234 1 98.19 149 GLU B O 1
ATOM 2673 N N . LYS B 1 150 ? 13.945 18.266 11.117 1 97.88 150 LYS B N 1
ATOM 2674 C CA . LYS B 1 150 ? 15.219 18.281 11.828 1 97.88 150 LYS B CA 1
ATOM 2675 C C . LYS B 1 150 ? 15.812 16.875 11.938 1 97.88 150 LYS B C 1
ATOM 2677 O O . LYS B 1 150 ? 17 16.672 11.68 1 97.88 150 LYS B O 1
ATOM 2682 N N . LYS B 1 151 ? 15 15.969 12.32 1 98.12 151 LYS B N 1
ATOM 2683 C CA . LYS B 1 151 ? 15.461 14.594 12.5 1 98.12 151 LYS B CA 1
ATOM 2684 C C . LYS B 1 151 ? 16.031 14.031 11.195 1 98.12 151 LYS B C 1
ATOM 2686 O O . LYS B 1 151 ? 17.109 13.453 11.188 1 98.12 151 LYS B O 1
ATOM 2691 N N . LEU B 1 152 ? 15.32 14.188 10.148 1 98.69 152 LEU B N 1
ATOM 2692 C CA . LEU B 1 152 ? 15.781 13.703 8.852 1 98.69 152 LEU B CA 1
ATOM 2693 C C . LEU B 1 152 ? 17.031 14.445 8.398 1 98.69 152 LEU B C 1
ATOM 2695 O O . LEU B 1 152 ? 17.891 13.875 7.727 1 98.69 152 LEU B O 1
ATOM 2699 N N . GLY B 1 153 ? 17.062 15.734 8.75 1 98.25 153 GLY B N 1
ATOM 2700 C CA . GLY B 1 153 ? 18.25 16.531 8.453 1 98.25 153 GLY B CA 1
ATOM 2701 C C . GLY B 1 153 ? 19.531 15.938 9.008 1 98.25 153 GLY B C 1
ATOM 2702 O O . GLY B 1 153 ? 20.594 16.094 8.422 1 98.25 153 GLY B O 1
ATOM 2703 N N . GLU B 1 154 ? 19.406 15.273 10.102 1 97.56 154 GLU B N 1
ATOM 2704 C CA . GLU B 1 154 ? 20.562 14.625 10.719 1 97.56 154 GLU B CA 1
ATOM 2705 C C . GLU B 1 154 ? 21.141 13.539 9.812 1 97.56 154 GLU B C 1
ATOM 2707 O O . GLU B 1 154 ? 22.312 13.188 9.922 1 97.56 154 GLU B O 1
ATOM 2712 N N . TYR B 1 155 ? 20.344 13.078 8.922 1 96.94 155 TYR B N 1
ATOM 2713 C CA . TYR B 1 155 ? 20.781 12.047 7.98 1 96.94 155 TYR B CA 1
ATOM 2714 C C . TYR B 1 155 ? 21.094 12.648 6.617 1 96.94 155 TYR B C 1
ATOM 2716 O O . TYR B 1 155 ? 21.344 11.922 5.656 1 96.94 155 TYR B O 1
ATOM 2724 N N . GLY B 1 156 ? 20.953 13.969 6.547 1 97.69 156 GLY B N 1
ATOM 2725 C CA . GLY B 1 156 ? 21.156 14.617 5.266 1 97.69 156 GLY B CA 1
ATOM 2726 C C . GLY B 1 156 ? 20 14.422 4.305 1 97.69 156 GLY B C 1
ATOM 2727 O O . GLY B 1 156 ? 20.188 14.5 3.086 1 97.69 156 GLY B O 1
ATOM 2728 N N . VAL B 1 157 ? 18.859 14.133 4.824 1 98.62 157 VAL B N 1
ATOM 2729 C CA . VAL B 1 157 ? 17.672 13.875 3.996 1 98.62 157 VAL B CA 1
ATOM 2730 C C . VAL B 1 157 ? 16.703 15.047 4.105 1 98.62 157 VAL B C 1
ATOM 2732 O O . VAL B 1 157 ? 16.312 15.445 5.207 1 98.62 157 VAL B O 1
ATOM 2735 N N . LYS B 1 158 ? 16.344 15.586 2.998 1 98.38 158 LYS B N 1
ATOM 2736 C CA . LYS B 1 158 ? 15.359 16.672 2.955 1 98.38 158 LYS B CA 1
ATOM 2737 C C . LYS B 1 158 ? 13.938 16.141 3.086 1 98.38 158 LYS B C 1
ATOM 2739 O O . LYS B 1 158 ? 13.586 15.141 2.451 1 98.38 158 LYS B O 1
ATOM 2744 N N . LEU B 1 159 ? 13.188 16.812 3.906 1 98.81 159 LEU B N 1
ATOM 2745 C CA . LEU B 1 159 ? 11.766 16.5 3.998 1 98.81 159 LEU B CA 1
ATOM 2746 C C . LEU B 1 159 ? 10.945 17.438 3.111 1 98.81 159 LEU B C 1
ATOM 2748 O O . LEU B 1 159 ? 11.016 18.656 3.264 1 98.81 159 LEU B O 1
ATOM 2752 N N . ILE B 1 160 ? 10.242 16.859 2.197 1 98.88 160 ILE B N 1
ATOM 2753 C CA . ILE B 1 160 ? 9.312 17.578 1.33 1 98.88 160 ILE B CA 1
ATOM 2754 C C . ILE B 1 160 ? 7.879 17.219 1.698 1 98.88 160 ILE B C 1
ATOM 2756 O O . ILE B 1 160 ? 7.574 16.047 1.958 1 98.88 160 ILE B O 1
ATOM 2760 N N . SER B 1 161 ? 7.02 18.188 1.805 1 98.88 161 SER B N 1
ATOM 2761 C CA . SER B 1 161 ? 5.613 17.938 2.098 1 98.88 161 SER B CA 1
ATOM 2762 C C . SER B 1 161 ? 4.703 18.688 1.122 1 98.88 161 SER B C 1
ATOM 2764 O O . SER B 1 161 ? 5.051 19.766 0.639 1 98.88 161 SER B O 1
ATOM 2766 N N . VAL B 1 162 ? 3.607 18.078 0.793 1 98.75 162 VAL B N 1
ATOM 2767 C CA . VAL B 1 162 ? 2.617 18.75 -0.035 1 98.75 162 VAL B CA 1
ATOM 2768 C C . VAL B 1 162 ? 1.991 19.906 0.748 1 98.75 162 VAL B C 1
ATOM 2770 O O . VAL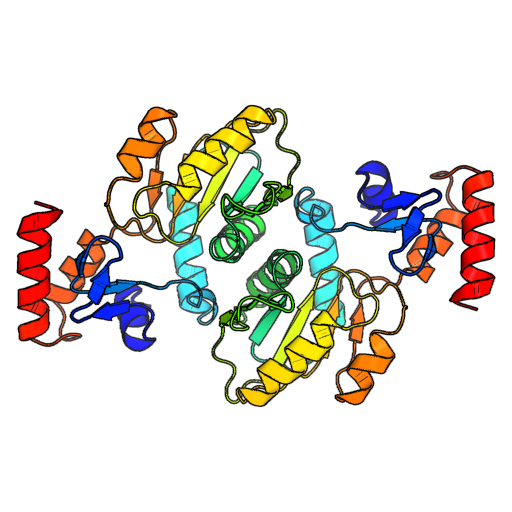 B 1 162 ? 1.816 21 0.215 1 98.75 162 VAL B O 1
ATOM 2773 N N . TYR B 1 163 ? 1.667 19.609 2.006 1 98.25 163 TYR B N 1
ATOM 2774 C CA . TYR B 1 163 ? 1.114 20.609 2.906 1 98.25 163 TYR B CA 1
ATOM 2775 C C . TYR B 1 163 ? 1.833 20.594 4.25 1 98.25 163 TYR B C 1
ATOM 2777 O O . TYR B 1 163 ? 2.357 19.562 4.668 1 98.25 163 TYR B O 1
ATOM 2785 N N . LYS B 1 164 ? 1.818 21.719 4.84 1 97.81 164 LYS B N 1
ATOM 2786 C CA . LYS B 1 164 ? 2.217 21.844 6.238 1 97.81 164 LYS B CA 1
ATOM 2787 C C . LYS B 1 164 ? 1.007 22.094 7.137 1 97.81 164 LYS B C 1
ATOM 2789 O O . LYS B 1 164 ? 0.063 22.781 6.742 1 97.81 164 LYS B O 1
ATOM 2794 N N . ILE B 1 165 ? 1.102 21.5 8.352 1 97.25 165 ILE B N 1
ATOM 2795 C CA . ILE B 1 165 ? -0.048 21.594 9.242 1 97.25 165 ILE B CA 1
ATOM 2796 C C . ILE B 1 165 ? -0.365 23.062 9.523 1 97.25 165 ILE B C 1
ATOM 2798 O O . ILE B 1 165 ? -1.533 23.453 9.633 1 97.25 165 ILE B O 1
ATOM 2802 N N . ARG B 1 166 ? 0.59 23.891 9.586 1 95.88 166 ARG B N 1
ATOM 2803 C CA . ARG B 1 166 ? 0.381 25.312 9.836 1 95.88 166 ARG B CA 1
ATOM 2804 C C . ARG B 1 166 ? -0.487 25.938 8.75 1 95.88 166 ARG B C 1
ATOM 2806 O O . ARG B 1 166 ? -1.386 26.734 9.039 1 95.88 166 ARG B O 1
ATOM 2813 N N . GLU B 1 167 ? -0.222 25.594 7.531 1 95.69 167 GLU B N 1
ATOM 2814 C CA . GLU B 1 167 ? -0.991 26.109 6.402 1 95.69 167 GLU B CA 1
ATOM 2815 C C . GLU B 1 167 ? -2.447 25.656 6.477 1 95.69 167 GLU B C 1
ATOM 2817 O O . GLU B 1 167 ? -3.357 26.438 6.172 1 95.69 167 GLU B O 1
ATOM 2822 N N . ILE B 1 168 ? -2.598 24.438 6.859 1 97.12 168 ILE B N 1
ATOM 2823 C CA . ILE B 1 168 ? -3.932 23.859 6.973 1 97.12 168 ILE B CA 1
ATOM 2824 C C . ILE B 1 168 ? -4.711 24.578 8.078 1 97.12 168 ILE B C 1
ATOM 2826 O O . ILE B 1 168 ? -5.852 25 7.863 1 97.12 168 ILE B O 1
ATOM 2830 N N . LEU B 1 169 ? -4.086 24.766 9.203 1 96 169 LEU B N 1
ATOM 2831 C CA . LEU B 1 169 ? -4.742 25.391 10.352 1 96 169 LEU B CA 1
ATOM 2832 C C . LEU B 1 169 ? -5.031 26.875 10.078 1 96 169 LEU B C 1
ATOM 2834 O O . LEU B 1 169 ? -6.09 27.375 10.453 1 96 169 LEU B O 1
ATOM 2838 N N . GLU B 1 170 ? -4.148 27.547 9.43 1 95.19 170 GLU B N 1
ATOM 2839 C CA . GLU B 1 170 ? -4.363 28.953 9.055 1 95.19 170 GLU B CA 1
ATOM 2840 C C . GLU B 1 170 ? -5.551 29.094 8.109 1 95.19 170 GLU B C 1
ATOM 2842 O O . GLU B 1 170 ? -6.332 30.031 8.227 1 95.19 170 GLU B O 1
ATOM 2847 N N . TYR B 1 171 ? -5.602 28.156 7.207 1 94.88 171 TYR B N 1
ATOM 2848 C CA . TYR B 1 171 ? -6.746 28.141 6.301 1 94.88 171 TYR B CA 1
ATOM 2849 C C . TYR B 1 171 ? -8.055 28 7.074 1 94.88 171 TYR B C 1
ATOM 2851 O O . TYR B 1 171 ? -9.031 28.688 6.785 1 94.88 171 TYR B O 1
ATOM 2859 N N . LEU B 1 172 ? -8.07 27.172 8.047 1 94.88 172 LEU B N 1
ATOM 2860 C CA . LEU B 1 172 ? -9.273 26.922 8.836 1 94.88 172 LEU B CA 1
ATOM 2861 C C . LEU B 1 172 ? -9.664 28.156 9.648 1 94.88 172 LEU B C 1
ATOM 2863 O O . LEU B 1 172 ? -10.852 28.422 9.828 1 94.88 172 LEU B O 1
ATOM 2867 N N . LEU B 1 173 ? -8.711 28.906 10.109 1 93.94 173 LEU B N 1
ATOM 2868 C CA . LEU B 1 173 ? -8.961 30.109 10.875 1 93.94 173 LEU B CA 1
ATOM 2869 C C . LEU B 1 173 ? -9.719 31.141 10.039 1 93.94 173 LEU B C 1
ATOM 2871 O O . LEU B 1 173 ? -10.516 31.922 10.57 1 93.94 173 LEU B O 1
ATOM 2875 N N . ASN B 1 174 ? -9.539 31.047 8.781 1 92.19 174 ASN B N 1
ATOM 2876 C CA . ASN B 1 174 ? -10.125 32.031 7.891 1 92.19 174 ASN B CA 1
ATOM 2877 C C . ASN B 1 174 ? -11.328 31.484 7.145 1 92.19 174 ASN B C 1
ATOM 2879 O O . ASN B 1 174 ? -11.828 32.094 6.199 1 92.19 174 ASN B O 1
ATOM 2883 N N . SER B 1 175 ? -11.711 30.297 7.574 1 91.75 175 SER B N 1
ATOM 2884 C CA . SER B 1 175 ? -12.828 29.656 6.906 1 91.75 175 SER B CA 1
ATOM 2885 C C . SER B 1 175 ? -14.055 29.609 7.805 1 91.75 175 SER B C 1
ATOM 2887 O O . SER B 1 175 ? -14 30 8.969 1 91.75 175 SER B O 1
ATOM 2889 N N . SER B 1 176 ? -15.18 29.203 7.262 1 91.12 176 SER B N 1
ATOM 2890 C CA . SER B 1 176 ? -16.406 29.016 8.039 1 91.12 176 SER B CA 1
ATOM 2891 C C . SER B 1 176 ? -16.625 27.547 8.359 1 91.12 176 SER B C 1
ATOM 2893 O O . SER B 1 176 ? -17.734 27.141 8.75 1 91.12 176 SER B O 1
ATOM 2895 N N . LEU B 1 177 ? -15.555 26.828 8.211 1 91.06 177 LEU B N 1
ATOM 2896 C CA . LEU B 1 177 ? -15.68 25.375 8.32 1 91.06 177 LEU B CA 1
ATOM 2897 C C . LEU B 1 177 ? -15.688 24.938 9.773 1 91.06 177 LEU B C 1
ATOM 2899 O O . LEU B 1 177 ? -16.094 23.797 10.086 1 91.06 177 LEU B O 1
ATOM 2903 N N . ILE B 1 178 ? -15.266 25.844 10.68 1 92.06 178 ILE B N 1
ATOM 2904 C CA . ILE B 1 178 ? -15.156 25.438 12.078 1 92.06 178 ILE B CA 1
ATOM 2905 C C . ILE B 1 178 ? -15.742 26.531 12.977 1 92.06 178 ILE B C 1
ATOM 2907 O O . ILE B 1 178 ? -15.938 27.672 12.531 1 92.06 178 ILE B O 1
ATOM 2911 N N . SER B 1 179 ? -16.016 26.188 14.227 1 93.06 179 SER B N 1
ATOM 2912 C CA . SER B 1 179 ? -16.625 27.109 15.18 1 93.06 179 SER B CA 1
ATOM 2913 C C . SER B 1 179 ? -15.609 28.156 15.656 1 93.06 179 SER B C 1
ATOM 2915 O O . SER B 1 179 ? -14.406 27.969 15.508 1 93.06 179 SER B O 1
ATOM 2917 N N . ASP B 1 180 ? -16.125 29.172 16.188 1 93.44 180 ASP B N 1
ATOM 2918 C CA . ASP B 1 180 ? -15.266 30.219 16.734 1 93.44 180 ASP B CA 1
ATOM 2919 C C . ASP B 1 180 ? -14.438 29.688 17.906 1 93.44 180 ASP B C 1
ATOM 2921 O O . ASP B 1 180 ? -13.281 30.078 18.078 1 93.44 180 ASP B O 1
ATOM 2925 N N . ASN B 1 181 ? -15.031 28.875 18.672 1 93.75 181 ASN B N 1
ATOM 2926 C CA . ASN B 1 181 ? -14.289 28.25 19.766 1 93.75 181 ASN B CA 1
ATOM 2927 C C . ASN B 1 181 ? -13.117 27.422 19.25 1 93.75 181 ASN B C 1
ATOM 2929 O O . ASN B 1 181 ? -12.016 27.5 19.797 1 93.75 181 ASN B O 1
ATOM 2933 N N . ASP B 1 182 ? -13.406 26.734 18.234 1 94.31 182 ASP B N 1
ATOM 2934 C CA . ASP B 1 182 ? -12.352 25.922 17.609 1 94.31 182 ASP B CA 1
ATOM 2935 C C . ASP B 1 182 ? -11.25 26.812 17.031 1 94.31 182 ASP B C 1
ATOM 2937 O O . ASP B 1 182 ? -10.07 26.484 17.125 1 94.31 182 ASP B O 1
ATOM 2941 N N . LYS B 1 183 ? -11.625 27.891 16.484 1 94.69 183 LYS B N 1
ATOM 2942 C CA . LYS B 1 183 ? -10.641 28.828 15.961 1 94.69 183 LYS B CA 1
ATOM 2943 C C . LYS B 1 183 ? -9.719 29.344 17.062 1 94.69 183 LYS B C 1
ATOM 2945 O O . LYS B 1 183 ? -8.508 29.453 16.859 1 94.69 183 LYS B O 1
ATOM 2950 N N . ASN B 1 184 ? -10.25 29.578 18.156 1 94.12 184 ASN B N 1
ATOM 2951 C CA . ASN B 1 184 ? -9.461 30.062 19.281 1 94.12 184 ASN B CA 1
ATOM 2952 C C . ASN B 1 184 ? -8.445 29.016 19.75 1 94.12 184 ASN B C 1
ATOM 2954 O O . ASN B 1 184 ? -7.293 29.344 20.031 1 94.12 184 ASN B O 1
ATOM 2958 N N . ASN B 1 185 ? -8.906 27.844 19.797 1 92.69 185 ASN B N 1
ATOM 2959 C CA . ASN B 1 185 ? -8.008 26.75 20.203 1 92.69 185 ASN B CA 1
ATOM 2960 C C . ASN B 1 185 ? -6.852 26.609 19.219 1 92.69 185 ASN B C 1
ATOM 2962 O O . ASN B 1 185 ? -5.715 26.359 19.625 1 92.69 185 ASN B O 1
ATOM 2966 N N . ILE B 1 186 ? -7.152 26.75 18 1 93.75 186 ILE B N 1
ATOM 2967 C CA . ILE B 1 186 ? -6.141 26.625 16.969 1 93.75 186 ILE B CA 1
ATOM 2968 C C . ILE B 1 186 ? -5.148 27.781 17.078 1 93.75 186 ILE B C 1
ATOM 2970 O O . ILE B 1 186 ? -3.938 27.578 16.969 1 93.75 186 ILE B O 1
ATOM 2974 N N . LYS B 1 187 ? -5.656 28.953 17.312 1 93.12 187 LYS B N 1
ATOM 2975 C CA . LYS B 1 187 ? -4.797 30.125 17.469 1 93.12 187 LYS B CA 1
ATOM 2976 C C . LYS B 1 187 ? -3.812 29.938 18.625 1 93.12 187 LYS B C 1
ATOM 2978 O O . LYS B 1 187 ? -2.619 30.203 18.469 1 93.12 187 LYS B O 1
ATOM 2983 N N . GLU B 1 188 ? -4.281 29.484 19.672 1 91.5 188 GLU B N 1
ATOM 2984 C CA . GLU B 1 188 ? -3.438 29.234 20.844 1 91.5 188 GLU B CA 1
ATOM 2985 C C . GLU B 1 188 ? -2.367 28.188 20.547 1 91.5 188 GLU B C 1
ATOM 2987 O O . GLU B 1 188 ? -1.215 28.344 20.953 1 91.5 188 GLU B O 1
ATOM 2992 N N . TYR B 1 189 ? -2.814 27.219 19.875 1 91.38 189 TYR B N 1
ATOM 2993 C CA . TYR B 1 189 ? -1.906 26.141 19.5 1 91.38 189 TYR B CA 1
ATOM 2994 C C . TYR B 1 189 ? -0.793 26.656 18.594 1 91.38 189 TYR B C 1
ATOM 2996 O O . TYR B 1 189 ? 0.376 26.312 18.781 1 91.38 189 TYR B O 1
ATOM 3004 N N . LEU B 1 190 ? -1.115 27.438 17.641 1 88.5 190 LEU B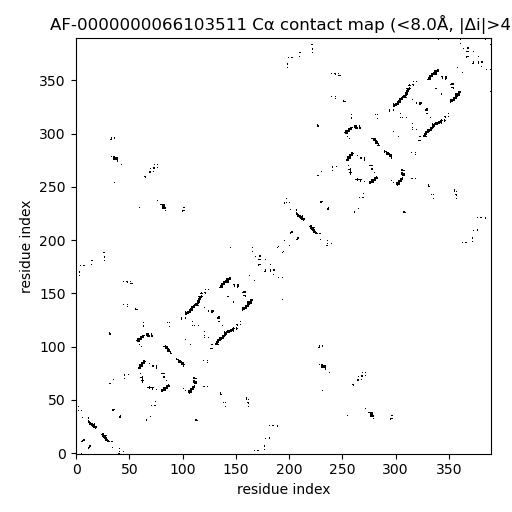 N 1
ATOM 3005 C CA . LEU B 1 190 ? -0.155 27.953 16.672 1 88.5 190 LEU B CA 1
ATOM 3006 C C . LEU B 1 190 ? 0.862 28.859 17.344 1 88.5 190 LEU B C 1
ATOM 3008 O O . LEU B 1 190 ? 2.043 28.859 16.984 1 88.5 190 LEU B O 1
ATOM 3012 N N . VAL B 1 191 ? 0.433 29.562 18.328 1 84 191 VAL B N 1
ATOM 3013 C CA . VAL B 1 191 ? 1.305 30.484 19.047 1 84 191 VAL B CA 1
ATOM 3014 C C . VAL B 1 191 ? 2.279 29.688 19.922 1 84 191 VAL B C 1
ATOM 3016 O O . VAL B 1 191 ? 3.473 30 19.969 1 84 191 VAL B O 1
ATOM 3019 N N . LYS B 1 192 ? 1.851 28.609 20.469 1 83 192 LYS B N 1
ATOM 3020 C CA . LYS B 1 192 ? 2.637 27.844 21.438 1 83 192 LYS B CA 1
ATOM 3021 C C . LYS B 1 192 ? 3.613 26.906 20.734 1 83 192 LYS B C 1
ATOM 3023 O O . LYS B 1 192 ? 4.707 26.656 21.25 1 83 192 LYS B O 1
ATOM 3028 N N . ASN B 1 193 ? 3.154 26.453 19.531 1 75.25 193 ASN B N 1
ATOM 3029 C CA . ASN B 1 193 ? 3.906 25.312 19.016 1 75.25 193 ASN B CA 1
ATOM 3030 C C . ASN B 1 193 ? 4.574 25.641 17.688 1 75.25 193 ASN B C 1
ATOM 3032 O O . ASN B 1 193 ? 5.527 24.969 17.281 1 75.25 193 ASN B O 1
ATOM 3036 N N . ILE B 1 194 ? 4.074 26.547 17 1 63.66 194 ILE B N 1
ATOM 3037 C CA . ILE B 1 194 ? 4.59 26.766 15.656 1 63.66 194 ILE B CA 1
ATOM 3038 C C . ILE B 1 194 ? 5.297 28.109 15.57 1 63.66 194 ILE B C 1
ATOM 3040 O O . ILE B 1 194 ? 6.34 28.234 14.93 1 63.66 194 ILE B O 1
ATOM 3044 N N . GLU B 1 195 ? 4.797 29.234 16.359 1 54.44 195 GLU B N 1
ATOM 3045 C CA . GLU B 1 195 ? 5.434 30.547 16.359 1 54.44 195 GLU B CA 1
ATOM 3046 C C . GLU B 1 195 ? 6.582 30.609 17.375 1 54.44 195 GLU B C 1
ATOM 3048 O O . GLU B 1 195 ? 6.562 29.891 18.375 1 54.44 195 GLU B O 1
#

Radius of gyration: 22.17 Å; Cα contacts (8 Å, |Δi|>4): 769; chains: 2; bounding box: 46×67×49 Å

Organism: Sulfurisphaera tokodaii (strain DSM 16993 / JCM 10545 / NBRC 100140 / 7) (NCBI:txid273063)

Foldseek 3Di:
DDLLLCCLVVVQKDADWDQDPVRDTDRIDHHCQCVVVPPVSLVVLLVLQCVQCVPPDWAEEEAEPDSFQVSSVSNCVVVVHHYWYWYDDDPDDPPPTDTGDQAAPTEYEYTHAEAAQQVSVLVVQVVSVVNHHHHAEYEYAEYAPHNNQVSVVVVVYGYYYSYYVVVSLVVVLVDPSDDPVSNVSSVVVCVPPVD/DDLLLCCLVVVQKDADWDQDPVRDTDRIDHHCQCVVVPPVSLVVLLVLQCVQCVPPDWAEEEAEPDSFQVSSVSNCVVVVHHYWYWYDDDPPDPRPTDTGDQAAPTEYEYTHAEAAQQVSVLVVQVVSVVNHHHHAEYEYAEYAPHNNQVSVVVVVYGYYYSYYPVVSLVVVLPDPSDDPVSNVSSVVVCVPGVD

Nearest PDB structures (foldseek):
  2yzk-assembly2_D  TM=9.144E-01  e=1.191E-18  Aeropyrum pernix
  2wns-assembly1_A  TM=8.859E-01  e=6.804E-18  Homo sapiens
  3qw4-assembly1_C  TM=8.601E-01  e=8.201E-17  Leishmania donovani
  3qw4-assembly1_B  TM=8.552E-01  e=3.030E-16  Leishmania donovani
  2p1z-assembly1_B  TM=8.289E-01  e=1.529E-11  Corynebacterium diphtheriae NCTC 13129

Solvent-accessible surface area (backbone atoms only — not comparable to full-atom values): 20594 Å² total; per-residue (Å²): 132,61,65,67,60,50,30,45,77,67,62,30,35,41,77,50,86,37,74,44,95,87,64,47,75,31,48,50,47,80,48,68,65,44,45,39,48,38,36,69,63,37,51,51,51,48,53,52,39,49,64,73,45,66,86,59,84,61,59,31,36,32,6,36,55,70,56,4,32,51,59,34,26,41,50,21,62,75,69,70,34,20,31,31,36,34,42,79,52,71,98,70,74,81,50,70,66,45,68,34,52,89,39,60,80,33,36,26,36,37,25,36,42,69,35,42,54,25,62,70,57,44,53,48,47,53,53,42,41,74,54,44,17,39,61,60,32,33,40,24,48,32,30,58,74,53,46,21,55,61,53,29,43,76,72,66,23,48,68,44,52,66,37,45,45,66,60,55,52,54,51,48,62,76,43,87,85,56,53,72,68,54,40,52,48,44,52,52,46,43,53,73,66,73,96,132,62,65,66,59,51,29,46,76,70,63,30,35,42,78,50,87,38,74,43,97,87,65,47,76,32,47,52,46,80,50,68,65,44,46,40,48,38,36,70,63,38,52,51,50,49,53,53,39,50,63,73,46,66,86,60,84,59,57,32,37,33,6,36,54,69,59,4,33,52,60,35,27,40,50,22,61,74,69,70,34,20,32,30,36,34,42,81,50,68,85,74,86,69,45,70,65,45,67,33,51,88,39,61,82,32,34,26,35,38,25,36,41,68,35,41,55,26,62,71,59,44,53,49,48,51,52,41,40,74,55,44,18,40,60,61,31,32,40,26,48,33,29,57,72,53,45,22,54,61,53,29,44,75,72,67,22,48,67,44,54,66,38,44,44,68,59,54,53,53,51,48,62,74,43,85,85,56,54,70,70,55,40,51,47,44,52,53,47,42,53,72,66,74,96

Sequence (390 aa):
MDFIKSLVENKLLLIGNFVLTSGKISPYYLDLRRLSNYYEIFSDTVNKAIDKIKNIDFDMIIGIATGGIPFASFISCRMGKPLGYIRMEKKGYGTDKILEADVSGRKILLVDDVATTGGSLSKAVEIINSEGGRVVASLVIVDREEGAEKKLGEYGVKLISVYKIREILEYLLNSSLISDNDKNNIKEYLVKNIEMDFIKSLVENKLLLIGNFVLTSGKISPYYLDLRRLSNYYEIFSDTVNKAIDKIKNIDFDMIIGIATGGIPFASFISCRMGKPLGYIRMEKKGYGTDKILEADVSGRKILLVDDVATTGGSLSKAVEIINSEGGRVVASLVIVDREEGAEKKLGEYGVKLISVYKIREILEYLLNSSLISDNDKNNIKEYLVKNIE